Protein AF-A0A8X6H299-F1 (afdb_monomer_lite)

Secondary structure (DSSP, 8-state):
--SSSS-GGGG----------SSS----HHHHHHHHHHHHHHHHHS-PPPPPPP--SSTTPPPTT---HHHHHHHHHHHHHHHHHHHHHHHHHHHTT---EE--GGGSPP--TT-SSPPP-GGGSEEPPHHHHHHHHHHHHHHHHHHTT-HHHHHHHHHHHHHHHTT--S-SS----HHHHHHHHHHHHHHTT-----S---HHHHHHHHHHTTSTTHHHHHHHHHHH--S-HHHHHHHHHHHHHT-TT-HHHHHHHHHHHHHHHHHHT----S-HHHHHHHTHHHHHHHHHHHHHHHHHH--HHHHHHHHHHHHHHHHH-HHHHHHHHHTHHHHTTTS-HHHHHHHHHS-TTS-------S--GGGSHHHHHHHHHHHHHH---HHHHHHHHHHHHHH--SS-GGGG-GGG---HHHHHHHHTS-TTS-HHHHHHHHHHHHHHHHTT-GGG--

Sequence (454 aa):
RSYRETDPRYQLQTLFSDIDQNGSISLRSKDWDGQWLLRAVIEGSFPVKSQKGLNVQLPGQVDPSIISPSVIEMIMRKLCDESEKSTAVLEAFLESNKVVRMPLLNCFGSLTSDCQNPVNKWEEGLILQNDDVTCQISYDLGRFYFFQEKYENASKHFIKASEIYSKLKDPVLCQLDATKLKGFYDACAHILGYQTSDSTTPLKETLQTSVKEGHNKTIEILKCDNLKMELPIALRDGVELNILREHEGKTDLLLYVIFSNAIRRTLSGEVIISNWNSFLKIHEEKSSLILCELLKDVIPNATPQMKRYLKNFARTLCLTSIPAKQLMKKYEKYLGMLFTNEDLEILFAYGPTAKRETFKFDKSFTDDINVQITAFERRLLTCTEAVNTKHLVNQLRAKFNHLHLWTLNKKWETPVAVNIFLKNVPPNVDQEMIHILLAKAAELRAIKCFLLLS

Organism: Trichonephila clavata (NCBI:txid2740835)

Structure (mmCIF, N/CA/C/O backbone):
data_AF-A0A8X6H299-F1
#
_entry.id   AF-A0A8X6H299-F1
#
loop_
_atom_site.group_PDB
_atom_site.id
_atom_site.type_symbol
_atom_site.label_atom_id
_atom_site.label_alt_id
_atom_site.label_comp_id
_atom_site.label_asym_id
_atom_site.label_entity_id
_atom_site.label_seq_id
_atom_site.pdbx_PDB_ins_code
_atom_site.Cartn_x
_atom_site.Cartn_y
_atom_site.Cartn_z
_atom_site.occupancy
_atom_site.B_iso_or_equiv
_atom_site.auth_seq_id
_atom_site.auth_comp_id
_atom_site.auth_asym_id
_atom_site.auth_atom_id
_atom_site.pdbx_PDB_model_num
ATOM 1 N N . ARG A 1 1 ? 27.296 -16.855 -8.188 1.00 29.09 1 ARG A N 1
ATOM 2 C CA . ARG A 1 1 ? 28.433 -16.767 -9.135 1.00 29.09 1 ARG A CA 1
ATOM 3 C C . ARG A 1 1 ? 28.341 -17.788 -10.279 1.00 29.09 1 ARG A C 1
ATOM 5 O O . ARG A 1 1 ? 28.883 -17.474 -11.313 1.00 29.09 1 ARG A O 1
ATOM 12 N N . SER A 1 2 ? 27.584 -18.894 -10.196 1.00 21.12 2 SER A N 1
ATOM 13 C CA . SER A 1 2 ? 27.523 -19.911 -11.275 1.00 21.12 2 SER A CA 1
ATOM 14 C C . SER A 1 2 ? 26.253 -19.913 -12.156 1.00 21.12 2 SER A C 1
ATOM 16 O O . SER A 1 2 ? 25.897 -20.950 -12.695 1.00 21.12 2 SER A O 1
ATOM 18 N N . TYR A 1 3 ? 25.534 -18.792 -12.285 1.00 22.61 3 TYR A N 1
ATOM 19 C CA . TYR A 1 3 ? 24.332 -18.697 -13.148 1.00 22.61 3 TYR A CA 1
ATOM 20 C C . TYR A 1 3 ? 24.315 -17.445 -14.046 1.00 22.61 3 TYR A C 1
ATOM 22 O O . TYR A 1 3 ? 23.304 -17.140 -14.665 1.00 22.61 3 TYR A O 1
ATOM 30 N N . ARG A 1 4 ? 25.425 -16.693 -14.103 1.00 28.44 4 ARG A N 1
ATOM 31 C CA . ARG A 1 4 ? 25.572 -15.491 -14.950 1.00 28.44 4 ARG A CA 1
ATOM 32 C C . ARG A 1 4 ? 26.623 -15.639 -16.057 1.00 28.44 4 ARG A C 1
ATOM 34 O O . ARG A 1 4 ? 26.790 -14.717 -16.838 1.00 28.44 4 ARG A O 1
ATOM 41 N N . GLU A 1 5 ? 27.312 -16.777 -16.129 1.00 24.92 5 GLU A N 1
ATOM 42 C CA . GLU A 1 5 ? 28.401 -17.026 -17.092 1.00 24.92 5 GLU A CA 1
ATOM 43 C C . GLU A 1 5 ? 27.935 -17.739 -18.374 1.00 24.92 5 GLU A C 1
ATOM 45 O O . GLU A 1 5 ? 28.745 -18.008 -19.251 1.00 24.92 5 GLU A O 1
ATOM 50 N N . THR A 1 6 ? 26.637 -18.025 -18.516 1.00 25.19 6 THR A N 1
ATOM 51 C CA . THR A 1 6 ? 26.078 -18.740 -19.677 1.00 25.19 6 THR A CA 1
ATOM 52 C C . THR A 1 6 ? 25.314 -17.855 -20.663 1.00 25.19 6 THR A C 1
ATOM 54 O O . THR A 1 6 ? 24.788 -18.385 -21.636 1.00 25.19 6 THR A O 1
ATOM 57 N N . ASP A 1 7 ? 25.251 -16.531 -20.459 1.00 28.81 7 ASP A N 1
ATOM 58 C CA . ASP A 1 7 ? 24.696 -15.617 -21.470 1.00 28.81 7 ASP A CA 1
ATOM 59 C C . ASP A 1 7 ? 25.835 -15.082 -22.364 1.00 28.81 7 ASP A C 1
ATOM 61 O O . ASP A 1 7 ? 26.632 -14.255 -21.903 1.00 28.81 7 ASP A O 1
ATOM 65 N N . PRO A 1 8 ? 25.938 -15.522 -23.636 1.00 28.48 8 PRO A N 1
ATOM 66 C CA . PRO A 1 8 ? 27.005 -15.105 -24.549 1.00 28.48 8 PRO A CA 1
ATOM 67 C C . PRO A 1 8 ? 27.011 -13.595 -24.848 1.00 28.48 8 PRO A C 1
ATOM 69 O O . PRO A 1 8 ? 27.980 -13.081 -25.401 1.00 28.48 8 PRO A O 1
ATOM 72 N N . ARG A 1 9 ? 25.978 -12.846 -24.437 1.00 37.78 9 ARG A N 1
ATOM 73 C CA . ARG A 1 9 ? 25.895 -11.388 -24.615 1.00 37.78 9 ARG A CA 1
ATOM 74 C C . ARG A 1 9 ? 26.766 -10.591 -23.643 1.00 37.78 9 ARG A C 1
ATOM 76 O O . ARG A 1 9 ? 27.078 -9.439 -23.930 1.00 37.78 9 ARG A O 1
ATOM 83 N N . TYR A 1 10 ? 27.220 -11.187 -22.537 1.00 33.09 10 TYR A N 1
ATOM 84 C CA . TYR A 1 10 ? 28.109 -10.501 -21.586 1.00 33.09 10 TYR A CA 1
ATOM 85 C C . TYR A 1 10 ? 29.566 -10.378 -22.063 1.00 33.09 10 TYR A C 1
ATOM 87 O O . TYR A 1 10 ? 30.341 -9.652 -21.446 1.00 33.09 10 TYR A O 1
ATOM 95 N N . GLN A 1 11 ? 29.944 -11.040 -23.162 1.00 26.95 11 GLN A N 1
ATOM 96 C CA . GLN A 1 11 ? 31.293 -10.951 -23.738 1.00 26.95 11 GLN A CA 1
ATOM 97 C C . GLN A 1 11 ? 31.415 -9.954 -24.904 1.00 26.95 11 GLN A C 1
ATOM 99 O O . GLN A 1 11 ? 32.517 -9.716 -25.382 1.00 26.95 11 GLN A O 1
ATOM 104 N N . LEU A 1 12 ? 30.322 -9.318 -25.338 1.00 31.61 12 LEU A N 1
ATOM 105 C CA . LEU A 1 12 ? 30.297 -8.446 -26.525 1.00 31.61 12 LEU A CA 1
ATOM 106 C C . LEU A 1 12 ? 30.402 -6.946 -26.204 1.00 31.61 12 LEU A C 1
ATOM 108 O O . LEU A 1 12 ? 29.859 -6.116 -26.925 1.00 31.61 12 LEU A O 1
ATOM 112 N N . GLN A 1 13 ? 31.095 -6.576 -25.124 1.00 29.25 13 GLN A N 1
ATOM 113 C CA . GLN A 1 13 ? 31.177 -5.181 -24.671 1.00 29.25 13 GLN A CA 1
ATOM 114 C C . GLN A 1 13 ? 32.578 -4.569 -24.770 1.00 29.25 13 GLN A C 1
ATOM 116 O O . GLN A 1 13 ? 32.989 -3.776 -23.927 1.00 29.25 13 GLN A O 1
ATOM 121 N N . THR A 1 14 ? 33.340 -4.933 -25.798 1.00 28.11 14 THR A N 1
ATOM 122 C CA . THR A 1 14 ? 34.585 -4.237 -26.150 1.00 28.11 14 THR A CA 1
ATOM 123 C C . THR A 1 14 ? 34.922 -4.502 -27.611 1.00 28.11 14 THR A C 1
ATOM 125 O O . THR A 1 14 ? 35.264 -5.628 -27.940 1.00 28.11 14 THR A O 1
ATOM 128 N N . LEU A 1 15 ? 34.808 -3.480 -28.471 1.00 23.83 15 LEU A N 1
ATOM 129 C CA . LEU A 1 15 ? 35.695 -3.196 -29.615 1.00 23.83 15 LEU A CA 1
ATOM 130 C C . LEU A 1 15 ? 35.159 -1.980 -30.393 1.00 23.83 15 LEU A C 1
ATOM 132 O O . LEU A 1 15 ? 34.046 -1.995 -30.914 1.00 23.83 15 LEU A O 1
ATOM 136 N N . PHE A 1 16 ? 35.961 -0.914 -30.441 1.00 25.59 16 PHE A N 1
ATOM 137 C CA . PHE A 1 16 ? 35.708 0.287 -31.237 1.00 25.59 16 PHE A CA 1
ATOM 138 C C . PHE A 1 16 ? 36.454 0.229 -32.577 1.00 25.59 16 PHE A C 1
ATOM 140 O O . PHE A 1 16 ? 37.545 -0.325 -32.653 1.00 25.59 16 PHE A O 1
ATOM 147 N N . SER A 1 17 ? 35.839 0.908 -33.557 1.00 26.50 17 SER A N 1
ATOM 148 C CA . SER A 1 17 ? 36.334 1.381 -34.862 1.00 26.50 17 SER A CA 1
ATOM 149 C C . SER A 1 17 ? 36.787 0.345 -35.895 1.00 26.50 17 SER A C 1
ATOM 151 O O . SER A 1 17 ? 37.876 -0.190 -35.776 1.00 26.50 17 SER A O 1
ATOM 153 N N . ASP A 1 18 ? 35.994 0.188 -36.966 1.00 24.91 18 ASP A N 1
ATOM 154 C CA . ASP A 1 18 ? 36.472 0.384 -38.346 1.00 24.91 18 ASP A CA 1
ATOM 155 C C . ASP A 1 18 ? 35.312 0.574 -39.349 1.00 24.91 18 ASP A C 1
ATOM 157 O O . ASP A 1 18 ? 34.173 0.155 -39.124 1.00 24.91 18 ASP A O 1
ATOM 161 N N . ILE A 1 19 ? 35.583 1.320 -40.427 1.00 29.02 19 ILE A N 1
ATOM 162 C CA . ILE A 1 19 ? 34.630 1.734 -41.470 1.00 29.02 19 ILE A CA 1
ATOM 163 C C . ILE A 1 19 ? 34.835 0.851 -42.703 1.00 29.02 19 ILE A C 1
ATOM 165 O O . ILE A 1 19 ? 35.917 0.883 -43.274 1.00 29.02 19 ILE A O 1
ATOM 169 N N . ASP A 1 20 ? 33.785 0.179 -43.184 1.00 30.53 20 ASP A N 1
ATOM 170 C CA . ASP A 1 20 ? 33.791 -0.451 -44.515 1.00 30.53 20 ASP A CA 1
ATOM 171 C C . ASP A 1 20 ? 32.769 0.188 -45.482 1.00 30.53 20 ASP A C 1
ATOM 173 O O . ASP A 1 20 ? 31.701 0.646 -45.057 1.00 30.53 20 ASP A O 1
ATOM 177 N N . GLN A 1 21 ? 33.141 0.267 -46.766 1.00 30.33 21 GLN A N 1
ATOM 178 C CA . GLN A 1 21 ? 32.586 1.129 -47.827 1.00 30.33 21 GLN A CA 1
ATOM 179 C C . GLN A 1 21 ? 31.496 0.478 -48.708 1.00 30.33 21 GLN A C 1
ATOM 181 O O . GLN A 1 21 ? 30.991 1.122 -49.624 1.00 30.33 21 GLN A O 1
ATOM 186 N N . ASN A 1 22 ? 31.068 -0.759 -48.440 1.00 28.42 22 ASN A N 1
ATOM 187 C CA . ASN A 1 22 ? 30.370 -1.574 -49.450 1.00 28.42 22 ASN A CA 1
ATOM 188 C C . ASN A 1 22 ? 28.856 -1.788 -49.270 1.00 28.42 22 ASN A C 1
ATOM 190 O O . ASN A 1 22 ? 28.346 -2.847 -49.619 1.00 28.42 22 ASN A O 1
ATOM 194 N N . GLY A 1 23 ? 28.099 -0.801 -48.779 1.00 32.06 23 GLY A N 1
ATOM 195 C CA . GLY A 1 23 ? 26.628 -0.759 -48.943 1.00 32.06 23 GLY A CA 1
ATOM 196 C C . GLY A 1 23 ? 25.793 -1.867 -48.266 1.00 32.06 23 GLY A C 1
ATOM 197 O O . GLY A 1 23 ? 24.574 -1.744 -48.190 1.00 32.06 23 GLY A O 1
ATOM 198 N N . SER A 1 24 ? 26.413 -2.906 -47.709 1.00 28.17 24 SER A N 1
ATOM 199 C CA . SER A 1 24 ? 25.828 -3.881 -46.793 1.00 28.17 24 SER A CA 1
ATOM 200 C C . SER A 1 24 ? 26.182 -3.481 -45.364 1.00 28.17 24 SER A C 1
ATOM 202 O O . SER A 1 24 ? 27.358 -3.452 -44.998 1.00 28.17 24 SER A O 1
ATOM 204 N N . ILE A 1 25 ? 25.182 -3.155 -44.541 1.00 34.59 25 ILE A N 1
ATOM 205 C CA . ILE A 1 25 ? 25.408 -2.823 -43.130 1.00 34.59 25 ILE A CA 1
ATOM 206 C C . ILE A 1 25 ? 25.674 -4.133 -42.386 1.00 34.59 25 ILE A C 1
ATOM 208 O O . ILE A 1 25 ? 24.765 -4.794 -41.893 1.00 34.59 25 ILE A O 1
ATOM 212 N N . SER A 1 26 ? 26.949 -4.519 -42.331 1.00 34.00 26 SER A N 1
ATOM 213 C CA . SER A 1 26 ? 27.441 -5.286 -41.193 1.00 34.00 26 SER A CA 1
ATOM 214 C C . SER A 1 26 ? 27.181 -4.438 -39.949 1.00 34.00 26 SER A C 1
ATOM 216 O O . SER A 1 26 ? 27.529 -3.255 -39.927 1.00 34.00 26 SER A O 1
ATOM 218 N N . LEU A 1 27 ? 26.487 -5.023 -38.976 1.00 41.97 27 LEU A N 1
ATOM 219 C CA . LEU A 1 27 ? 26.172 -4.466 -37.662 1.00 41.97 27 LEU A CA 1
ATOM 220 C C . LEU A 1 27 ? 27.305 -3.596 -37.113 1.00 41.97 27 LEU A C 1
ATOM 222 O O . LEU A 1 27 ? 28.281 -4.095 -36.552 1.00 41.97 27 LEU A O 1
ATOM 226 N N . ARG A 1 28 ? 27.178 -2.279 -37.243 1.00 40.94 28 ARG A N 1
ATOM 227 C CA . ARG A 1 28 ? 28.071 -1.372 -36.527 1.00 40.94 28 ARG A CA 1
ATOM 228 C C . ARG A 1 28 ? 27.540 -1.217 -35.107 1.00 40.94 28 ARG A C 1
ATOM 230 O O . ARG A 1 28 ? 26.330 -1.147 -34.911 1.00 40.94 28 ARG A O 1
ATOM 237 N N . SER A 1 29 ? 28.452 -1.132 -34.137 1.00 45.12 29 SER A N 1
ATOM 238 C CA . SER A 1 29 ? 28.159 -1.054 -32.695 1.00 45.12 29 SER A CA 1
ATOM 239 C C . SER A 1 29 ? 27.052 -0.049 -32.334 1.00 45.12 29 SER A C 1
ATOM 241 O O . SER A 1 29 ? 26.250 -0.310 -31.447 1.00 45.12 29 SER A O 1
ATOM 243 N N . LYS A 1 30 ? 26.951 1.058 -33.083 1.00 42.84 30 LYS A N 1
ATOM 244 C CA . LYS A 1 30 ? 26.125 2.232 -32.765 1.00 42.84 30 LYS A CA 1
ATOM 245 C C . LYS A 1 30 ? 24.632 1.958 -32.552 1.00 42.84 30 LYS A C 1
ATOM 247 O O . LYS A 1 30 ? 24.031 2.604 -31.699 1.00 42.84 30 LYS A O 1
ATOM 252 N N . ASP A 1 31 ? 24.033 1.028 -33.295 1.00 45.94 31 ASP A N 1
ATOM 253 C CA . ASP A 1 31 ? 22.581 0.792 -33.216 1.00 45.94 31 ASP A CA 1
ATOM 254 C C . ASP A 1 31 ? 22.211 -0.016 -31.953 1.00 45.94 31 ASP A C 1
ATOM 256 O O . ASP A 1 31 ? 21.199 0.244 -31.302 1.00 45.94 31 ASP A O 1
ATOM 260 N N . TRP A 1 32 ? 23.083 -0.941 -31.537 1.00 58.03 32 TRP A N 1
ATOM 261 C CA . TRP A 1 32 ? 22.949 -1.695 -30.284 1.00 58.03 32 TRP A CA 1
ATOM 262 C C . TRP A 1 32 ? 23.384 -0.890 -29.063 1.00 58.03 32 TRP A C 1
ATOM 264 O O . TRP A 1 32 ? 22.763 -1.004 -28.001 1.00 58.03 32 TRP A O 1
ATOM 274 N N . ASP A 1 33 ? 24.402 -0.041 -29.235 1.00 63.56 33 ASP A N 1
ATOM 275 C CA . ASP A 1 33 ? 24.839 0.928 -28.232 1.00 63.56 33 ASP A CA 1
ATOM 276 C C . ASP A 1 33 ? 23.652 1.799 -27.798 1.00 63.56 33 ASP A C 1
ATOM 278 O O . ASP A 1 33 ? 23.456 2.012 -26.603 1.00 63.56 33 ASP A O 1
ATOM 282 N N . GLY A 1 34 ? 22.796 2.209 -28.744 1.00 71.50 34 GLY A N 1
ATOM 283 C CA . GLY A 1 34 ? 21.587 2.982 -28.463 1.00 71.50 34 GLY A CA 1
ATOM 284 C C . GLY A 1 34 ? 20.585 2.243 -27.571 1.00 71.50 34 GLY A C 1
ATOM 285 O O . GLY A 1 34 ? 20.152 2.780 -26.553 1.00 71.50 34 GLY A O 1
ATOM 286 N N . GLN A 1 35 ? 20.246 0.991 -27.891 1.00 81.56 35 GLN A N 1
ATOM 287 C CA . GLN A 1 35 ? 19.287 0.217 -27.092 1.00 81.56 35 GLN A CA 1
ATOM 288 C C . GLN A 1 35 ? 19.810 -0.081 -25.680 1.00 81.56 35 GLN A C 1
ATOM 290 O O . GLN A 1 35 ? 19.070 0.046 -24.698 1.00 81.56 35 GLN A O 1
ATOM 295 N N . TRP A 1 36 ? 21.087 -0.455 -25.561 1.00 85.44 36 TRP A N 1
ATOM 296 C CA . TRP A 1 36 ? 21.727 -0.647 -24.262 1.00 85.44 36 TRP A CA 1
ATOM 297 C C . TRP A 1 36 ? 21.748 0.653 -23.457 1.00 85.44 36 TRP A C 1
ATOM 299 O O . TRP A 1 36 ? 21.420 0.633 -22.272 1.00 85.44 36 TRP A O 1
ATOM 309 N N . LEU A 1 37 ? 22.066 1.778 -24.100 1.00 88.56 37 LEU A N 1
ATOM 310 C CA . LEU A 1 37 ? 22.131 3.085 -23.459 1.00 88.56 37 LEU A CA 1
ATOM 311 C C . LEU A 1 37 ? 20.773 3.502 -22.895 1.00 88.56 37 LEU A C 1
ATOM 313 O O . LEU A 1 37 ? 20.705 3.873 -21.724 1.00 88.56 37 LEU A O 1
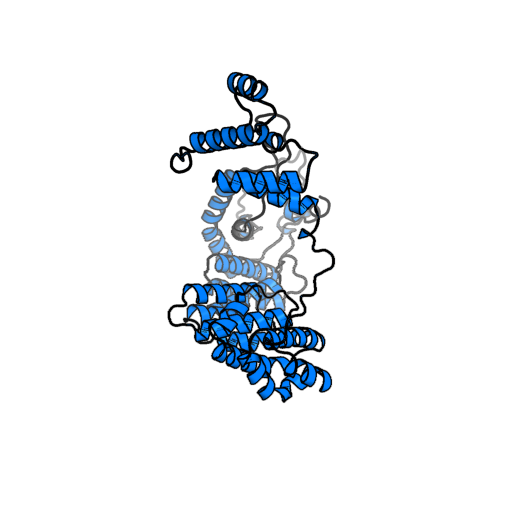ATOM 317 N N . LEU A 1 38 ? 19.684 3.383 -23.667 1.00 90.00 38 LEU A N 1
ATOM 318 C CA . LEU A 1 38 ? 18.341 3.717 -23.172 1.00 90.00 38 LEU A CA 1
ATOM 319 C C . LEU A 1 38 ? 17.965 2.859 -21.957 1.00 90.00 38 LEU A C 1
ATOM 321 O O . LEU A 1 38 ? 17.478 3.379 -20.952 1.00 90.00 38 LEU A O 1
ATOM 325 N N . ARG A 1 39 ? 18.245 1.549 -22.007 1.00 89.50 39 ARG A N 1
ATOM 326 C CA . ARG A 1 39 ? 18.025 0.658 -20.858 1.00 89.50 39 ARG A CA 1
ATOM 327 C C . ARG A 1 39 ? 18.890 1.058 -19.665 1.00 89.50 39 ARG A C 1
ATOM 329 O O . ARG A 1 39 ? 18.378 1.095 -18.554 1.00 89.50 39 ARG A O 1
ATOM 336 N N . ALA A 1 40 ? 20.164 1.380 -19.872 1.00 87.44 40 ALA A N 1
ATOM 337 C CA . ALA A 1 40 ? 21.078 1.779 -18.805 1.00 87.44 40 ALA A CA 1
ATOM 338 C C . ALA A 1 40 ? 20.623 3.071 -18.108 1.00 87.44 40 ALA A C 1
ATOM 340 O O . ALA A 1 40 ? 20.673 3.138 -16.882 1.00 87.44 40 ALA A O 1
ATOM 341 N N . VAL A 1 41 ? 20.115 4.054 -18.861 1.00 87.81 41 VAL A N 1
ATOM 342 C CA . VAL A 1 41 ? 19.540 5.291 -18.303 1.00 87.81 41 VAL A CA 1
ATOM 343 C C . VAL A 1 41 ? 18.338 4.983 -17.407 1.00 87.81 41 VAL A C 1
ATOM 345 O O . VAL A 1 41 ? 18.286 5.453 -16.270 1.00 87.81 41 VAL A O 1
ATOM 348 N N . ILE A 1 42 ? 17.399 4.158 -17.882 1.00 89.06 42 ILE A N 1
ATOM 349 C CA . ILE A 1 42 ? 16.199 3.793 -17.114 1.00 89.06 42 ILE A CA 1
ATOM 350 C C . ILE A 1 42 ? 16.586 2.983 -15.874 1.00 89.06 42 ILE A C 1
ATOM 352 O O . ILE A 1 42 ? 16.229 3.349 -14.758 1.00 89.06 42 ILE A O 1
ATOM 356 N N . GLU A 1 43 ? 17.332 1.892 -16.047 1.00 87.81 43 GLU A N 1
ATOM 357 C CA . GLU A 1 43 ? 17.667 0.979 -14.950 1.00 87.81 43 GLU A CA 1
ATOM 358 C C . GLU A 1 43 ? 18.578 1.642 -13.906 1.00 87.81 43 GLU A C 1
ATOM 360 O O . GLU A 1 43 ? 18.435 1.394 -12.709 1.00 87.81 43 GLU A O 1
ATOM 365 N N . GLY A 1 44 ? 19.479 2.530 -14.337 1.00 83.00 44 GLY A N 1
ATOM 366 C CA . GLY A 1 44 ? 20.362 3.287 -13.451 1.00 83.00 44 GLY A CA 1
ATOM 367 C C . GLY A 1 44 ? 19.666 4.404 -12.666 1.00 83.00 44 GLY A C 1
ATOM 368 O O . GLY A 1 44 ? 20.249 4.922 -11.716 1.00 83.00 44 GLY A O 1
ATOM 369 N N . SER A 1 45 ? 18.429 4.765 -13.022 1.00 83.38 45 SER A N 1
ATOM 370 C CA . SER A 1 45 ? 17.627 5.743 -12.274 1.00 83.38 45 SER A CA 1
ATOM 371 C C . SER A 1 45 ? 16.942 5.149 -11.037 1.00 83.38 45 SER A C 1
ATOM 373 O O . SER A 1 45 ? 16.549 5.885 -10.128 1.00 83.38 45 SER A O 1
ATOM 375 N N . PHE A 1 46 ? 16.801 3.819 -10.967 1.00 81.56 46 PHE A N 1
ATOM 376 C CA . PHE A 1 46 ? 16.164 3.176 -9.826 1.00 81.56 46 PHE A CA 1
ATOM 377 C C . PHE A 1 46 ? 17.097 3.164 -8.607 1.00 81.56 46 PHE A C 1
ATOM 379 O O . PHE A 1 46 ? 18.282 2.842 -8.729 1.00 81.56 46 PHE A O 1
ATOM 386 N N . PRO A 1 47 ? 16.584 3.445 -7.396 1.00 74.69 47 PRO A N 1
ATOM 387 C CA . PRO A 1 47 ? 17.386 3.385 -6.183 1.00 74.69 47 PRO A CA 1
ATOM 388 C C . PRO A 1 47 ? 17.743 1.927 -5.861 1.00 74.69 47 PRO A C 1
ATOM 390 O O . PRO A 1 47 ? 16.971 1.195 -5.239 1.00 74.69 47 PRO A O 1
ATOM 393 N N . VAL A 1 48 ? 18.934 1.493 -6.273 1.00 72.00 48 VAL A N 1
ATOM 394 C CA . VAL A 1 48 ? 19.471 0.173 -5.927 1.00 72.00 48 VAL A CA 1
ATOM 395 C C . VAL A 1 48 ? 20.279 0.279 -4.640 1.00 72.00 48 VAL A C 1
ATOM 397 O O . VAL A 1 48 ? 21.158 1.127 -4.490 1.00 72.00 48 VAL A O 1
ATOM 400 N N . LYS A 1 49 ? 19.995 -0.613 -3.686 1.00 69.81 49 LYS A N 1
ATOM 401 C CA . LYS A 1 49 ? 20.755 -0.697 -2.437 1.00 69.81 49 LYS A CA 1
ATOM 402 C C . LYS A 1 49 ? 22.216 -1.029 -2.749 1.00 69.81 49 LYS A C 1
ATOM 404 O O . LYS A 1 49 ? 22.503 -2.096 -3.288 1.00 69.81 49 LYS A O 1
ATOM 409 N N . SER A 1 50 ? 23.128 -0.135 -2.377 1.00 66.06 50 SER A N 1
ATOM 410 C CA . SER A 1 50 ? 24.565 -0.320 -2.584 1.00 66.06 50 SER A CA 1
ATOM 411 C C . SER A 1 50 ? 25.050 -1.597 -1.891 1.00 66.06 50 SER A C 1
ATOM 413 O O . SER A 1 50 ? 24.650 -1.890 -0.756 1.00 66.06 50 SER A O 1
ATOM 415 N N . GLN A 1 51 ? 25.920 -2.363 -2.556 1.00 66.50 51 GLN A N 1
ATOM 416 C CA . GLN A 1 51 ? 26.601 -3.477 -1.900 1.00 66.50 51 GLN A CA 1
ATOM 417 C C . GLN A 1 51 ? 27.456 -2.927 -0.755 1.00 66.50 51 GLN A C 1
ATOM 419 O O . GLN A 1 51 ? 28.185 -1.950 -0.920 1.00 66.50 51 GLN A O 1
ATOM 424 N N . LYS A 1 52 ? 27.339 -3.535 0.430 1.00 63.28 52 LYS A N 1
ATOM 425 C CA . LYS A 1 52 ? 28.229 -3.209 1.545 1.00 63.28 52 LYS A CA 1
ATOM 426 C C . LYS A 1 52 ? 29.623 -3.712 1.182 1.00 63.28 52 LYS A C 1
ATOM 428 O O . LYS A 1 52 ? 29.772 -4.895 0.889 1.00 63.28 52 LYS A O 1
ATOM 433 N N . GLY A 1 53 ? 30.595 -2.807 1.191 1.00 64.12 53 GLY A N 1
ATOM 434 C CA . GLY A 1 53 ? 31.996 -3.129 0.955 1.00 64.12 53 GLY A CA 1
ATOM 435 C C . GLY A 1 53 ? 32.544 -4.180 1.912 1.00 64.12 53 GLY A C 1
ATOM 436 O O . GLY A 1 53 ? 32.036 -4.332 3.027 1.00 64.12 53 GLY A O 1
ATOM 437 N N . LEU A 1 54 ? 33.598 -4.881 1.494 1.00 65.88 54 LEU A N 1
ATOM 438 C CA . LEU A 1 54 ? 34.388 -5.686 2.418 1.00 65.88 54 LEU A CA 1
ATOM 439 C C . LEU A 1 54 ? 35.115 -4.761 3.405 1.00 65.88 54 LEU A C 1
ATOM 441 O O . LEU A 1 54 ? 35.579 -3.682 3.039 1.00 65.88 54 LEU A O 1
ATOM 445 N N . ASN A 1 55 ? 35.229 -5.186 4.665 1.00 61.75 55 ASN A N 1
ATOM 446 C CA . ASN A 1 55 ? 36.077 -4.491 5.633 1.00 61.75 55 ASN A CA 1
ATOM 447 C C . ASN A 1 55 ? 37.540 -4.673 5.214 1.00 61.75 55 ASN A C 1
ATOM 449 O O . ASN A 1 55 ? 38.129 -5.731 5.444 1.00 61.75 55 ASN A O 1
ATOM 453 N N . VAL A 1 56 ? 38.118 -3.648 4.594 1.00 69.12 56 VAL A N 1
ATOM 454 C CA . VAL A 1 56 ? 39.544 -3.629 4.267 1.00 69.12 56 VAL A CA 1
ATOM 455 C C . VAL A 1 56 ? 40.324 -3.318 5.547 1.00 69.12 56 VAL A C 1
ATOM 457 O O . VAL A 1 56 ? 40.024 -2.355 6.247 1.00 69.12 56 VAL A O 1
ATOM 460 N N . GLN A 1 57 ? 41.293 -4.172 5.894 1.00 63.75 57 GLN A N 1
ATOM 461 C CA . GLN A 1 57 ? 42.010 -4.122 7.179 1.00 63.75 57 GLN A CA 1
ATOM 462 C C . GLN A 1 57 ? 43.039 -2.982 7.273 1.00 63.75 57 GLN A C 1
ATOM 464 O O . GLN A 1 57 ? 43.490 -2.652 8.368 1.00 63.75 57 GLN A O 1
ATOM 469 N N . LEU A 1 58 ? 43.420 -2.383 6.141 1.00 70.00 58 LEU A N 1
ATOM 470 C CA . LEU A 1 58 ? 44.454 -1.354 6.065 1.00 70.00 58 LEU A CA 1
ATOM 471 C C . LEU A 1 58 ? 43.835 0.045 5.894 1.00 70.00 58 LEU A C 1
ATOM 473 O O . LEU A 1 58 ? 43.067 0.257 4.951 1.00 70.00 58 LEU A O 1
ATOM 477 N N . PRO A 1 59 ? 44.184 1.020 6.758 1.00 61.03 59 PRO A N 1
ATOM 478 C CA . PRO A 1 59 ? 43.741 2.402 6.609 1.00 61.03 59 PRO A CA 1
ATOM 479 C C . PRO A 1 59 ? 44.150 2.976 5.245 1.00 61.03 59 PRO A C 1
ATOM 481 O O . PRO A 1 59 ? 45.317 2.919 4.867 1.00 61.03 59 PRO A O 1
ATOM 484 N N . GLY A 1 60 ? 43.189 3.548 4.515 1.00 68.00 60 GLY A N 1
ATOM 485 C CA . GLY A 1 60 ? 43.422 4.209 3.224 1.00 68.00 60 GLY A CA 1
ATOM 486 C C . GLY A 1 60 ? 43.225 3.333 1.982 1.00 68.00 60 GLY A C 1
ATOM 487 O O . GLY A 1 60 ? 43.208 3.872 0.878 1.00 68.00 60 GLY A O 1
ATOM 488 N N . GLN A 1 61 ? 43.012 2.020 2.125 1.00 66.00 61 GLN A N 1
ATOM 489 C CA . GLN A 1 61 ? 42.597 1.178 1.002 1.00 66.00 61 GLN A CA 1
ATOM 490 C C . GLN A 1 61 ? 41.070 1.118 0.902 1.00 66.00 61 GLN A C 1
ATOM 492 O O . GLN A 1 61 ? 40.386 0.674 1.823 1.00 66.00 61 GLN A O 1
ATOM 497 N N . VAL A 1 62 ? 40.538 1.553 -0.240 1.00 64.69 62 VAL A N 1
ATOM 498 C CA . VAL A 1 62 ? 39.162 1.259 -0.654 1.00 64.69 62 VAL A CA 1
ATOM 499 C C . VAL A 1 62 ? 39.144 -0.069 -1.400 1.00 64.69 62 VAL A C 1
ATOM 501 O O . VAL A 1 62 ? 40.065 -0.379 -2.154 1.00 64.69 62 VAL A O 1
ATOM 504 N N . ASP A 1 63 ? 38.107 -0.867 -1.171 1.00 67.81 63 ASP A N 1
ATOM 505 C CA . ASP A 1 63 ? 37.886 -2.108 -1.909 1.00 67.81 63 ASP A CA 1
ATOM 506 C C . ASP A 1 63 ? 37.766 -1.783 -3.416 1.00 67.81 63 ASP A C 1
ATOM 508 O O . ASP A 1 63 ? 36.871 -1.021 -3.793 1.00 67.81 63 ASP A O 1
ATOM 512 N N . PRO A 1 64 ? 38.639 -2.327 -4.287 1.00 66.19 64 PRO A N 1
ATOM 513 C CA . PRO A 1 64 ? 38.638 -2.022 -5.719 1.00 66.19 64 PRO A CA 1
ATOM 514 C C . PRO A 1 64 ? 37.373 -2.509 -6.442 1.00 66.19 64 PRO A C 1
ATOM 516 O O . PRO A 1 64 ? 37.140 -2.122 -7.584 1.00 66.19 64 PRO A O 1
ATOM 519 N N . SER A 1 65 ? 36.546 -3.341 -5.799 1.00 69.50 65 SER A N 1
ATOM 520 C CA . SER A 1 65 ? 35.231 -3.734 -6.316 1.00 69.50 65 SER A CA 1
ATOM 521 C C . SER A 1 65 ? 34.124 -2.708 -6.031 1.00 69.50 65 SER A C 1
ATOM 523 O O . SER A 1 65 ? 33.030 -2.818 -6.588 1.00 69.50 65 SER A O 1
ATOM 525 N N . ILE A 1 66 ? 34.397 -1.687 -5.207 1.00 69.75 66 ILE A N 1
ATOM 526 C CA . ILE A 1 66 ? 33.464 -0.597 -4.914 1.00 69.75 66 ILE A CA 1
ATOM 527 C C . ILE A 1 66 ? 33.733 0.566 -5.863 1.00 69.75 66 ILE A C 1
ATOM 529 O O . ILE A 1 66 ? 34.731 1.278 -5.757 1.00 69.75 66 ILE A O 1
ATOM 533 N N . ILE A 1 67 ? 32.785 0.804 -6.762 1.00 70.44 67 ILE A N 1
ATOM 534 C CA . ILE A 1 67 ? 32.768 2.000 -7.604 1.00 70.44 67 ILE A CA 1
ATOM 535 C C . ILE A 1 67 ? 32.231 3.165 -6.766 1.00 70.44 67 ILE A C 1
ATOM 537 O O . ILE A 1 67 ? 31.197 3.031 -6.104 1.00 70.44 67 ILE A O 1
ATOM 541 N N . SER A 1 68 ? 32.919 4.311 -6.777 1.00 75.50 68 SER A N 1
ATOM 542 C CA . SER A 1 68 ? 32.454 5.474 -6.018 1.00 75.50 68 SER A CA 1
ATOM 543 C C . SER A 1 68 ? 31.113 5.990 -6.572 1.00 75.50 68 SER A C 1
ATOM 545 O O . SER A 1 68 ? 30.906 5.992 -7.791 1.00 75.50 68 SER A O 1
ATOM 547 N N . PRO A 1 69 ? 30.218 6.512 -5.712 1.00 80.06 69 PRO A N 1
ATOM 548 C CA . PRO A 1 69 ? 28.971 7.127 -6.166 1.00 80.06 69 PRO A CA 1
ATOM 549 C C . PRO A 1 69 ? 29.189 8.260 -7.179 1.00 80.06 69 PRO A C 1
ATOM 551 O O . PRO A 1 69 ? 28.411 8.397 -8.117 1.00 80.06 69 PRO A O 1
ATOM 554 N N . SER A 1 70 ? 30.281 9.022 -7.046 1.00 81.38 70 SER A N 1
ATOM 555 C CA . SER A 1 70 ? 30.626 10.108 -7.973 1.00 81.38 70 SER A CA 1
ATOM 556 C C . SER A 1 70 ? 30.969 9.620 -9.384 1.00 81.38 70 SER A C 1
ATOM 558 O O . SER A 1 70 ? 30.629 10.285 -10.361 1.00 81.38 70 SER A O 1
ATOM 560 N N . VAL A 1 71 ? 31.610 8.453 -9.518 1.00 82.06 71 VAL A N 1
ATOM 561 C CA . VAL A 1 71 ? 31.889 7.844 -10.828 1.00 82.06 71 VAL A CA 1
ATOM 562 C C . VAL A 1 71 ? 30.595 7.345 -11.466 1.00 82.06 71 VAL A C 1
ATOM 564 O O . VAL A 1 71 ? 30.383 7.577 -12.654 1.00 82.06 71 VAL A O 1
ATOM 567 N N . ILE A 1 72 ? 29.709 6.722 -10.681 1.00 81.25 72 ILE A N 1
ATOM 568 C CA . ILE A 1 72 ? 28.390 6.278 -11.159 1.00 81.25 72 ILE A CA 1
ATOM 569 C C . ILE A 1 72 ? 27.577 7.479 -11.652 1.00 81.25 72 ILE A C 1
ATOM 571 O O . ILE A 1 72 ? 27.049 7.440 -12.759 1.00 81.25 72 ILE A O 1
ATOM 575 N N . GLU A 1 73 ? 27.536 8.572 -10.888 1.00 83.88 73 GLU A N 1
ATOM 576 C CA . GLU A 1 73 ? 26.822 9.791 -11.276 1.00 83.88 73 GLU A CA 1
ATOM 577 C C . GLU A 1 73 ? 27.382 10.405 -12.571 1.00 83.88 73 GLU A C 1
ATOM 579 O O . GLU A 1 73 ? 26.621 10.794 -13.457 1.00 83.88 73 GLU A O 1
ATOM 584 N N . MET A 1 74 ? 28.711 10.443 -12.724 1.00 85.50 74 MET A N 1
ATOM 585 C CA . MET A 1 74 ? 29.356 10.921 -13.950 1.00 85.50 74 MET A CA 1
ATOM 586 C C . MET A 1 74 ? 29.000 10.053 -15.166 1.00 85.50 74 MET A C 1
ATOM 588 O O . MET A 1 74 ? 28.734 10.593 -16.240 1.00 85.50 74 MET A O 1
ATOM 592 N N . ILE A 1 75 ? 29.007 8.723 -15.015 1.00 84.06 75 ILE A N 1
ATOM 593 C CA . ILE A 1 75 ? 28.619 7.791 -16.084 1.00 84.06 75 ILE A CA 1
ATOM 594 C C . ILE A 1 75 ? 27.155 8.020 -16.460 1.00 84.06 75 ILE A C 1
ATOM 596 O O . ILE A 1 75 ? 26.861 8.217 -17.635 1.00 84.06 75 ILE A O 1
ATOM 600 N N . MET A 1 76 ? 26.256 8.067 -15.474 1.00 85.31 76 MET A N 1
ATOM 601 C CA . MET A 1 76 ? 24.828 8.283 -15.713 1.00 85.31 76 MET A CA 1
ATOM 602 C C . MET A 1 76 ? 24.563 9.607 -16.425 1.00 85.31 76 MET A C 1
ATOM 604 O O . MET A 1 76 ? 23.780 9.635 -17.368 1.00 85.31 76 MET A O 1
ATOM 608 N N . ARG A 1 77 ? 25.264 10.684 -16.049 1.00 86.19 77 ARG A N 1
ATOM 609 C CA . ARG A 1 77 ? 25.153 11.981 -16.727 1.00 86.19 77 ARG A CA 1
ATOM 610 C C . ARG A 1 77 ? 25.513 11.881 -18.210 1.00 86.19 77 ARG A C 1
ATOM 612 O O . ARG A 1 77 ? 24.720 12.283 -19.049 1.00 86.19 77 ARG A O 1
ATOM 619 N N . LYS A 1 78 ? 26.650 11.253 -18.533 1.00 87.19 78 LYS A N 1
ATOM 620 C CA . LYS A 1 78 ? 27.069 11.038 -19.929 1.00 87.19 78 LYS A CA 1
ATOM 621 C C . LYS A 1 78 ? 26.080 10.180 -20.720 1.00 87.19 78 LYS A C 1
ATOM 623 O O . LYS A 1 78 ? 25.846 10.451 -21.891 1.00 87.19 78 LYS A O 1
ATOM 628 N N . LEU A 1 79 ? 25.512 9.145 -20.099 1.00 85.81 79 LEU A N 1
ATOM 629 C CA . LEU A 1 79 ? 24.498 8.308 -20.746 1.00 85.81 79 LEU A CA 1
ATOM 630 C C . LEU A 1 79 ? 23.217 9.105 -21.025 1.00 85.81 79 LEU A C 1
ATOM 632 O O . LEU A 1 79 ? 22.654 8.982 -22.107 1.00 85.81 79 LEU A O 1
ATOM 636 N N . CYS A 1 80 ? 22.785 9.959 -20.093 1.00 87.06 80 CYS A N 1
ATOM 637 C CA . CYS A 1 80 ? 21.655 10.858 -20.316 1.00 87.06 80 CYS A CA 1
ATOM 638 C C . CYS A 1 80 ? 21.920 11.835 -21.473 1.00 87.06 80 CYS A C 1
ATOM 640 O O . CYS A 1 80 ? 21.054 11.978 -22.335 1.00 87.06 80 CYS A O 1
ATOM 642 N N . ASP A 1 81 ? 23.111 12.438 -21.542 1.00 87.19 81 ASP A N 1
ATOM 643 C CA . ASP A 1 81 ? 23.486 13.395 -22.598 1.00 87.19 81 ASP A CA 1
ATOM 644 C C . ASP A 1 81 ? 23.432 12.774 -24.012 1.00 87.19 81 ASP A C 1
ATOM 646 O O . ASP A 1 81 ? 23.107 13.443 -24.992 1.00 87.19 81 ASP A O 1
ATOM 650 N N . GLU A 1 82 ? 23.712 11.473 -24.133 1.00 87.75 82 GLU A N 1
ATOM 651 C CA . GLU A 1 82 ? 23.700 10.740 -25.409 1.00 87.75 82 GLU A CA 1
ATOM 652 C C . GLU A 1 82 ? 22.352 10.049 -25.714 1.00 87.75 82 GLU A C 1
ATOM 654 O O . GLU A 1 82 ? 22.164 9.462 -26.788 1.00 87.75 82 GLU A O 1
ATOM 659 N N . SER A 1 83 ? 21.385 10.127 -24.796 1.00 88.00 83 SER A N 1
ATOM 660 C CA . SER A 1 83 ? 20.112 9.404 -24.905 1.00 88.00 83 SER A CA 1
ATOM 661 C C . SER A 1 83 ? 19.194 9.935 -26.008 1.00 88.00 83 SER A C 1
ATOM 663 O O . SER A 1 83 ? 18.559 9.143 -26.705 1.00 88.00 83 SER A O 1
ATOM 665 N N . GLU A 1 84 ? 19.180 11.247 -26.253 1.00 88.75 84 GLU A N 1
ATOM 666 C CA . GLU A 1 84 ? 18.386 11.848 -27.334 1.00 88.75 84 GLU A CA 1
ATOM 667 C C . GLU A 1 84 ? 18.896 11.426 -28.714 1.00 88.75 84 GLU A C 1
ATOM 669 O O . GLU A 1 84 ? 18.115 11.017 -29.574 1.00 88.75 84 GLU A O 1
ATOM 674 N N . LYS A 1 85 ? 20.220 11.440 -28.909 1.00 88.19 85 LYS A N 1
ATOM 675 C CA . LYS A 1 85 ? 20.847 10.970 -30.153 1.00 88.19 85 LYS A CA 1
ATOM 676 C C . LYS A 1 85 ? 20.564 9.488 -30.381 1.00 88.19 85 LYS A C 1
ATOM 678 O O . LYS A 1 85 ? 20.212 9.098 -31.489 1.00 88.19 85 LYS A O 1
ATOM 683 N N . SER A 1 86 ? 20.685 8.677 -29.329 1.00 88.06 86 SER A N 1
ATOM 684 C CA . SER A 1 86 ? 20.398 7.239 -29.382 1.00 88.06 86 SER A CA 1
ATOM 685 C C . SER A 1 86 ? 18.941 6.963 -29.748 1.00 88.06 86 SER A C 1
ATOM 687 O O . SER A 1 86 ? 18.662 6.095 -30.569 1.00 88.06 86 SER A O 1
ATOM 689 N N . THR A 1 87 ? 18.018 7.746 -29.189 1.00 91.31 87 THR A N 1
ATOM 690 C CA . THR A 1 87 ? 16.588 7.679 -29.508 1.00 91.31 87 THR A CA 1
ATOM 691 C C . THR A 1 87 ? 16.347 7.963 -30.991 1.00 91.31 87 THR A C 1
ATOM 693 O O . THR A 1 87 ? 15.751 7.135 -31.673 1.00 91.31 87 THR A O 1
ATOM 696 N N . ALA A 1 88 ? 16.900 9.061 -31.518 1.00 89.88 88 ALA A N 1
ATOM 697 C CA . ALA A 1 88 ? 16.745 9.434 -32.926 1.00 89.88 88 ALA A CA 1
ATOM 698 C C . ALA A 1 88 ? 17.328 8.385 -33.894 1.00 89.88 88 ALA A C 1
ATOM 700 O O . ALA A 1 88 ? 16.739 8.102 -34.936 1.00 89.88 88 ALA A O 1
ATOM 701 N N . VAL A 1 89 ? 18.473 7.780 -33.551 1.00 88.75 89 VAL A N 1
ATOM 702 C CA . VAL A 1 89 ? 19.075 6.693 -34.342 1.00 88.75 89 VAL A CA 1
ATOM 703 C C . VAL A 1 89 ? 18.160 5.470 -34.377 1.00 88.75 89 VAL A C 1
ATOM 705 O O . VAL A 1 89 ? 17.942 4.906 -35.448 1.00 88.75 89 VAL A O 1
ATOM 708 N N . LEU A 1 90 ? 17.597 5.077 -33.232 1.00 90.50 90 LEU A N 1
ATOM 709 C CA . LEU A 1 90 ? 16.696 3.929 -33.139 1.00 90.50 90 LEU A CA 1
ATOM 710 C C . LEU A 1 90 ? 15.362 4.169 -33.863 1.00 90.50 90 LEU A C 1
ATOM 712 O O . LEU A 1 90 ? 14.860 3.259 -34.519 1.00 90.50 90 LEU A O 1
ATOM 716 N N . GLU A 1 91 ? 14.807 5.380 -33.799 1.00 92.19 91 GLU A N 1
ATOM 717 C CA . GLU A 1 91 ? 13.613 5.753 -34.570 1.00 92.19 91 GLU A CA 1
ATOM 718 C C . GLU A 1 91 ? 13.876 5.681 -36.079 1.00 92.19 91 GLU A C 1
ATOM 720 O O . GLU A 1 91 ? 13.161 4.981 -36.796 1.00 92.19 91 GLU A O 1
ATOM 725 N N . ALA A 1 92 ? 14.960 6.303 -36.555 1.00 89.50 92 ALA A N 1
ATOM 726 C CA . ALA A 1 92 ? 15.351 6.238 -37.963 1.00 89.50 92 ALA A CA 1
ATOM 727 C C . ALA A 1 92 ? 15.652 4.796 -38.414 1.00 89.50 92 ALA A C 1
ATOM 729 O O . ALA A 1 92 ? 15.377 4.410 -39.554 1.00 89.50 92 ALA A O 1
ATOM 730 N N . PHE A 1 93 ? 16.202 3.970 -37.520 1.00 88.00 93 PHE A N 1
ATOM 731 C CA . PHE A 1 93 ? 16.426 2.556 -37.784 1.00 88.00 93 PHE A CA 1
ATOM 732 C C . PHE A 1 93 ? 15.102 1.818 -38.035 1.00 88.00 93 PHE A C 1
ATOM 734 O O . PHE A 1 93 ? 14.998 1.104 -39.037 1.00 88.00 93 PHE A O 1
ATOM 741 N N . LEU A 1 94 ? 14.081 2.038 -37.195 1.00 89.62 94 LEU A N 1
ATOM 742 C CA . LEU A 1 94 ? 12.753 1.429 -37.349 1.00 89.62 94 LEU A CA 1
ATOM 743 C C . LEU A 1 94 ? 12.065 1.788 -38.676 1.00 89.62 94 LEU A C 1
ATOM 745 O O . LEU A 1 94 ? 11.233 1.016 -39.150 1.00 89.62 94 LEU A O 1
ATOM 749 N N . GLU A 1 95 ? 12.396 2.931 -39.274 1.00 87.69 95 GLU A N 1
ATOM 750 C CA . GLU A 1 95 ? 11.870 3.363 -40.577 1.00 87.69 95 GLU A CA 1
ATOM 751 C C . GLU A 1 95 ? 12.642 2.765 -41.763 1.00 87.69 95 GLU A C 1
ATOM 753 O O . GLU A 1 95 ? 12.121 2.650 -42.871 1.00 87.69 95 GLU A O 1
ATOM 758 N N . SER A 1 96 ? 13.892 2.358 -41.542 1.00 82.50 96 SER A N 1
ATOM 759 C CA . SER A 1 96 ? 14.823 2.006 -42.617 1.00 82.50 96 SER A CA 1
ATOM 760 C C . SER A 1 96 ? 14.665 0.592 -43.190 1.00 82.50 96 SER A C 1
ATOM 762 O O . SER A 1 96 ? 15.282 0.291 -44.212 1.00 82.50 96 SER A O 1
ATOM 764 N N . ASN A 1 97 ? 13.876 -0.283 -42.550 1.00 78.00 97 ASN A N 1
ATOM 765 C CA . ASN A 1 97 ? 13.649 -1.685 -42.950 1.00 78.00 97 ASN A CA 1
ATOM 766 C C . ASN A 1 97 ? 14.931 -2.482 -43.277 1.00 78.00 97 ASN A C 1
ATOM 768 O O . ASN A 1 97 ? 14.933 -3.408 -44.092 1.00 78.00 97 ASN A O 1
ATOM 772 N N . LYS A 1 98 ? 16.046 -2.120 -42.637 1.00 81.50 98 LYS A N 1
ATOM 773 C CA . LYS A 1 98 ? 17.349 -2.744 -42.867 1.00 81.50 98 LYS A CA 1
ATOM 774 C C . LYS A 1 98 ? 17.372 -4.173 -42.336 1.00 81.50 98 LYS A C 1
ATOM 776 O O . LYS A 1 98 ? 16.862 -4.464 -41.257 1.00 81.50 98 LYS A O 1
ATOM 781 N N . VAL A 1 99 ? 18.036 -5.055 -43.081 1.00 82.06 99 VAL A N 1
ATOM 782 C CA . VAL A 1 99 ? 18.319 -6.418 -42.621 1.00 82.06 99 VAL A CA 1
ATOM 783 C C . VAL A 1 99 ? 19.363 -6.358 -41.514 1.00 82.06 99 VAL A C 1
ATOM 785 O O . VAL A 1 99 ? 20.441 -5.794 -41.698 1.00 82.06 99 VAL A O 1
ATOM 788 N N . VAL A 1 100 ? 19.043 -6.973 -40.381 1.00 84.44 100 VAL A N 1
ATOM 789 C CA . VAL A 1 100 ? 19.917 -7.040 -39.210 1.00 84.44 100 VAL A CA 1
ATOM 790 C C . VAL A 1 100 ? 20.504 -8.432 -39.123 1.00 84.44 100 VAL A C 1
ATOM 792 O O . VAL A 1 100 ? 19.789 -9.430 -39.206 1.00 84.44 100 VAL A O 1
ATOM 795 N N . ARG A 1 101 ? 21.820 -8.503 -38.957 1.00 84.50 101 ARG A N 1
ATOM 796 C CA . ARG A 1 101 ? 22.504 -9.750 -38.608 1.00 84.50 101 ARG A CA 1
ATOM 797 C C . ARG A 1 101 ? 22.749 -9.771 -37.103 1.00 84.50 101 ARG A C 1
ATOM 799 O O . ARG A 1 101 ? 22.535 -8.771 -36.445 1.00 84.50 101 ARG A O 1
ATOM 806 N N . MET A 1 102 ? 23.185 -10.873 -36.527 1.00 83.56 102 MET A N 1
ATOM 807 C CA . MET A 1 102 ? 23.694 -10.955 -35.161 1.00 83.56 102 MET A CA 1
ATOM 808 C C . MET A 1 102 ? 25.015 -11.714 -35.244 1.00 83.56 102 MET A C 1
ATOM 810 O O . MET A 1 102 ? 25.010 -12.827 -35.785 1.00 83.56 102 MET A O 1
ATOM 814 N N . PRO A 1 103 ? 26.147 -11.153 -34.777 1.00 84.62 103 PRO A N 1
ATOM 815 C CA . PRO A 1 103 ? 27.412 -11.863 -34.848 1.00 84.62 103 PRO A CA 1
ATOM 816 C C . PRO A 1 103 ? 27.342 -13.091 -33.949 1.00 84.62 103 PRO A C 1
ATOM 818 O O . PRO A 1 103 ? 26.904 -13.015 -32.800 1.00 84.62 103 PRO A O 1
ATOM 821 N N . LEU A 1 104 ? 27.785 -14.218 -34.482 1.00 84.12 104 LEU A N 1
ATOM 822 C CA . LEU A 1 104 ? 27.994 -15.453 -33.741 1.00 84.12 104 LEU A CA 1
ATOM 823 C C . LEU A 1 104 ? 29.496 -15.654 -33.518 1.00 84.12 104 LEU A C 1
ATOM 825 O O . LEU A 1 104 ? 30.318 -14.953 -34.104 1.00 84.12 104 LEU A O 1
ATOM 829 N N . LEU A 1 105 ? 29.875 -16.619 -32.678 1.00 84.12 105 LEU A N 1
ATOM 830 C CA . LEU A 1 105 ? 31.285 -16.843 -32.331 1.00 84.12 105 LEU A CA 1
ATOM 831 C C . LEU A 1 105 ? 32.169 -17.101 -33.567 1.00 84.12 105 LEU A C 1
ATOM 833 O O . LEU A 1 105 ? 33.297 -16.631 -33.623 1.00 84.12 105 LEU A O 1
ATOM 837 N N . ASN A 1 106 ? 31.639 -17.787 -34.582 1.00 84.50 106 ASN A N 1
ATOM 838 C CA . ASN A 1 106 ? 32.328 -18.062 -35.847 1.00 84.50 106 ASN A CA 1
ATOM 839 C C . ASN A 1 106 ? 32.522 -16.825 -36.744 1.00 84.50 106 ASN A C 1
ATOM 841 O O . ASN A 1 106 ? 33.311 -16.886 -37.681 1.00 84.50 106 ASN A O 1
ATOM 845 N N . CYS A 1 107 ? 31.835 -15.710 -36.466 1.00 84.50 107 CYS A N 1
ATOM 846 C CA . CYS A 1 107 ? 32.053 -14.449 -37.179 1.00 84.50 107 CYS A CA 1
ATOM 847 C C . CYS A 1 107 ? 33.388 -13.798 -36.801 1.00 84.50 107 CYS A C 1
ATOM 849 O O . CYS A 1 107 ? 33.887 -12.960 -37.548 1.00 84.50 107 CYS A O 1
ATOM 851 N N . PHE A 1 108 ? 33.956 -14.146 -35.646 1.00 85.06 108 PHE A N 1
ATOM 852 C CA . PHE A 1 108 ? 35.187 -13.541 -35.158 1.00 85.06 108 PHE A CA 1
ATOM 853 C C . PHE A 1 108 ? 36.397 -14.352 -35.615 1.00 85.06 108 PHE A C 1
ATOM 855 O O . PHE A 1 108 ? 36.458 -15.569 -35.425 1.00 85.06 108 PHE A O 1
ATOM 862 N N . GLY A 1 109 ? 37.372 -13.675 -36.222 1.00 79.94 109 GLY A N 1
ATOM 863 C CA . GLY A 1 109 ? 38.636 -14.308 -36.584 1.00 79.94 109 GLY A CA 1
ATOM 864 C C . GLY A 1 109 ? 39.422 -14.734 -35.338 1.00 79.94 109 GLY A C 1
ATOM 865 O O . GLY A 1 109 ? 39.318 -14.120 -34.276 1.00 79.94 109 GLY A O 1
ATOM 866 N N . SER A 1 110 ? 40.220 -15.799 -35.454 1.00 78.12 110 SER A N 1
ATOM 867 C CA . SER A 1 110 ? 41.009 -16.301 -34.325 1.00 78.12 110 SER A CA 1
ATOM 868 C C . SER A 1 110 ? 42.091 -15.295 -33.932 1.00 78.12 110 SER A C 1
ATOM 870 O O . SER A 1 110 ? 42.963 -14.969 -34.734 1.00 78.12 110 SER A O 1
ATOM 872 N N . LEU A 1 111 ? 42.069 -14.856 -32.674 1.00 73.88 111 LEU A N 1
ATOM 873 C CA . LEU A 1 111 ? 43.126 -14.045 -32.075 1.00 73.88 111 LEU A CA 1
ATOM 874 C C . LEU A 1 111 ? 44.311 -14.955 -31.723 1.00 73.88 111 LEU A C 1
ATOM 876 O O . LEU A 1 111 ? 44.342 -15.561 -30.652 1.00 73.88 111 LEU A O 1
ATOM 880 N N . THR A 1 112 ? 45.265 -15.101 -32.640 1.00 75.62 112 THR A N 1
ATOM 881 C CA . THR A 1 112 ? 46.530 -15.812 -32.395 1.00 75.62 112 THR A CA 1
ATOM 882 C C . THR A 1 112 ? 47.687 -14.821 -32.287 1.00 75.62 112 THR A C 1
ATOM 884 O O . THR A 1 112 ? 47.608 -13.710 -32.809 1.00 75.62 112 THR A O 1
ATOM 887 N N . SER A 1 113 ? 48.784 -15.218 -31.628 1.00 74.88 113 SER A N 1
ATOM 888 C CA . SER A 1 113 ? 50.006 -14.397 -31.511 1.00 74.88 113 SER A CA 1
ATOM 889 C C . SER A 1 113 ? 50.543 -13.917 -32.861 1.00 74.88 113 SER A C 1
ATOM 891 O O . SER A 1 113 ? 51.176 -12.867 -32.939 1.00 74.88 113 SER A O 1
ATOM 893 N N . ASP A 1 114 ? 50.252 -14.679 -33.914 1.00 72.31 114 ASP A N 1
ATOM 894 C CA . ASP A 1 114 ? 50.798 -14.498 -35.254 1.00 72.31 114 ASP A CA 1
ATOM 895 C C . ASP A 1 114 ? 49.834 -13.724 -36.174 1.00 72.31 114 ASP A C 1
ATOM 897 O O . ASP A 1 114 ? 50.165 -13.438 -37.324 1.00 72.31 114 ASP A O 1
ATOM 901 N N . CYS A 1 115 ? 48.639 -13.364 -35.686 1.00 64.19 115 CYS A N 1
ATOM 902 C CA . CYS A 1 115 ? 47.621 -12.644 -36.447 1.00 64.19 115 CYS A CA 1
ATOM 903 C C . CYS A 1 115 ? 47.174 -11.385 -35.691 1.00 64.19 115 CYS A C 1
ATOM 905 O O . CYS A 1 115 ? 46.218 -11.401 -34.919 1.00 64.19 115 CYS A O 1
ATOM 907 N N . GLN A 1 116 ? 47.881 -10.274 -35.924 1.00 66.81 116 GLN A N 1
ATOM 908 C CA . GLN A 1 116 ? 47.594 -8.988 -35.270 1.00 66.81 116 GLN A CA 1
ATOM 909 C C . GLN A 1 116 ? 46.245 -8.383 -35.689 1.00 66.81 116 GLN A C 1
ATOM 911 O O . GLN A 1 116 ? 45.644 -7.662 -34.900 1.00 66.81 116 GLN A O 1
ATOM 916 N N . ASN A 1 117 ? 45.757 -8.709 -36.893 1.00 74.44 117 ASN A N 1
ATOM 917 C CA . ASN A 1 117 ? 44.499 -8.202 -37.446 1.00 74.44 117 ASN A CA 1
ATOM 918 C C . ASN A 1 117 ? 43.624 -9.372 -37.932 1.00 74.44 117 ASN A C 1
ATOM 920 O O . ASN A 1 117 ? 43.672 -9.717 -39.117 1.00 74.44 117 ASN A O 1
ATOM 924 N N . PRO A 1 118 ? 42.851 -10.020 -37.044 1.00 76.56 118 PRO A N 1
ATOM 925 C CA . PRO A 1 118 ? 41.941 -11.088 -37.442 1.00 76.56 118 PRO A CA 1
ATOM 926 C C . PRO A 1 118 ? 40.861 -10.556 -38.394 1.00 76.56 118 PRO A C 1
ATOM 928 O O . PRO A 1 118 ? 40.207 -9.549 -38.120 1.00 76.56 118 PRO A O 1
ATOM 931 N N . VAL A 1 119 ? 40.650 -11.252 -39.513 1.00 81.44 119 VAL A N 1
ATOM 932 C CA . VAL A 1 119 ? 39.570 -10.932 -40.457 1.00 81.44 119 VAL A CA 1
ATOM 933 C C . VAL A 1 119 ? 38.261 -11.504 -39.919 1.00 81.44 119 VAL A C 1
ATOM 935 O O . VAL A 1 119 ? 38.128 -12.718 -39.759 1.00 81.44 119 VAL A O 1
ATOM 938 N N . ASN A 1 120 ? 37.301 -10.624 -39.641 1.00 84.06 120 ASN A N 1
ATOM 939 C CA . ASN A 1 120 ? 35.971 -11.002 -39.171 1.00 84.06 120 ASN A CA 1
ATOM 940 C C . ASN A 1 120 ? 35.037 -11.283 -40.354 1.00 84.06 120 ASN A C 1
ATOM 942 O O . ASN A 1 120 ? 35.023 -10.540 -41.334 1.00 84.06 120 ASN A O 1
ATOM 946 N N . LYS A 1 121 ? 34.233 -12.336 -40.229 1.00 85.44 121 LYS A N 1
ATOM 947 C CA . LYS A 1 121 ? 33.294 -12.832 -41.238 1.00 85.44 121 LYS A CA 1
ATOM 948 C C . LYS A 1 121 ? 31.859 -12.482 -40.871 1.00 85.44 121 LYS A C 1
ATOM 950 O O . LYS A 1 121 ? 31.067 -13.322 -40.440 1.00 85.44 121 LYS A O 1
ATOM 955 N N . TRP A 1 122 ? 31.523 -11.205 -40.973 1.00 82.56 122 TRP A N 1
ATOM 956 C CA . TRP A 1 122 ? 30.219 -10.687 -40.550 1.00 82.56 122 TRP A CA 1
ATOM 957 C C . TRP A 1 122 ? 29.040 -11.259 -41.350 1.00 82.56 122 TRP A C 1
ATOM 959 O O . TRP A 1 122 ? 27.909 -11.321 -40.862 1.00 82.56 122 TRP A O 1
ATOM 969 N N . GLU A 1 123 ? 29.301 -11.698 -42.576 1.00 84.56 123 GLU A N 1
ATOM 970 C CA . GLU A 1 123 ? 28.363 -12.380 -43.459 1.00 84.56 123 GLU A CA 1
ATOM 971 C C . GLU A 1 123 ? 27.916 -13.752 -42.938 1.00 84.56 123 GLU A C 1
ATOM 973 O O . GLU A 1 123 ? 26.836 -14.212 -43.313 1.00 84.56 123 GLU A O 1
ATOM 978 N N . GLU A 1 124 ? 28.689 -14.376 -42.042 1.00 85.31 124 GLU A N 1
ATOM 979 C CA . GLU A 1 124 ? 28.319 -15.628 -41.369 1.00 85.31 124 GLU A CA 1
ATOM 980 C C . GLU A 1 124 ? 27.383 -15.399 -40.162 1.00 85.31 124 GLU A C 1
ATOM 982 O O . GLU A 1 124 ? 26.953 -16.355 -39.515 1.00 85.31 124 GLU A O 1
ATOM 987 N N . GLY A 1 125 ? 27.043 -14.141 -39.853 1.00 85.25 125 GLY A N 1
ATOM 988 C CA . GLY A 1 125 ? 26.142 -13.790 -38.757 1.00 85.25 125 GLY A CA 1
ATOM 989 C C . GLY A 1 125 ? 24.694 -14.211 -39.009 1.00 85.25 125 GLY A C 1
ATOM 990 O O . GLY A 1 125 ? 24.204 -14.176 -40.144 1.00 85.25 125 GLY A O 1
ATOM 991 N N . LEU A 1 126 ? 23.986 -14.547 -37.927 1.00 86.06 126 LEU A N 1
ATOM 992 C CA . LEU A 1 126 ? 22.580 -14.948 -37.961 1.00 86.06 126 LEU A CA 1
ATOM 993 C C . LEU A 1 126 ? 21.706 -13.781 -38.423 1.00 86.06 126 LEU A C 1
ATOM 995 O O . LEU A 1 126 ? 21.704 -12.734 -37.790 1.00 86.06 126 LEU A O 1
ATOM 999 N N . ILE A 1 127 ? 20.930 -13.951 -39.490 1.00 88.94 127 ILE A N 1
ATOM 1000 C CA . ILE A 1 127 ? 19.956 -12.935 -39.907 1.00 88.94 127 ILE A CA 1
ATOM 1001 C C . ILE A 1 127 ? 18.772 -12.961 -38.936 1.00 88.94 127 ILE A C 1
ATOM 1003 O O . ILE A 1 127 ? 18.129 -13.997 -38.769 1.00 88.94 127 ILE A O 1
ATOM 1007 N N . LEU A 1 128 ? 18.490 -11.825 -38.301 1.00 87.00 128 LEU A N 1
ATOM 1008 C CA . LEU A 1 128 ? 17.360 -11.672 -37.391 1.00 87.00 128 LEU A CA 1
ATOM 1009 C C . LEU A 1 128 ? 16.077 -11.371 -38.167 1.00 87.00 128 LEU A C 1
ATOM 1011 O O . LEU A 1 128 ? 16.092 -10.687 -39.194 1.00 87.00 128 LEU A O 1
ATOM 1015 N N . GLN A 1 129 ? 14.951 -11.852 -37.644 1.00 90.19 129 GLN A N 1
ATOM 1016 C CA . GLN A 1 129 ? 13.638 -11.487 -38.167 1.00 90.19 129 GLN A CA 1
ATOM 1017 C C . GLN A 1 129 ? 13.386 -9.998 -37.912 1.00 90.19 129 GLN A C 1
ATOM 1019 O O . GLN A 1 129 ? 13.622 -9.505 -36.809 1.00 90.19 129 GLN A O 1
ATOM 1024 N N . ASN A 1 130 ? 12.889 -9.273 -38.916 1.00 89.50 130 ASN A N 1
ATOM 1025 C CA . ASN A 1 130 ? 12.641 -7.833 -38.784 1.00 89.50 130 ASN A CA 1
ATOM 1026 C C . ASN A 1 130 ? 11.628 -7.549 -37.658 1.00 89.50 130 ASN A C 1
ATOM 1028 O O . ASN A 1 130 ? 11.862 -6.674 -36.828 1.00 89.50 130 ASN A O 1
ATOM 1032 N N . ASP A 1 131 ? 10.577 -8.362 -37.550 1.00 92.69 131 ASP A N 1
ATOM 1033 C CA . ASP A 1 131 ? 9.591 -8.263 -36.470 1.00 92.69 131 ASP A CA 1
ATOM 1034 C C . ASP A 1 131 ? 10.224 -8.447 -35.079 1.00 92.69 131 ASP A C 1
ATOM 1036 O O . ASP A 1 131 ? 9.863 -7.738 -34.142 1.00 92.69 131 ASP A O 1
ATOM 1040 N N . ASP A 1 132 ? 11.206 -9.344 -34.940 1.00 89.44 132 ASP A N 1
ATOM 1041 C CA . ASP A 1 132 ? 11.904 -9.621 -33.674 1.00 89.44 132 ASP A CA 1
ATOM 1042 C C . ASP A 1 132 ? 12.694 -8.381 -33.207 1.00 89.44 132 ASP A C 1
ATOM 1044 O O . ASP A 1 132 ? 12.579 -7.923 -32.065 1.00 89.44 132 ASP A O 1
ATOM 1048 N N . VAL A 1 133 ? 13.409 -7.749 -34.143 1.00 90.19 133 VAL A N 1
ATOM 1049 C CA . VAL A 1 133 ? 14.141 -6.491 -33.925 1.00 90.19 133 VAL A CA 1
ATOM 1050 C C . VAL A 1 133 ? 13.195 -5.327 -33.650 1.00 90.19 133 VAL A C 1
ATOM 1052 O O . VAL A 1 133 ? 13.349 -4.614 -32.655 1.00 90.19 133 VAL A O 1
ATOM 1055 N N . THR A 1 134 ? 12.195 -5.142 -34.507 1.00 92.44 134 THR A N 1
ATOM 1056 C CA . THR A 1 134 ? 11.247 -4.031 -34.429 1.00 92.44 134 THR A CA 1
ATOM 1057 C C . THR A 1 134 ? 10.449 -4.076 -33.134 1.00 92.44 134 THR A C 1
ATOM 1059 O O . THR A 1 134 ? 10.242 -3.032 -32.510 1.00 92.44 134 THR A O 1
ATOM 1062 N N . CYS A 1 135 ? 10.034 -5.266 -32.694 1.00 94.62 135 CYS A N 1
ATOM 1063 C CA . CYS A 1 135 ? 9.329 -5.452 -31.432 1.00 94.62 135 CYS A CA 1
ATOM 1064 C C . CYS A 1 135 ? 10.199 -5.025 -30.245 1.00 94.62 135 CYS A C 1
ATOM 1066 O O . CYS A 1 135 ? 9.763 -4.226 -29.414 1.00 94.62 135 CYS A O 1
ATOM 1068 N N . GLN A 1 136 ? 11.455 -5.482 -30.198 1.00 93.00 136 GLN A N 1
ATOM 1069 C CA . GLN A 1 136 ? 12.364 -5.170 -29.100 1.00 93.00 136 GLN A CA 1
ATOM 1070 C C . GLN A 1 136 ? 12.743 -3.681 -29.049 1.00 93.00 136 GLN A C 1
ATOM 1072 O O . GLN A 1 136 ? 12.694 -3.077 -27.977 1.00 93.00 136 GLN A O 1
ATOM 1077 N N . ILE A 1 137 ? 13.075 -3.066 -30.190 1.00 93.50 137 ILE A N 1
ATOM 1078 C CA . ILE A 1 137 ? 13.397 -1.630 -30.253 1.00 93.50 137 ILE A CA 1
ATOM 1079 C C . ILE A 1 137 ? 12.171 -0.787 -29.895 1.00 93.50 137 ILE A C 1
ATOM 1081 O O . ILE A 1 137 ? 12.289 0.143 -29.100 1.00 93.50 137 ILE A O 1
ATOM 1085 N N . SER A 1 138 ? 10.986 -1.133 -30.412 1.00 95.62 138 SER A N 1
ATOM 1086 C CA . SER A 1 138 ? 9.749 -0.423 -30.061 1.00 95.62 138 SER A CA 1
ATOM 1087 C C . SER A 1 138 ? 9.462 -0.529 -28.565 1.00 95.62 138 SER A C 1
ATOM 1089 O O . SER A 1 138 ? 9.136 0.471 -27.939 1.00 95.62 138 SER A O 1
ATOM 1091 N N . TYR A 1 139 ? 9.649 -1.698 -27.950 1.00 96.00 139 TYR A N 1
ATOM 1092 C CA . TYR A 1 139 ? 9.466 -1.841 -26.507 1.00 96.00 139 TYR A CA 1
ATOM 1093 C C . TYR A 1 139 ? 10.427 -0.953 -25.700 1.00 96.00 139 TYR A C 1
ATOM 1095 O O . TYR A 1 139 ? 9.991 -0.266 -24.777 1.00 96.00 139 TYR A O 1
ATOM 1103 N N . ASP A 1 140 ? 11.714 -0.914 -26.055 1.00 94.38 140 ASP A N 1
ATOM 1104 C CA . ASP A 1 140 ? 12.705 -0.103 -25.335 1.00 94.38 140 ASP A CA 1
ATOM 1105 C C . ASP A 1 140 ? 12.503 1.405 -25.530 1.00 94.38 140 ASP A C 1
ATOM 1107 O O . ASP A 1 140 ? 12.573 2.153 -24.554 1.00 94.38 140 ASP A O 1
ATOM 1111 N N . LEU A 1 141 ? 12.180 1.848 -26.752 1.00 95.94 141 LEU A N 1
ATOM 1112 C CA . LEU A 1 141 ? 11.789 3.235 -27.027 1.00 95.94 141 LEU A CA 1
ATOM 1113 C C . LEU A 1 141 ? 10.536 3.618 -26.237 1.00 95.94 141 LEU A C 1
ATOM 1115 O O . LEU A 1 141 ? 10.508 4.668 -25.600 1.00 95.94 141 LEU A O 1
ATOM 1119 N N . GLY A 1 142 ? 9.528 2.741 -26.206 1.00 96.62 142 GLY A N 1
ATOM 1120 C CA . GLY A 1 142 ? 8.319 2.942 -25.412 1.00 96.62 142 GLY A CA 1
ATOM 1121 C C . GLY A 1 142 ? 8.636 3.143 -23.932 1.00 96.62 142 GLY A C 1
ATOM 1122 O O . GLY A 1 142 ? 8.192 4.121 -23.329 1.00 96.62 142 GLY A O 1
ATOM 1123 N N . ARG A 1 143 ? 9.470 2.269 -23.350 1.00 95.56 143 ARG A N 1
ATOM 1124 C CA . ARG A 1 143 ? 9.921 2.389 -21.952 1.00 95.56 143 ARG A CA 1
ATOM 1125 C C . ARG A 1 143 ? 10.662 3.695 -21.696 1.00 95.56 143 ARG A C 1
ATOM 1127 O O . ARG A 1 143 ? 10.450 4.313 -20.656 1.00 95.56 143 ARG A O 1
ATOM 1134 N N . PHE A 1 144 ? 11.518 4.110 -22.623 1.00 95.44 144 PHE A N 1
ATOM 1135 C CA . PHE A 1 144 ? 12.289 5.338 -22.491 1.00 95.44 144 PHE A CA 1
ATOM 1136 C C . PHE A 1 144 ? 11.413 6.590 -22.578 1.00 95.44 144 PHE A C 1
ATOM 1138 O O . PHE A 1 144 ? 11.506 7.461 -21.718 1.00 95.44 144 PHE A O 1
ATOM 1145 N N . TYR A 1 145 ? 10.494 6.659 -23.543 1.00 97.38 145 TYR A N 1
ATOM 1146 C CA . TYR A 1 145 ? 9.531 7.757 -23.612 1.00 97.38 145 TYR A CA 1
ATOM 1147 C C . TYR A 1 145 ? 8.609 7.800 -22.399 1.00 97.38 145 TYR A C 1
ATOM 1149 O O . TYR A 1 145 ? 8.319 8.885 -21.906 1.00 97.38 145 TYR A O 1
ATOM 1157 N N . PHE A 1 146 ? 8.191 6.641 -21.883 1.00 96.38 146 PHE A N 1
ATOM 1158 C CA . PHE A 1 146 ? 7.409 6.568 -20.652 1.00 96.38 146 PHE A CA 1
ATOM 1159 C C . PHE A 1 146 ? 8.200 7.119 -19.461 1.00 96.38 146 PHE A C 1
ATOM 1161 O O . PHE A 1 146 ? 7.668 7.896 -18.676 1.00 96.38 146 PHE A O 1
ATOM 1168 N N . PHE A 1 147 ? 9.485 6.764 -19.356 1.00 94.38 147 PHE A N 1
ATOM 1169 C CA . PHE A 1 147 ? 10.398 7.295 -18.343 1.00 94.38 147 PHE A CA 1
ATOM 1170 C C . PHE A 1 147 ? 10.594 8.816 -18.456 1.00 94.38 147 PHE A C 1
ATOM 1172 O O . PHE A 1 147 ? 10.694 9.492 -17.439 1.00 94.38 147 PHE A O 1
ATOM 1179 N N . GLN A 1 148 ? 10.590 9.366 -19.674 1.00 93.56 148 GLN A N 1
ATOM 1180 C CA . GLN A 1 148 ? 10.607 10.813 -19.923 1.00 93.56 148 GLN A CA 1
ATOM 1181 C C . GLN A 1 148 ? 9.227 11.489 -19.803 1.00 93.56 148 GLN A C 1
ATOM 1183 O O . GLN A 1 148 ? 9.096 12.652 -20.178 1.00 93.56 148 GLN A O 1
ATOM 1188 N N . GLU A 1 149 ? 8.191 10.771 -19.358 1.00 94.88 149 GLU A N 1
ATOM 1189 C CA . GLU A 1 149 ? 6.804 11.256 -19.270 1.00 94.88 149 GLU A CA 1
ATOM 1190 C C . GLU A 1 149 ? 6.199 11.706 -20.622 1.00 94.88 149 GLU A C 1
ATOM 1192 O O . GLU A 1 149 ? 5.179 12.391 -20.686 1.00 94.88 149 GLU A O 1
ATOM 1197 N N . LYS A 1 150 ? 6.785 11.273 -21.746 1.00 95.69 150 LYS A N 1
ATOM 1198 C CA . LYS A 1 150 ? 6.292 11.508 -23.113 1.00 95.69 150 LYS A CA 1
ATOM 1199 C C . LYS A 1 150 ? 5.281 10.422 -23.499 1.00 95.69 150 LYS A C 1
ATOM 1201 O O . LYS A 1 150 ? 5.524 9.608 -24.394 1.00 95.69 150 LYS A O 1
ATOM 1206 N N . TYR A 1 151 ? 4.147 10.390 -22.797 1.00 95.50 151 TYR A N 1
ATOM 1207 C CA . TYR A 1 151 ? 3.186 9.277 -22.839 1.00 95.50 151 TYR A CA 1
ATOM 1208 C C . TYR A 1 151 ? 2.582 9.001 -24.222 1.00 95.50 151 TYR A C 1
ATOM 1210 O O . TYR A 1 151 ? 2.316 7.843 -24.536 1.00 95.50 151 TYR A O 1
ATOM 1218 N N . GLU A 1 152 ? 2.405 10.020 -25.068 1.00 94.44 152 GLU A N 1
ATOM 1219 C CA . GLU A 1 152 ? 1.907 9.845 -26.442 1.00 94.44 152 GLU A CA 1
ATOM 1220 C C . GLU A 1 152 ? 2.873 9.031 -27.311 1.00 94.44 152 GLU A C 1
ATOM 1222 O O . GLU A 1 152 ? 2.464 8.090 -27.992 1.00 94.44 152 GLU A O 1
ATOM 1227 N N . ASN A 1 153 ? 4.168 9.356 -27.267 1.00 95.81 153 ASN A N 1
ATOM 1228 C CA . ASN A 1 153 ? 5.189 8.614 -28.007 1.00 95.81 153 ASN A CA 1
ATOM 1229 C C . ASN A 1 153 ? 5.368 7.215 -27.419 1.00 95.81 153 ASN A C 1
ATOM 1231 O O . ASN A 1 153 ? 5.426 6.234 -28.160 1.00 95.81 153 ASN A O 1
ATOM 1235 N N . ALA A 1 154 ? 5.367 7.112 -26.087 1.00 97.31 154 ALA A N 1
ATOM 1236 C CA . ALA A 1 154 ? 5.427 5.832 -25.396 1.00 97.31 154 ALA A CA 1
ATOM 1237 C C . ALA A 1 154 ? 4.289 4.896 -25.835 1.00 97.31 154 ALA A C 1
ATOM 1239 O O . ALA A 1 154 ? 4.537 3.751 -26.210 1.00 97.31 154 ALA A O 1
ATOM 1240 N N . SER A 1 155 ? 3.056 5.412 -25.871 1.00 95.62 155 SER A N 1
ATOM 1241 C CA . SER A 1 155 ? 1.862 4.678 -26.295 1.00 95.62 155 SER A CA 1
ATOM 1242 C C . SER A 1 155 ? 2.002 4.101 -27.707 1.00 95.62 155 SER A C 1
ATOM 1244 O O . SER A 1 155 ? 1.824 2.895 -27.889 1.00 95.62 155 SER A O 1
ATOM 1246 N N . LYS A 1 156 ? 2.406 4.922 -28.690 1.00 95.94 156 LYS A N 1
ATOM 1247 C CA . LYS A 1 156 ? 2.619 4.480 -30.084 1.00 95.94 156 LYS A CA 1
ATOM 1248 C C . LYS A 1 156 ? 3.569 3.285 -30.156 1.00 95.94 156 LYS A C 1
ATOM 1250 O O . LYS A 1 156 ? 3.303 2.304 -30.852 1.00 95.94 156 LYS A O 1
ATOM 1255 N N . HIS A 1 157 ? 4.663 3.351 -29.405 1.00 97.06 157 HIS A N 1
ATOM 1256 C CA . HIS A 1 157 ? 5.665 2.297 -29.362 1.00 97.06 157 HIS A CA 1
ATOM 1257 C C . HIS A 1 157 ? 5.186 1.032 -28.637 1.00 97.06 157 HIS A C 1
ATOM 1259 O O . HIS A 1 157 ? 5.451 -0.070 -29.120 1.00 97.06 157 HIS A O 1
ATOM 1265 N N . PHE A 1 158 ? 4.445 1.154 -27.531 1.00 96.94 158 PHE A N 1
ATOM 1266 C CA . PHE A 1 158 ? 3.869 -0.005 -26.839 1.00 96.94 158 PHE A CA 1
ATOM 1267 C C . PHE A 1 158 ? 2.787 -0.707 -27.663 1.00 96.94 158 PHE A C 1
ATOM 1269 O O . PHE A 1 158 ? 2.758 -1.936 -27.680 1.00 96.94 158 PHE A O 1
ATOM 1276 N N . ILE A 1 159 ? 1.949 0.043 -28.388 1.00 93.81 159 ILE A N 1
ATOM 1277 C CA . ILE A 1 159 ? 0.974 -0.516 -29.339 1.00 93.81 159 ILE A CA 1
ATOM 1278 C C . ILE A 1 159 ? 1.705 -1.330 -30.405 1.00 93.81 159 ILE A C 1
ATOM 1280 O O . ILE A 1 159 ? 1.446 -2.524 -30.549 1.00 93.81 159 ILE A O 1
ATOM 1284 N N . LYS A 1 160 ? 2.690 -0.717 -31.076 1.00 95.25 160 LYS A N 1
ATOM 1285 C CA . LYS A 1 160 ? 3.493 -1.381 -32.111 1.00 95.25 160 LYS A CA 1
ATOM 1286 C C . LYS A 1 160 ? 4.182 -2.642 -31.579 1.00 95.25 160 LYS A C 1
ATOM 1288 O O . LYS A 1 160 ? 4.140 -3.687 -32.222 1.00 95.25 160 LYS A O 1
ATOM 1293 N N . ALA A 1 161 ? 4.785 -2.572 -30.391 1.00 95.88 161 ALA A N 1
ATOM 1294 C CA . ALA A 1 161 ? 5.418 -3.727 -29.760 1.00 95.88 161 ALA A CA 1
ATOM 1295 C C . ALA A 1 161 ? 4.405 -4.846 -29.463 1.00 95.88 161 ALA A C 1
ATOM 1297 O O . ALA A 1 161 ? 4.686 -6.001 -29.769 1.00 95.88 161 ALA A O 1
ATOM 1298 N N . SER A 1 162 ? 3.228 -4.514 -28.924 1.00 94.38 162 SER A N 1
ATOM 1299 C CA . SER A 1 162 ? 2.159 -5.468 -28.590 1.00 94.38 162 SER A CA 1
ATOM 1300 C C . SER A 1 162 ? 1.604 -6.187 -29.824 1.00 94.38 162 SER A C 1
ATOM 1302 O O . SER A 1 162 ? 1.492 -7.416 -29.842 1.00 94.38 162 SER A O 1
ATOM 1304 N N . GLU A 1 163 ? 1.329 -5.436 -30.894 1.00 94.06 163 GLU A N 1
ATOM 1305 C CA . GLU A 1 163 ? 0.822 -5.980 -32.157 1.00 94.06 163 GLU A CA 1
ATOM 1306 C C . GLU A 1 163 ? 1.788 -6.990 -32.779 1.00 94.06 163 GLU A C 1
ATOM 1308 O O . GLU A 1 163 ? 1.359 -8.052 -33.241 1.00 94.06 163 GLU A O 1
ATOM 1313 N N . ILE A 1 164 ? 3.086 -6.679 -32.769 1.00 94.50 164 ILE A N 1
ATOM 1314 C CA . ILE A 1 164 ? 4.126 -7.555 -33.316 1.00 94.50 164 ILE A CA 1
ATOM 1315 C C . ILE A 1 164 ? 4.354 -8.755 -32.392 1.00 94.50 164 ILE A C 1
ATOM 1317 O O . ILE A 1 164 ? 4.401 -9.890 -32.862 1.00 94.50 164 ILE A O 1
ATOM 1321 N N . TYR A 1 165 ? 4.418 -8.532 -31.076 1.00 93.75 165 TYR A N 1
ATOM 1322 C CA . TYR A 1 165 ? 4.686 -9.586 -30.095 1.00 93.75 165 TYR A CA 1
ATOM 1323 C C . TYR A 1 165 ? 3.665 -10.723 -30.156 1.00 93.75 165 TYR A C 1
ATOM 1325 O O . TYR A 1 165 ? 4.042 -11.888 -30.086 1.00 93.75 165 TYR A O 1
ATOM 1333 N N . SER A 1 166 ? 2.385 -10.405 -30.379 1.00 89.50 166 SER A N 1
ATOM 1334 C CA . SER A 1 166 ? 1.322 -11.413 -30.524 1.00 89.50 166 SER A CA 1
ATOM 1335 C C . SER A 1 166 ? 1.518 -12.381 -31.704 1.00 89.50 166 SER A C 1
ATOM 1337 O O . SER A 1 166 ? 0.918 -13.456 -31.728 1.00 89.50 166 SER A O 1
ATOM 1339 N N . LYS A 1 167 ? 2.351 -12.003 -32.683 1.00 91.81 167 LYS A N 1
ATOM 1340 C CA . LYS A 1 167 ? 2.604 -12.746 -33.926 1.00 91.81 167 LYS A CA 1
ATOM 1341 C C . LYS A 1 167 ? 3.991 -13.393 -33.959 1.00 91.81 167 LYS A C 1
ATOM 1343 O O . LYS A 1 167 ? 4.227 -14.247 -34.816 1.00 91.81 167 LYS A O 1
ATOM 1348 N N . LEU A 1 168 ? 4.893 -13.004 -33.054 1.00 90.81 168 LEU A N 1
ATOM 1349 C CA . LEU A 1 168 ? 6.253 -13.530 -32.996 1.00 90.81 168 LEU A CA 1
ATOM 1350 C C . LEU A 1 168 ? 6.257 -15.005 -32.589 1.00 90.81 168 LEU A C 1
ATOM 1352 O O . LEU A 1 168 ? 5.610 -15.411 -31.625 1.00 90.81 168 LEU A O 1
ATOM 1356 N N . LYS A 1 169 ? 7.029 -15.805 -33.326 1.00 86.00 169 LYS A N 1
ATOM 1357 C CA . LYS A 1 169 ? 7.304 -17.211 -33.018 1.00 86.00 169 LYS A CA 1
ATOM 1358 C C . LYS A 1 169 ? 8.799 -17.361 -32.792 1.00 86.00 169 LYS A C 1
ATOM 1360 O O . LYS A 1 169 ? 9.571 -16.929 -33.642 1.00 86.00 169 LYS A O 1
ATOM 1365 N N . ASP A 1 170 ? 9.167 -17.945 -31.656 1.00 84.31 170 ASP A N 1
ATOM 1366 C CA . ASP A 1 170 ? 10.551 -18.248 -31.275 1.00 84.31 170 ASP A CA 1
ATOM 1367 C C . ASP A 1 170 ? 11.526 -17.059 -31.453 1.00 84.31 170 ASP A C 1
ATOM 1369 O O . ASP A 1 170 ? 12.496 -17.162 -32.209 1.00 84.31 170 ASP A O 1
ATOM 1373 N N . PRO A 1 171 ? 11.276 -15.905 -30.793 1.00 87.25 171 PRO A N 1
ATOM 1374 C CA . PRO A 1 171 ? 12.149 -14.741 -30.910 1.00 87.25 171 PRO A CA 1
ATOM 1375 C C . PRO A 1 171 ? 13.554 -15.060 -30.387 1.00 87.25 171 PRO A C 1
ATOM 1377 O O . PRO A 1 171 ? 13.724 -15.612 -29.298 1.00 87.25 171 PRO A O 1
ATOM 1380 N N . VAL A 1 172 ? 14.571 -14.683 -31.160 1.00 85.38 172 VAL A N 1
ATOM 1381 C CA . VAL A 1 172 ? 15.982 -14.848 -30.782 1.00 85.38 172 VAL A CA 1
ATOM 1382 C C . VAL A 1 172 ? 16.443 -13.638 -29.977 1.00 85.38 172 VAL A C 1
ATOM 1384 O O . VAL A 1 172 ? 17.229 -13.761 -29.036 1.00 85.38 172 VAL A O 1
ATOM 1387 N N . LEU A 1 173 ? 15.936 -12.463 -30.342 1.00 84.31 173 LEU A N 1
ATOM 1388 C CA . LEU A 1 173 ? 16.344 -11.196 -29.772 1.00 84.31 173 LEU A CA 1
ATOM 1389 C C . LEU A 1 173 ? 15.341 -10.638 -28.762 1.00 84.31 173 LEU A C 1
ATOM 1391 O O . LEU A 1 173 ? 15.748 -10.158 -27.700 1.00 84.31 173 LEU A O 1
ATOM 1395 N N . CYS A 1 174 ? 14.058 -10.618 -29.115 1.00 88.00 174 CYS A N 1
ATOM 1396 C CA . CYS A 1 174 ? 13.016 -9.990 -28.327 1.00 88.00 174 CYS A CA 1
ATOM 1397 C C . CYS A 1 174 ? 12.836 -10.745 -27.011 1.00 88.00 174 CYS A C 1
ATOM 1399 O O . CYS A 1 174 ? 12.408 -11.896 -26.965 1.00 88.00 174 CYS A O 1
ATOM 1401 N N . GLN A 1 175 ? 13.167 -10.064 -25.920 1.00 84.50 175 GLN A N 1
ATOM 1402 C CA . GLN A 1 175 ? 13.063 -10.541 -24.545 1.00 84.50 175 GLN A CA 1
ATOM 1403 C C . GLN A 1 175 ? 12.195 -9.584 -23.729 1.00 84.50 175 GLN A C 1
ATOM 1405 O O . GLN A 1 175 ? 12.516 -9.235 -22.590 1.00 84.50 175 GLN A O 1
ATOM 1410 N N . LEU A 1 176 ? 11.102 -9.111 -24.332 1.00 87.94 176 LEU A N 1
ATOM 1411 C CA . LEU A 1 176 ? 10.148 -8.276 -23.620 1.00 87.94 176 LEU A CA 1
ATOM 1412 C C . LEU A 1 176 ? 9.365 -9.090 -22.589 1.00 87.94 176 LEU A C 1
ATOM 1414 O O . LEU A 1 176 ? 9.095 -10.279 -22.754 1.00 87.94 176 LEU A O 1
ATOM 1418 N N . ASP A 1 177 ? 8.985 -8.411 -21.514 1.00 88.88 177 ASP A N 1
ATOM 1419 C CA . ASP A 1 177 ? 8.122 -8.956 -20.475 1.00 88.88 177 ASP A CA 1
ATOM 1420 C C . ASP A 1 177 ? 6.680 -8.560 -20.801 1.00 88.88 177 ASP A C 1
ATOM 1422 O O . ASP A 1 177 ? 6.306 -7.390 -20.680 1.00 88.88 177 ASP A O 1
ATOM 1426 N N . ALA A 1 178 ? 5.872 -9.535 -21.220 1.00 89.31 178 ALA A N 1
ATOM 1427 C CA . ALA A 1 178 ? 4.490 -9.313 -21.640 1.00 89.31 178 ALA A CA 1
ATOM 1428 C C . ALA A 1 178 ? 3.629 -8.673 -20.537 1.00 89.31 178 ALA A C 1
ATOM 1430 O O . ALA A 1 178 ? 2.744 -7.865 -20.827 1.00 89.31 178 ALA A O 1
ATOM 1431 N N . THR A 1 179 ? 3.904 -8.987 -19.266 1.00 90.88 179 THR A N 1
ATOM 1432 C CA . THR A 1 179 ? 3.159 -8.411 -18.139 1.00 90.88 179 THR A CA 1
ATOM 1433 C C . THR A 1 179 ? 3.508 -6.940 -17.935 1.00 90.88 179 THR A C 1
ATOM 1435 O O . THR A 1 179 ? 2.610 -6.119 -17.739 1.00 90.88 179 THR A O 1
ATOM 1438 N N . LYS A 1 180 ? 4.791 -6.578 -18.068 1.00 92.75 180 LYS A N 1
ATOM 1439 C CA . LYS A 1 180 ? 5.232 -5.176 -18.021 1.00 92.75 180 LYS A CA 1
ATOM 1440 C C . LYS A 1 180 ? 4.732 -4.383 -19.220 1.00 92.75 180 LYS A C 1
ATOM 1442 O O . LYS A 1 180 ? 4.249 -3.273 -19.027 1.00 92.75 180 LYS A O 1
ATOM 1447 N N . LEU A 1 181 ? 4.801 -4.945 -20.429 1.00 93.50 181 LEU A N 1
ATOM 1448 C CA . LEU A 1 181 ? 4.267 -4.310 -21.636 1.00 93.50 181 LEU A CA 1
ATOM 1449 C C . LEU A 1 181 ? 2.781 -3.978 -21.474 1.00 93.50 181 LEU A C 1
ATOM 1451 O O . LEU A 1 181 ? 2.383 -2.845 -21.738 1.00 93.50 181 LEU A O 1
ATOM 1455 N N . LYS A 1 182 ? 1.982 -4.929 -20.974 1.00 90.06 182 LYS A N 1
ATOM 1456 C CA . LYS A 1 182 ? 0.567 -4.688 -20.678 1.00 90.06 182 LYS A CA 1
ATOM 1457 C C . LYS A 1 182 ? 0.387 -3.561 -19.658 1.00 90.06 182 LYS A C 1
ATOM 1459 O O . LYS A 1 182 ? -0.398 -2.653 -19.897 1.00 90.06 182 LYS A O 1
ATOM 1464 N N . GLY A 1 183 ? 1.145 -3.578 -18.560 1.00 91.12 183 GLY A N 1
ATOM 1465 C CA . GLY A 1 183 ? 1.076 -2.527 -17.541 1.00 91.12 183 GLY A CA 1
ATOM 1466 C C . GLY A 1 183 ? 1.403 -1.131 -18.085 1.00 91.12 183 GLY A C 1
ATOM 1467 O O . GLY A 1 183 ? 0.710 -0.171 -17.760 1.00 91.12 183 GLY A O 1
ATOM 1468 N N . PHE A 1 184 ? 2.416 -1.016 -18.947 1.00 94.19 184 PHE A N 1
ATOM 1469 C CA . PHE A 1 184 ? 2.743 0.242 -19.618 1.00 94.19 184 PHE A CA 1
ATOM 1470 C C . PHE A 1 184 ? 1.644 0.696 -20.584 1.00 94.19 184 PHE A C 1
ATOM 1472 O O . PHE A 1 184 ? 1.280 1.871 -20.581 1.00 94.19 184 PHE A O 1
ATOM 1479 N N . TYR A 1 185 ? 1.098 -0.225 -21.381 1.00 89.00 185 TYR A N 1
ATOM 1480 C CA . TYR A 1 185 ? -0.013 0.060 -22.285 1.00 89.00 185 TYR A CA 1
ATOM 1481 C C . TYR A 1 185 ? -1.247 0.565 -21.526 1.00 89.00 185 TYR A C 1
ATOM 1483 O O . TYR A 1 185 ? -1.786 1.613 -21.877 1.00 89.00 185 TYR A O 1
ATOM 1491 N N . ASP A 1 186 ? -1.648 -0.131 -20.457 1.00 86.19 186 ASP A N 1
ATOM 1492 C CA . ASP A 1 186 ? -2.797 0.239 -19.625 1.00 86.19 186 ASP A CA 1
ATOM 1493 C C . ASP A 1 186 ? -2.578 1.610 -18.965 1.00 86.19 186 ASP A C 1
ATOM 1495 O O . ASP A 1 186 ? -3.480 2.449 -18.963 1.00 86.19 186 ASP A O 1
ATOM 1499 N N . ALA A 1 187 ? -1.363 1.881 -18.472 1.00 89.62 187 ALA A N 1
ATOM 1500 C CA . ALA A 1 187 ? -1.005 3.180 -17.910 1.00 89.62 187 ALA A CA 1
ATOM 1501 C C . ALA A 1 187 ? -1.095 4.305 -18.954 1.00 89.62 187 ALA A C 1
ATOM 1503 O O . ALA A 1 187 ? -1.693 5.344 -18.683 1.00 89.62 187 ALA A O 1
ATOM 1504 N N . CYS A 1 188 ? -0.553 4.099 -20.158 1.00 89.94 188 CYS A N 1
ATOM 1505 C CA . CYS A 1 188 ? -0.669 5.053 -21.261 1.00 89.94 188 CYS A CA 1
ATOM 1506 C C . CYS A 1 188 ? -2.129 5.285 -21.673 1.00 89.94 188 CYS A C 1
ATOM 1508 O O . CYS A 1 188 ? -2.533 6.433 -21.834 1.00 89.94 188 CYS A O 1
ATOM 1510 N N . ALA A 1 189 ? -2.925 4.220 -21.810 1.00 83.44 189 ALA A N 1
ATOM 1511 C CA . ALA A 1 189 ? -4.337 4.307 -22.180 1.00 83.44 189 ALA A CA 1
ATOM 1512 C C . ALA A 1 189 ? -5.159 5.089 -21.154 1.00 83.44 189 ALA A C 1
ATOM 1514 O O . ALA A 1 189 ? -6.025 5.881 -21.530 1.00 83.44 189 ALA A O 1
ATOM 1515 N N . HIS A 1 190 ? -4.851 4.896 -19.872 1.00 82.69 190 HIS A N 1
ATOM 1516 C CA . HIS A 1 190 ? -5.459 5.641 -18.784 1.00 82.69 190 HIS A CA 1
ATOM 1517 C C . HIS A 1 190 ? -5.055 7.124 -18.804 1.00 82.69 190 HIS A C 1
ATOM 1519 O O . HIS A 1 190 ? -5.917 7.998 -18.787 1.00 82.69 190 HIS A O 1
ATOM 1525 N N . ILE A 1 191 ? -3.752 7.421 -18.895 1.00 84.25 191 ILE A N 1
ATOM 1526 C CA . ILE A 1 191 ? -3.226 8.800 -18.907 1.00 84.25 191 ILE A CA 1
ATOM 1527 C C . ILE A 1 191 ? -3.760 9.599 -20.104 1.00 84.25 191 ILE A C 1
ATOM 1529 O O . ILE A 1 191 ? -4.074 10.778 -19.967 1.00 84.25 191 ILE A O 1
ATOM 1533 N N . LEU A 1 192 ? -3.866 8.962 -21.271 1.00 85.75 192 LEU A N 1
ATOM 1534 C CA . LEU A 1 192 ? -4.285 9.595 -22.524 1.00 85.75 192 LEU A CA 1
ATOM 1535 C C . LEU A 1 192 ? -5.801 9.515 -22.771 1.00 85.75 192 LEU A C 1
ATOM 1537 O O . LEU A 1 192 ? -6.287 10.041 -23.769 1.00 85.75 192 LEU A O 1
ATOM 1541 N N . GLY A 1 193 ? -6.556 8.866 -21.880 1.00 74.44 193 GLY A N 1
ATOM 1542 C CA . GLY A 1 193 ? -8.019 8.897 -21.880 1.00 74.44 193 GLY A CA 1
ATOM 1543 C C . GLY A 1 193 ? -8.712 8.121 -23.006 1.00 74.44 193 GLY A C 1
ATOM 1544 O O . GLY A 1 193 ? -9.886 8.375 -23.262 1.00 74.44 193 GLY A O 1
ATOM 1545 N N . TYR A 1 194 ? -8.036 7.180 -23.674 1.00 74.94 194 TYR A N 1
ATOM 1546 C CA . TYR A 1 194 ? -8.656 6.321 -24.701 1.00 74.94 194 TYR A CA 1
ATOM 1547 C C . TYR A 1 194 ? -8.979 4.905 -24.205 1.00 74.94 194 TYR A C 1
ATOM 1549 O O . TYR A 1 194 ? -9.374 4.043 -24.992 1.00 74.94 194 TYR A O 1
ATOM 1557 N N . GLN A 1 195 ? -8.831 4.640 -22.906 1.00 63.59 195 GLN A N 1
ATOM 1558 C CA . GLN A 1 195 ? -9.301 3.393 -22.316 1.00 63.59 195 GLN A CA 1
ATOM 1559 C C . GLN A 1 195 ? -10.833 3.331 -22.446 1.00 63.59 195 GLN A C 1
ATOM 1561 O O . GLN A 1 195 ? -11.553 4.121 -21.834 1.00 63.59 195 GLN A O 1
ATOM 1566 N N . THR A 1 196 ? -11.343 2.413 -23.273 1.00 45.50 196 THR A N 1
ATOM 1567 C CA . THR A 1 196 ? -12.778 2.119 -23.331 1.00 45.50 196 THR A CA 1
ATOM 1568 C C . THR A 1 196 ? -13.196 1.644 -21.951 1.00 45.50 196 THR A C 1
ATOM 1570 O O . THR A 1 196 ? -12.640 0.677 -21.430 1.00 45.50 196 THR A O 1
ATOM 1573 N N . SER A 1 197 ? -14.115 2.377 -21.335 1.00 44.25 197 SER A N 1
ATOM 1574 C CA . SER A 1 197 ? -14.571 2.177 -19.968 1.00 44.25 197 SER A CA 1
ATOM 1575 C C . SER A 1 197 ? -15.313 0.851 -19.819 1.00 44.25 197 SER A C 1
ATOM 1577 O O . SER A 1 197 ? -16.538 0.838 -19.774 1.00 44.25 197 SER A O 1
ATOM 1579 N N . ASP A 1 198 ? -14.579 -0.249 -19.706 1.00 41.12 198 ASP A N 1
ATOM 1580 C CA . ASP A 1 198 ? -15.121 -1.527 -19.273 1.00 41.12 198 ASP A CA 1
ATOM 1581 C C . ASP A 1 198 ? -14.549 -1.924 -17.907 1.00 41.12 198 ASP A C 1
ATOM 1583 O O . ASP A 1 198 ? -13.415 -2.368 -17.751 1.00 41.12 198 ASP A O 1
ATOM 1587 N N . SER A 1 199 ? -15.439 -1.803 -16.918 1.00 45.72 199 SER A N 1
ATOM 1588 C CA . SER A 1 199 ? -15.449 -2.427 -15.591 1.00 45.72 199 SER A CA 1
ATOM 1589 C C . SER A 1 199 ? -14.375 -2.016 -14.566 1.00 45.72 199 SER A C 1
ATOM 1591 O O . SER A 1 199 ? -13.216 -2.409 -14.606 1.00 45.72 199 SER A O 1
ATOM 1593 N N . THR A 1 200 ? -14.860 -1.323 -13.526 1.00 52.34 200 THR A N 1
ATOM 1594 C CA . THR A 1 200 ? -14.234 -1.106 -12.206 1.00 52.34 200 THR A CA 1
ATOM 1595 C C . THR A 1 200 ? -12.927 -0.315 -12.184 1.00 52.34 200 THR A C 1
ATOM 1597 O O . THR A 1 200 ? -11.856 -0.880 -11.989 1.00 52.34 200 THR A O 1
ATOM 1600 N N . THR A 1 201 ? -13.020 1.020 -12.222 1.00 60.25 201 THR A N 1
ATOM 1601 C CA . THR A 1 201 ? -11.968 1.866 -11.635 1.00 60.25 201 THR A CA 1
ATOM 1602 C C . THR A 1 201 ? -11.695 1.362 -10.208 1.00 60.25 201 THR A C 1
ATOM 1604 O O . THR A 1 201 ? -12.644 1.296 -9.413 1.00 60.25 201 THR A O 1
ATOM 1607 N N . PRO A 1 202 ? -10.460 0.955 -9.865 1.00 78.12 202 PRO A N 1
ATOM 1608 C CA . PRO A 1 202 ? -10.150 0.415 -8.543 1.00 78.12 202 PRO A CA 1
ATOM 1609 C C . PRO A 1 202 ? -10.553 1.402 -7.440 1.00 78.12 202 PRO A C 1
ATOM 1611 O O . PRO A 1 202 ? -10.324 2.609 -7.589 1.00 78.12 202 PRO A O 1
ATOM 1614 N N . LEU A 1 203 ? -11.096 0.937 -6.301 1.00 85.19 203 LEU A N 1
ATOM 1615 C CA . LEU A 1 203 ? -11.527 1.852 -5.231 1.00 85.19 203 LEU A CA 1
ATOM 1616 C C . LEU A 1 203 ? -10.374 2.744 -4.768 1.00 85.19 203 LEU A C 1
ATOM 1618 O O . LEU A 1 203 ? -10.597 3.889 -4.385 1.00 85.19 203 LEU A O 1
ATOM 1622 N N . LYS A 1 204 ? -9.134 2.249 -4.854 1.00 86.25 204 LYS A N 1
ATOM 1623 C CA . LYS A 1 204 ? -7.922 3.010 -4.533 1.00 86.25 204 LYS A CA 1
ATOM 1624 C C . LYS A 1 204 ? -7.840 4.318 -5.317 1.00 86.25 204 LYS A C 1
ATOM 1626 O O . LYS A 1 204 ? -7.575 5.361 -4.728 1.00 86.25 204 LYS A O 1
ATOM 1631 N N . GLU A 1 205 ? -8.061 4.256 -6.622 1.00 83.81 205 GLU A N 1
ATOM 1632 C CA . GLU A 1 205 ? -7.979 5.416 -7.501 1.00 83.81 205 GLU A CA 1
ATOM 1633 C C . GLU A 1 205 ? -9.153 6.363 -7.265 1.00 83.81 205 GLU A C 1
ATOM 1635 O O . GLU A 1 205 ? -8.948 7.554 -7.040 1.00 83.81 205 GLU A O 1
ATOM 1640 N N . THR A 1 206 ? -10.374 5.827 -7.177 1.00 87.25 206 THR A N 1
ATOM 1641 C CA . THR A 1 206 ? -11.555 6.650 -6.864 1.00 87.25 206 THR A CA 1
ATOM 1642 C C . THR A 1 206 ? -11.424 7.368 -5.518 1.00 87.25 206 THR A C 1
ATOM 1644 O O . THR A 1 206 ? -11.830 8.524 -5.394 1.00 87.25 206 THR A O 1
ATOM 1647 N N . LEU A 1 207 ? -10.804 6.728 -4.518 1.00 90.75 207 LEU A N 1
ATOM 1648 C CA . LEU A 1 207 ? -10.534 7.336 -3.219 1.00 90.75 207 LEU A CA 1
ATOM 1649 C C . LEU A 1 207 ? -9.500 8.451 -3.337 1.00 90.75 207 LEU A C 1
ATOM 1651 O O . LEU A 1 207 ? -9.707 9.526 -2.785 1.00 90.75 207 LEU A O 1
ATOM 1655 N N . GLN A 1 208 ? -8.407 8.224 -4.067 1.00 88.56 208 GLN A N 1
ATOM 1656 C CA . GLN A 1 208 ? -7.378 9.241 -4.286 1.00 88.56 208 GLN A CA 1
ATOM 1657 C C . GLN A 1 208 ? -7.936 10.468 -5.013 1.00 88.56 208 GLN A C 1
ATOM 1659 O O . GLN A 1 208 ? -7.660 11.593 -4.596 1.00 88.56 208 GLN A O 1
ATOM 1664 N N . THR A 1 209 ? -8.760 10.267 -6.041 1.00 87.56 209 THR A N 1
ATOM 1665 C CA . THR A 1 209 ? -9.467 11.353 -6.731 1.00 87.56 209 THR A CA 1
ATOM 1666 C C . THR A 1 209 ? -10.429 12.063 -5.785 1.00 87.56 209 THR A C 1
ATOM 1668 O O . THR A 1 209 ? -10.356 13.281 -5.652 1.00 87.56 209 THR A O 1
ATOM 1671 N N . SER A 1 210 ? -11.241 11.321 -5.021 1.00 90.81 210 SER A N 1
ATOM 1672 C CA . SER A 1 210 ? -12.148 11.932 -4.045 1.00 90.81 210 SER A CA 1
ATOM 1673 C C . SER A 1 210 ? -11.407 12.762 -3.000 1.00 90.81 210 SER A C 1
ATOM 1675 O O . SER A 1 210 ? -11.942 13.786 -2.595 1.00 90.81 210 SER A O 1
ATOM 1677 N N . VAL A 1 211 ? -10.227 12.340 -2.537 1.00 89.69 211 VAL A N 1
ATOM 1678 C CA . VAL A 1 211 ? -9.417 13.109 -1.578 1.00 89.69 211 VAL A CA 1
ATOM 1679 C C . VAL A 1 211 ? -8.941 14.419 -2.209 1.00 89.69 211 VAL A C 1
ATOM 1681 O O . VAL A 1 211 ? -9.066 15.465 -1.580 1.00 89.69 211 VAL A O 1
ATOM 1684 N N . LYS A 1 212 ? -8.465 14.390 -3.462 1.00 87.19 212 LYS A N 1
ATOM 1685 C CA . LYS A 1 212 ? -8.057 15.601 -4.200 1.00 87.19 212 LYS A CA 1
ATOM 1686 C C . LYS A 1 212 ? -9.221 16.571 -4.425 1.00 87.19 212 LYS A C 1
ATOM 1688 O O . LYS A 1 212 ? -9.025 17.778 -4.378 1.00 87.19 212 LYS A O 1
ATOM 1693 N N . GLU A 1 213 ? -10.425 16.046 -4.631 1.00 88.06 213 GLU A N 1
ATOM 1694 C CA . GLU A 1 213 ? -11.651 16.819 -4.866 1.00 88.06 213 GLU A CA 1
ATOM 1695 C C . GLU A 1 213 ? -12.366 17.265 -3.574 1.00 88.06 213 GLU A C 1
ATOM 1697 O O . GLU A 1 213 ? -13.524 17.677 -3.617 1.00 88.06 213 GLU A O 1
ATOM 1702 N N . GLY A 1 214 ? -11.716 17.181 -2.408 1.00 85.38 214 GLY A N 1
ATOM 1703 C CA . GLY A 1 214 ? -12.289 17.673 -1.150 1.00 85.38 214 GLY A CA 1
ATOM 1704 C C . GLY A 1 214 ? -13.208 16.685 -0.423 1.00 85.38 214 GLY A C 1
ATOM 1705 O O . GLY A 1 214 ? -14.040 17.093 0.380 1.00 85.38 214 GLY A O 1
ATOM 1706 N N . HIS A 1 215 ? -13.019 15.384 -0.647 1.00 90.31 215 HIS A N 1
ATOM 1707 C CA . HIS A 1 215 ? -13.673 14.257 0.035 1.00 90.31 215 HIS A CA 1
ATOM 1708 C C . HIS A 1 215 ? -15.134 13.953 -0.343 1.00 90.31 215 HIS A C 1
ATOM 1710 O O . HIS A 1 215 ? -15.782 13.153 0.335 1.00 90.31 215 HIS A O 1
ATOM 1716 N N . ASN A 1 216 ? -15.631 14.480 -1.465 1.00 85.62 216 ASN A N 1
ATOM 1717 C CA . ASN A 1 216 ? -17.045 14.387 -1.869 1.00 85.62 216 ASN A CA 1
ATOM 1718 C C . ASN A 1 216 ? -17.640 12.963 -1.894 1.00 85.62 216 ASN A C 1
ATOM 1720 O O . ASN A 1 216 ? -18.804 12.788 -1.555 1.00 85.62 216 ASN A O 1
ATOM 1724 N N . LYS A 1 217 ? -16.857 11.939 -2.263 1.00 92.06 217 LYS A N 1
ATOM 1725 C CA . LYS A 1 217 ? -17.308 10.534 -2.370 1.00 92.06 217 LYS A CA 1
ATOM 1726 C C . LYS A 1 217 ? -16.659 9.608 -1.344 1.00 92.06 217 LYS A C 1
ATOM 1728 O O . LYS A 1 217 ? -16.823 8.391 -1.399 1.00 92.06 217 LYS A O 1
ATOM 1733 N N . THR A 1 218 ? -15.901 10.160 -0.394 1.00 94.56 218 THR A N 1
ATOM 1734 C CA . THR A 1 218 ? -15.066 9.359 0.514 1.00 94.56 218 THR A CA 1
ATOM 1735 C C . THR A 1 218 ? -15.910 8.384 1.342 1.00 94.56 218 THR A C 1
ATOM 1737 O O . THR A 1 218 ? -15.550 7.218 1.461 1.00 94.56 218 THR A O 1
ATOM 1740 N N . ILE A 1 219 ? -17.067 8.813 1.857 1.00 95.25 219 ILE A N 1
ATOM 1741 C CA . ILE A 1 219 ? -17.949 7.962 2.677 1.00 95.25 219 ILE A CA 1
ATOM 1742 C C . ILE A 1 219 ? -18.470 6.759 1.875 1.00 95.25 219 ILE A C 1
ATOM 1744 O O . ILE A 1 219 ? -18.416 5.625 2.350 1.00 95.25 219 ILE A O 1
ATOM 1748 N N . GLU A 1 220 ? -18.946 6.995 0.653 1.00 95.06 220 GLU A N 1
ATOM 1749 C CA . GLU A 1 220 ? -19.501 5.962 -0.233 1.00 95.06 220 GLU A CA 1
ATOM 1750 C C . GLU A 1 220 ? -18.440 4.928 -0.615 1.00 95.06 220 GLU A C 1
ATOM 1752 O O . GLU A 1 220 ? -18.682 3.720 -0.555 1.00 95.06 220 GLU A O 1
ATOM 1757 N N . ILE A 1 221 ? -17.232 5.400 -0.929 1.00 95.00 221 ILE A N 1
ATOM 1758 C CA . ILE A 1 221 ? -16.090 4.550 -1.265 1.00 95.00 221 ILE A CA 1
ATOM 1759 C C . ILE A 1 221 ? -15.699 3.671 -0.073 1.00 95.00 221 ILE A C 1
ATOM 1761 O O . ILE A 1 221 ? -15.517 2.464 -0.231 1.00 95.00 221 ILE A O 1
ATOM 1765 N N . LEU A 1 222 ? -15.621 4.239 1.135 1.00 96.25 222 LEU A N 1
ATOM 1766 C CA . LEU A 1 222 ? -15.260 3.485 2.338 1.00 96.25 222 LEU A CA 1
ATOM 1767 C C . LEU A 1 222 ? -16.336 2.471 2.748 1.00 96.25 222 LEU A C 1
ATOM 1769 O O . LEU A 1 222 ? -15.983 1.386 3.215 1.00 96.25 222 LEU A O 1
ATOM 1773 N N . LYS A 1 223 ? -17.622 2.788 2.543 1.00 95.44 223 LYS A N 1
ATOM 1774 C CA . LYS A 1 223 ? -18.734 1.838 2.703 1.00 95.44 223 LYS A CA 1
ATOM 1775 C C . LYS A 1 223 ? -18.620 0.670 1.730 1.00 95.44 223 LYS A C 1
ATOM 1777 O O . LYS A 1 223 ? -18.711 -0.478 2.153 1.00 95.44 223 LYS A O 1
ATOM 1782 N N . CYS A 1 224 ? -18.378 0.963 0.453 1.00 94.38 224 CYS A N 1
ATOM 1783 C CA . CYS A 1 224 ? -18.164 -0.050 -0.579 1.00 94.38 224 CYS A CA 1
ATOM 1784 C C . CYS A 1 224 ? -16.969 -0.951 -0.228 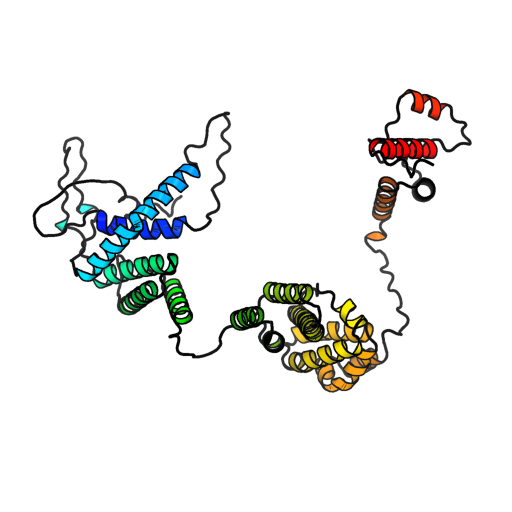1.00 94.38 224 CYS A C 1
ATOM 1786 O O . CYS A 1 224 ? -17.061 -2.177 -0.296 1.00 94.38 224 CYS A O 1
ATOM 1788 N N . ASP A 1 225 ? -15.873 -0.360 0.249 1.00 95.25 225 ASP A N 1
ATOM 1789 C CA . ASP A 1 225 ? -14.692 -1.109 0.670 1.00 95.25 225 ASP A CA 1
ATOM 1790 C C . ASP A 1 225 ? -14.914 -1.961 1.930 1.00 95.25 225 ASP A C 1
ATOM 1792 O O . ASP A 1 225 ? -14.316 -3.021 2.046 1.00 95.25 225 ASP A O 1
ATOM 1796 N N . ASN A 1 226 ? -15.797 -1.589 2.861 1.00 96.00 226 ASN A N 1
ATOM 1797 C CA . ASN A 1 226 ? -16.124 -2.486 3.981 1.00 96.00 226 ASN A CA 1
ATOM 1798 C C . ASN A 1 226 ? -16.765 -3.806 3.509 1.00 96.00 226 ASN A C 1
ATOM 1800 O O . ASN A 1 226 ? -16.751 -4.785 4.252 1.00 96.00 226 ASN A O 1
ATOM 1804 N N . LEU A 1 227 ? -17.332 -3.829 2.298 1.00 94.25 227 LEU A N 1
ATOM 1805 C CA . LEU A 1 227 ? -17.880 -5.030 1.670 1.00 94.25 227 LEU A CA 1
ATOM 1806 C C . LEU A 1 227 ? -16.832 -5.739 0.800 1.00 94.25 227 LEU A C 1
ATOM 1808 O O . LEU A 1 227 ? -16.709 -6.958 0.870 1.00 94.25 227 LEU A O 1
ATOM 1812 N N . LYS A 1 228 ? -16.070 -4.986 -0.007 1.00 92.00 228 LYS A N 1
ATOM 1813 C CA . LYS A 1 228 ? -15.088 -5.544 -0.960 1.00 92.00 228 LYS A CA 1
ATOM 1814 C C . LYS A 1 228 ? -13.731 -5.888 -0.348 1.00 92.00 228 LYS A C 1
ATOM 1816 O O . LYS A 1 228 ? -13.057 -6.793 -0.826 1.00 92.00 228 LYS A O 1
ATOM 1821 N N . MET A 1 229 ? -13.346 -5.185 0.712 1.00 91.25 229 MET A N 1
ATOM 1822 C CA . MET A 1 229 ? -12.104 -5.361 1.463 1.00 91.25 229 MET A CA 1
ATOM 1823 C C . MET A 1 229 ? -10.825 -5.198 0.614 1.00 91.25 229 MET A C 1
ATOM 1825 O O . MET A 1 229 ? -9.810 -5.822 0.919 1.00 91.25 229 MET A O 1
ATOM 1829 N N . GLU A 1 230 ? -10.838 -4.343 -0.412 1.00 90.00 230 GLU A N 1
ATOM 1830 C CA . GLU A 1 230 ? -9.751 -4.198 -1.399 1.00 90.00 230 GLU A CA 1
ATOM 1831 C C . GLU A 1 230 ? -8.750 -3.076 -1.077 1.00 90.00 230 GLU A C 1
ATOM 1833 O O . GLU A 1 230 ? -7.596 -3.124 -1.509 1.00 90.00 230 GLU A O 1
ATOM 1838 N N . LEU A 1 231 ? -9.156 -2.062 -0.307 1.00 90.94 231 LEU A N 1
ATOM 1839 C CA . LEU A 1 231 ? -8.283 -0.947 0.036 1.00 90.94 231 LEU A CA 1
ATOM 1840 C C . LEU A 1 231 ? -7.249 -1.352 1.099 1.00 90.94 231 LEU A C 1
ATOM 1842 O O . LEU A 1 231 ? -7.608 -1.933 2.131 1.00 90.94 231 LEU A O 1
ATOM 1846 N N . PRO A 1 232 ? -5.972 -0.960 0.927 1.00 90.00 232 PRO A N 1
ATOM 1847 C CA . PRO A 1 232 ? -4.974 -1.076 1.982 1.00 90.00 232 PRO A CA 1
ATOM 1848 C C . PRO A 1 232 ? -5.357 -0.247 3.213 1.00 90.00 232 PRO A C 1
ATOM 1850 O O . PRO A 1 232 ? -5.689 0.934 3.096 1.00 90.00 232 PRO A O 1
ATOM 1853 N N . ILE A 1 233 ? -5.221 -0.826 4.408 1.00 89.88 233 ILE A N 1
ATOM 1854 C CA . ILE A 1 233 ? -5.540 -0.143 5.676 1.00 89.88 233 ILE A CA 1
ATOM 1855 C C . ILE A 1 233 ? -4.705 1.131 5.850 1.00 89.88 233 ILE A C 1
ATOM 1857 O O . ILE A 1 233 ? -5.251 2.164 6.219 1.00 89.88 233 ILE A O 1
ATOM 1861 N N . ALA A 1 234 ? -3.426 1.109 5.460 1.00 88.44 234 ALA A N 1
ATOM 1862 C CA . ALA A 1 234 ? -2.555 2.286 5.514 1.00 88.44 234 ALA A CA 1
ATOM 1863 C C . ALA A 1 234 ? -3.083 3.478 4.690 1.00 88.44 234 ALA A C 1
ATOM 1865 O O . ALA A 1 234 ? -2.907 4.630 5.082 1.00 88.44 234 ALA A O 1
ATOM 1866 N N . LEU A 1 235 ? -3.757 3.222 3.561 1.00 91.12 235 LEU A N 1
ATOM 1867 C CA . LEU A 1 235 ? -4.377 4.284 2.765 1.00 91.12 235 LEU A CA 1
ATOM 1868 C C . LEU A 1 235 ? -5.577 4.889 3.502 1.00 91.12 235 LEU A C 1
ATOM 1870 O O . LEU A 1 235 ? -5.748 6.106 3.510 1.00 91.12 235 LEU A O 1
ATOM 1874 N N . ARG A 1 236 ? -6.385 4.043 4.147 1.00 93.56 236 ARG A N 1
ATOM 1875 C CA . ARG A 1 236 ? -7.535 4.474 4.951 1.00 93.56 236 ARG A CA 1
ATOM 1876 C C . ARG A 1 236 ? -7.106 5.272 6.183 1.00 93.56 236 ARG A C 1
ATOM 1878 O O . ARG A 1 236 ? -7.732 6.286 6.483 1.00 93.56 236 ARG A O 1
ATOM 1885 N N . ASP A 1 237 ? -6.019 4.862 6.835 1.00 90.94 237 ASP A N 1
ATOM 1886 C CA . ASP A 1 237 ? -5.399 5.606 7.937 1.00 90.94 237 ASP A CA 1
ATOM 1887 C C . ASP A 1 237 ? -4.905 6.983 7.458 1.00 90.94 237 ASP A C 1
ATOM 1889 O O . ASP A 1 237 ? -5.121 7.994 8.121 1.00 90.94 237 ASP A O 1
ATOM 1893 N N . GLY A 1 238 ? -4.288 7.048 6.270 1.00 90.88 238 GLY A N 1
ATOM 1894 C CA . GLY A 1 238 ? -3.860 8.309 5.658 1.00 90.88 238 GLY A CA 1
ATOM 1895 C C . GLY A 1 238 ? -5.020 9.276 5.397 1.00 90.88 238 GLY A C 1
ATOM 1896 O O . GLY A 1 238 ? -4.894 10.470 5.666 1.00 90.88 238 GLY A O 1
ATOM 1897 N N . VAL A 1 239 ? -6.164 8.764 4.932 1.00 92.75 239 VAL A N 1
ATOM 1898 C CA . VAL A 1 239 ? -7.387 9.559 4.716 1.00 92.75 239 VAL A CA 1
ATOM 1899 C C . VAL A 1 239 ? -7.957 10.072 6.040 1.00 92.75 239 VAL A C 1
ATOM 1901 O O . VAL A 1 239 ? -8.286 11.252 6.138 1.00 92.75 239 VAL A O 1
ATOM 1904 N N . GLU A 1 240 ? -8.031 9.219 7.066 1.00 92.25 240 GLU A N 1
ATOM 1905 C CA . GLU A 1 240 ? -8.471 9.609 8.414 1.00 92.25 240 GLU A CA 1
ATOM 1906 C C . GLU A 1 240 ? -7.591 10.722 8.989 1.00 92.25 240 GLU A C 1
ATOM 1908 O O . GLU A 1 240 ? -8.105 11.741 9.448 1.00 92.25 240 GLU A O 1
ATOM 1913 N N . LEU A 1 241 ? -6.265 10.570 8.899 1.00 90.56 241 LEU A N 1
ATOM 1914 C CA . LEU A 1 241 ? -5.310 11.580 9.355 1.00 90.56 241 LEU A CA 1
ATOM 1915 C C . LEU A 1 241 ? -5.434 12.896 8.582 1.00 90.56 241 LEU A C 1
ATOM 1917 O O . LEU A 1 241 ? -5.277 13.956 9.188 1.00 90.56 241 LEU A O 1
ATOM 1921 N N . ASN A 1 242 ? -5.711 12.846 7.275 1.00 90.06 242 ASN A N 1
ATOM 1922 C CA . ASN A 1 242 ? -5.901 14.058 6.482 1.00 90.06 242 ASN A CA 1
ATOM 1923 C C . ASN A 1 242 ? -7.138 14.837 6.948 1.00 90.06 242 ASN A C 1
ATOM 1925 O O . ASN A 1 242 ? -7.051 16.018 7.272 1.00 90.06 242 ASN A O 1
ATOM 1929 N N . ILE A 1 243 ? -8.272 14.147 7.089 1.00 91.00 243 ILE A N 1
ATOM 1930 C CA . ILE A 1 243 ? -9.531 14.762 7.531 1.00 91.00 243 ILE A CA 1
ATOM 1931 C C . ILE A 1 243 ? -9.414 15.284 8.965 1.00 91.00 243 ILE A C 1
ATOM 1933 O O . ILE A 1 243 ? -9.944 16.348 9.270 1.00 91.00 243 ILE A O 1
ATOM 1937 N N . LEU A 1 244 ? -8.695 14.576 9.844 1.00 87.56 244 LEU A N 1
ATOM 1938 C CA . LEU A 1 244 ? -8.472 15.014 11.222 1.00 87.56 244 LEU A CA 1
ATOM 1939 C C . LEU A 1 244 ? -7.689 16.337 11.293 1.00 87.56 244 LEU A C 1
ATOM 1941 O O . LEU A 1 244 ? -7.956 17.152 12.173 1.00 87.56 244 LEU A O 1
ATOM 1945 N N . ARG A 1 245 ? -6.745 16.567 10.370 1.00 85.81 245 ARG A N 1
ATOM 1946 C CA . ARG A 1 245 ? -5.993 17.832 10.271 1.00 85.81 245 ARG A CA 1
ATOM 1947 C C . ARG A 1 245 ? -6.850 18.978 9.738 1.00 85.81 245 ARG A C 1
ATOM 1949 O O . ARG A 1 245 ? -6.666 20.112 10.159 1.00 85.81 245 ARG A O 1
ATOM 1956 N N . GLU A 1 246 ? -7.792 18.677 8.851 1.00 81.06 246 GLU A N 1
ATOM 1957 C CA . GLU A 1 246 ? -8.699 19.644 8.217 1.00 81.06 246 GLU A CA 1
ATOM 1958 C C . GLU A 1 246 ? -10.076 19.734 8.908 1.00 81.06 246 GLU A C 1
ATOM 1960 O O . GLU A 1 246 ? -11.058 20.153 8.297 1.00 81.06 246 GLU A O 1
ATOM 1965 N N . HIS A 1 247 ? -10.191 19.278 10.159 1.00 68.62 247 HIS A N 1
ATOM 1966 C CA . HIS A 1 247 ? -11.477 18.921 10.766 1.00 68.62 247 HIS A CA 1
ATOM 1967 C C . HIS A 1 247 ? -12.427 20.099 11.066 1.00 68.62 247 HIS A C 1
ATOM 1969 O O . HIS A 1 247 ? -13.599 19.861 11.370 1.00 68.62 247 HIS A O 1
ATOM 1975 N N . GLU A 1 248 ? -11.987 21.359 10.987 1.00 72.75 248 GLU A N 1
ATOM 1976 C CA . GLU A 1 248 ? -12.871 22.507 11.232 1.00 72.75 248 GLU A CA 1
ATOM 1977 C C . GLU A 1 248 ? -14.096 22.470 10.296 1.00 72.75 248 GLU A C 1
ATOM 1979 O O . GLU A 1 248 ? -13.995 22.616 9.081 1.00 72.75 248 GLU A O 1
ATOM 1984 N N . GLY A 1 249 ? -15.276 22.205 10.873 1.00 69.31 249 GLY A N 1
ATOM 1985 C CA . GLY A 1 249 ? -16.547 22.092 10.148 1.00 69.31 249 GLY A CA 1
ATOM 1986 C C . GLY A 1 249 ? -16.837 20.740 9.473 1.00 69.31 249 GLY A C 1
ATOM 1987 O O . GLY A 1 249 ? -17.909 20.592 8.892 1.00 69.31 249 GLY A O 1
ATOM 1988 N N . LYS A 1 250 ? -15.953 19.732 9.565 1.00 83.19 250 LYS A N 1
ATOM 1989 C CA . LYS A 1 250 ? -16.090 18.421 8.880 1.00 83.19 250 LYS A CA 1
ATOM 1990 C C . LYS A 1 250 ? -16.385 17.241 9.825 1.00 83.19 250 LYS A C 1
ATOM 1992 O O . LYS A 1 250 ? -15.981 16.107 9.556 1.00 83.19 250 LYS A O 1
ATOM 1997 N N . THR A 1 251 ? -17.096 17.474 10.930 1.00 88.38 251 THR A N 1
ATOM 1998 C CA . THR A 1 251 ? -17.342 16.448 11.967 1.00 88.38 251 THR A CA 1
ATOM 1999 C C . THR A 1 251 ? -18.046 15.203 11.449 1.00 88.38 251 THR A C 1
ATOM 2001 O O . THR A 1 251 ? -17.660 14.092 11.796 1.00 88.38 251 THR A O 1
ATOM 2004 N N . ASP A 1 252 ? -19.021 15.357 10.563 1.00 90.94 252 ASP A N 1
ATOM 2005 C CA . ASP A 1 252 ? -19.804 14.232 10.047 1.00 90.94 252 ASP A CA 1
ATOM 2006 C C . ASP A 1 252 ? -18.933 13.300 9.219 1.00 90.94 252 ASP A C 1
ATOM 2008 O O . ASP A 1 252 ? -18.893 12.094 9.462 1.00 90.94 252 ASP A O 1
ATOM 2012 N N . LEU A 1 253 ? -18.173 13.889 8.295 1.00 93.12 253 LEU A N 1
ATOM 2013 C CA . LEU A 1 253 ? -17.205 13.178 7.478 1.00 93.12 253 LEU A CA 1
ATOM 2014 C C . LEU A 1 253 ? -16.192 12.441 8.363 1.00 93.12 253 LEU A C 1
ATOM 2016 O O . LEU A 1 253 ? -15.968 11.249 8.155 1.00 93.12 253 LEU A O 1
ATOM 2020 N N . LEU A 1 254 ? -15.628 13.108 9.376 1.00 92.94 254 LEU A N 1
ATOM 2021 C CA . LEU A 1 254 ? -14.660 12.477 10.274 1.00 92.94 254 LEU A CA 1
ATOM 2022 C C . LEU A 1 254 ? -15.263 11.283 11.024 1.00 92.94 254 LEU A C 1
ATOM 2024 O O . LEU A 1 254 ? -14.643 10.221 11.057 1.00 92.94 254 LEU A O 1
ATOM 2028 N N . LEU A 1 255 ? -16.466 11.421 11.591 1.00 93.88 255 LEU A N 1
ATOM 2029 C CA . LEU A 1 255 ? -17.129 10.322 12.299 1.00 93.88 255 LEU A CA 1
ATOM 2030 C C . LEU A 1 255 ? -17.362 9.124 11.369 1.00 93.88 255 LEU A C 1
ATOM 2032 O O . LEU A 1 255 ? -17.057 7.992 11.747 1.00 93.88 255 LEU A O 1
ATOM 2036 N N . TYR A 1 256 ? -17.827 9.357 10.138 1.00 95.19 256 TYR A N 1
ATOM 2037 C CA . TYR A 1 256 ? -17.986 8.290 9.147 1.00 95.19 256 TYR A CA 1
ATOM 2038 C C . TYR A 1 256 ? -16.671 7.579 8.835 1.00 95.19 256 TYR A C 1
ATOM 2040 O O . TYR A 1 256 ? -16.641 6.347 8.801 1.00 95.19 256 TYR A O 1
ATOM 2048 N N . VAL A 1 257 ? -15.582 8.325 8.632 1.00 95.00 257 VAL A N 1
ATOM 2049 C CA . VAL A 1 257 ? -14.274 7.730 8.333 1.00 95.00 257 VAL A CA 1
ATOM 2050 C C . VAL A 1 257 ? -13.754 6.916 9.518 1.00 95.00 257 VAL A C 1
ATOM 2052 O O . VAL A 1 257 ? -13.405 5.751 9.329 1.00 95.00 257 VAL A O 1
ATOM 2055 N N . ILE A 1 258 ? -13.785 7.468 10.736 1.00 94.19 258 ILE A N 1
ATOM 2056 C CA . ILE A 1 258 ? -13.320 6.784 11.955 1.00 94.19 258 ILE A CA 1
ATOM 2057 C C . ILE A 1 258 ? -14.091 5.480 12.176 1.00 94.19 258 ILE A C 1
ATOM 2059 O O . ILE A 1 258 ? -13.489 4.418 12.352 1.00 94.19 258 ILE A O 1
ATOM 2063 N N . PHE A 1 259 ? -15.426 5.523 12.151 1.00 95.56 259 PHE A N 1
ATOM 2064 C CA . PHE A 1 259 ? -16.225 4.325 12.413 1.00 95.56 259 PHE A CA 1
ATOM 2065 C C . PHE A 1 259 ? -16.153 3.318 11.269 1.00 95.56 259 PHE A C 1
ATOM 2067 O O . PHE A 1 259 ? -16.110 2.113 11.524 1.00 95.56 259 PHE A O 1
ATOM 2074 N N . SER A 1 260 ? -16.047 3.776 10.020 1.00 96.31 260 SER A N 1
ATOM 2075 C CA . SER A 1 260 ? -15.805 2.872 8.901 1.00 96.31 260 SER A CA 1
ATOM 2076 C C . SER A 1 260 ? -14.443 2.185 9.012 1.00 96.31 260 SER A C 1
ATOM 2078 O O . SER A 1 260 ? -14.357 0.994 8.730 1.00 96.31 260 SER A O 1
ATOM 2080 N N . ASN A 1 261 ? -13.392 2.886 9.442 1.00 95.62 261 ASN A N 1
ATOM 2081 C CA . ASN A 1 261 ? -12.066 2.301 9.651 1.00 95.62 261 ASN A CA 1
ATOM 2082 C C . ASN A 1 261 ? -12.053 1.321 10.833 1.00 95.62 261 ASN A C 1
ATOM 2084 O O . ASN A 1 261 ? -11.461 0.244 10.732 1.00 95.62 261 ASN A O 1
ATOM 2088 N N . ALA A 1 262 ? -12.768 1.633 11.917 1.00 95.38 262 ALA A N 1
ATOM 2089 C CA . ALA A 1 262 ? -12.953 0.722 13.045 1.00 95.38 262 ALA A CA 1
ATOM 2090 C C . ALA A 1 262 ? -13.655 -0.584 12.625 1.00 95.38 262 ALA A C 1
ATOM 2092 O O . ALA A 1 262 ? -13.200 -1.677 12.979 1.00 95.38 262 ALA A O 1
ATOM 2093 N N . ILE A 1 263 ? -14.714 -0.491 11.812 1.00 95.88 263 ILE A N 1
ATOM 2094 C CA . ILE A 1 263 ? -15.405 -1.661 11.251 1.00 95.88 263 ILE A CA 1
ATOM 2095 C C . ILE A 1 263 ? -14.474 -2.434 10.310 1.00 95.88 263 ILE A C 1
ATOM 2097 O O . ILE A 1 263 ? -14.331 -3.646 10.459 1.00 95.88 263 ILE A O 1
ATOM 2101 N N . ARG A 1 264 ? -13.774 -1.750 9.398 1.00 96.06 264 ARG A N 1
ATOM 2102 C CA . ARG A 1 264 ? -12.838 -2.371 8.449 1.00 96.06 264 ARG A CA 1
ATOM 2103 C C . ARG A 1 264 ? -11.733 -3.172 9.145 1.00 96.06 264 ARG A C 1
ATOM 2105 O O . ARG A 1 264 ? -11.418 -4.273 8.694 1.00 96.06 264 ARG A O 1
ATOM 2112 N N . ARG A 1 265 ? -11.168 -2.648 10.241 1.00 95.19 265 ARG A N 1
ATOM 2113 C CA . ARG A 1 265 ? -10.168 -3.343 11.076 1.00 95.19 265 ARG A CA 1
ATOM 2114 C C . ARG A 1 265 ? -10.776 -4.523 11.830 1.00 95.19 265 ARG A C 1
ATOM 2116 O O . ARG A 1 265 ? -10.186 -5.599 11.844 1.00 95.19 265 ARG A O 1
ATOM 2123 N N . THR A 1 266 ? -11.985 -4.356 12.369 1.00 95.19 266 THR A N 1
ATOM 2124 C CA . THR A 1 266 ? -12.734 -5.446 13.017 1.00 95.19 266 THR A CA 1
ATOM 2125 C C . THR A 1 266 ? -12.954 -6.615 12.057 1.00 95.19 266 THR A C 1
ATOM 2127 O O . THR A 1 266 ? -12.722 -7.762 12.425 1.00 95.19 266 THR A O 1
ATOM 2130 N N . LEU A 1 267 ? -13.354 -6.339 10.812 1.00 95.62 267 LEU A N 1
ATOM 2131 C CA . LEU A 1 267 ? -13.553 -7.363 9.782 1.00 95.62 267 LEU A CA 1
ATOM 2132 C C . LEU A 1 267 ? -12.259 -8.114 9.437 1.00 95.62 267 LEU A C 1
ATOM 2134 O O . LEU A 1 267 ? -12.310 -9.320 9.206 1.00 95.62 267 LEU A O 1
ATOM 2138 N N . SER A 1 268 ? -11.110 -7.429 9.450 1.00 92.69 268 SER A N 1
ATOM 2139 C CA . SER A 1 268 ? -9.786 -8.051 9.289 1.00 92.69 268 SER A CA 1
ATOM 2140 C C . SER A 1 268 ? -9.298 -8.818 10.527 1.00 92.69 268 SER A C 1
ATOM 2142 O O . SER A 1 268 ? -8.282 -9.501 10.443 1.00 92.69 268 SER A O 1
ATOM 2144 N N . GLY A 1 269 ? -9.965 -8.700 11.680 1.00 90.50 269 GLY A N 1
ATOM 2145 C CA . GLY A 1 269 ? -9.452 -9.220 12.952 1.00 90.50 269 GLY A CA 1
ATOM 2146 C C . GLY A 1 269 ? -8.251 -8.436 13.500 1.00 90.50 269 GLY A C 1
ATOM 2147 O O . GLY A 1 269 ? -7.490 -8.966 14.306 1.00 90.50 269 GLY A O 1
ATOM 2148 N N . GLU A 1 270 ? -8.065 -7.188 13.065 1.00 89.25 270 GLU A N 1
ATOM 2149 C CA . GLU A 1 270 ? -6.979 -6.315 13.510 1.00 89.25 270 GLU A CA 1
ATOM 2150 C C . GLU A 1 270 ? -7.355 -5.483 14.738 1.00 89.25 270 GLU A C 1
ATOM 2152 O O . GLU A 1 270 ? -8.524 -5.211 15.021 1.00 89.25 270 GLU A O 1
ATOM 2157 N N . VAL A 1 271 ? -6.330 -5.009 15.450 1.00 84.94 271 VAL A N 1
ATOM 2158 C CA . VAL A 1 271 ? -6.506 -4.056 16.548 1.00 84.94 271 VAL A CA 1
ATOM 2159 C C . VAL A 1 271 ? -6.987 -2.713 15.992 1.00 84.94 271 VAL A C 1
ATOM 2161 O O . VAL A 1 271 ? -6.428 -2.171 15.033 1.00 84.94 271 VAL A O 1
ATOM 2164 N N . ILE A 1 272 ? -8.018 -2.152 16.625 1.00 86.44 272 ILE A N 1
ATOM 2165 C CA . ILE A 1 272 ? -8.543 -0.827 16.292 1.00 86.44 272 ILE A CA 1
ATOM 2166 C C . ILE A 1 272 ? -7.672 0.232 16.976 1.00 86.44 272 ILE A C 1
ATOM 2168 O O . ILE A 1 272 ? -7.739 0.394 18.192 1.00 86.44 272 ILE A O 1
ATOM 2172 N N . ILE A 1 273 ? -6.852 0.935 16.192 1.00 76.94 273 ILE A N 1
ATOM 2173 C CA . ILE A 1 273 ? -5.888 1.932 16.694 1.00 76.94 273 ILE A CA 1
ATOM 2174 C C . ILE A 1 273 ? -6.523 3.331 16.817 1.00 76.94 273 ILE A C 1
ATOM 2176 O O . ILE A 1 273 ? -6.119 4.121 17.665 1.00 76.94 273 ILE A O 1
ATOM 2180 N N . SER A 1 274 ? -7.536 3.639 16.001 1.00 74.88 274 SER A N 1
ATOM 2181 C CA . SER A 1 274 ? -8.229 4.937 15.985 1.00 74.88 274 SER A CA 1
ATOM 2182 C C . SER A 1 274 ? -8.870 5.279 17.339 1.00 74.88 274 SER A C 1
ATOM 2184 O O . SER A 1 274 ? -9.399 4.393 18.014 1.00 74.88 274 SER A O 1
ATOM 2186 N N . ASN A 1 275 ? -8.964 6.568 17.688 1.00 80.31 275 ASN A N 1
ATOM 2187 C CA . ASN A 1 275 ? -9.594 7.071 18.926 1.00 80.31 275 ASN A CA 1
ATOM 2188 C C . ASN A 1 275 ? -11.139 6.983 18.936 1.00 80.31 275 ASN A C 1
ATOM 2190 O O . ASN A 1 275 ? -11.815 7.794 19.573 1.00 80.31 275 ASN A O 1
ATOM 2194 N N . TRP A 1 276 ? -11.719 5.996 18.250 1.00 86.81 276 TRP A N 1
ATOM 2195 C CA . TRP A 1 276 ? -13.162 5.842 18.042 1.00 86.81 276 TRP A CA 1
ATOM 2196 C C . TRP A 1 276 ? -13.964 5.858 19.350 1.00 86.81 276 TRP A C 1
ATOM 2198 O O . TRP A 1 276 ? -15.052 6.419 19.389 1.00 86.81 276 TRP A O 1
ATOM 2208 N N . ASN A 1 277 ? -13.413 5.311 20.439 1.00 84.56 277 ASN A N 1
ATOM 2209 C CA . ASN A 1 277 ? -14.044 5.324 21.761 1.00 84.56 277 ASN A CA 1
ATOM 2210 C C . ASN A 1 277 ? -14.234 6.741 22.315 1.00 84.56 277 ASN A C 1
ATOM 2212 O O . ASN A 1 277 ? -15.244 7.022 22.957 1.00 84.56 277 ASN A O 1
ATOM 2216 N N . SER A 1 278 ? -13.268 7.632 22.092 1.00 86.81 278 SER A N 1
ATOM 2217 C CA . SER A 1 278 ? -13.360 9.027 22.527 1.00 86.81 278 SER A CA 1
ATOM 2218 C C . SER A 1 278 ? -14.409 9.770 21.706 1.00 86.81 278 SER A C 1
ATOM 2220 O O . SER A 1 278 ? -15.273 10.426 22.279 1.00 86.81 278 SER A O 1
ATOM 2222 N N . PHE A 1 279 ? -14.400 9.598 20.381 1.00 88.25 279 PHE A N 1
ATOM 2223 C CA . PHE A 1 279 ? -15.398 10.206 19.494 1.00 88.25 279 PHE A CA 1
ATOM 2224 C C . PHE A 1 279 ? -16.810 9.676 19.745 1.00 88.25 279 PHE A C 1
ATOM 2226 O O . PHE A 1 279 ? -17.754 10.463 19.758 1.00 88.25 279 PHE A O 1
ATOM 2233 N N . LEU A 1 280 ? -16.948 8.379 20.039 1.00 87.94 280 LEU A N 1
ATOM 2234 C CA . LEU A 1 280 ? -18.217 7.790 20.451 1.00 87.94 280 LEU A CA 1
ATOM 2235 C C . LEU A 1 280 ? -18.748 8.465 21.717 1.00 87.94 280 LEU A C 1
ATOM 2237 O O . LEU A 1 280 ? -19.928 8.750 21.764 1.00 87.94 280 LEU A O 1
ATOM 2241 N N . LYS A 1 281 ? -17.910 8.769 22.715 1.00 86.62 281 LYS A N 1
ATOM 2242 C CA . LYS A 1 281 ? -18.350 9.458 23.944 1.00 86.62 281 LYS A CA 1
ATOM 2243 C C . LYS A 1 281 ? -18.662 10.941 23.743 1.00 86.62 281 LYS A C 1
ATOM 2245 O O . LYS A 1 281 ? -19.534 11.476 24.412 1.00 86.62 281 LYS A O 1
ATOM 2250 N N . ILE A 1 282 ? -17.936 11.622 22.859 1.00 88.31 282 ILE A N 1
ATOM 2251 C CA . ILE A 1 282 ? -18.155 13.053 22.594 1.00 88.31 282 ILE A CA 1
ATOM 2252 C C . ILE A 1 282 ? -19.430 13.254 21.762 1.00 88.31 282 ILE A C 1
ATOM 2254 O O . ILE A 1 282 ? -20.200 14.176 22.016 1.00 88.31 282 ILE A O 1
ATOM 2258 N N . HIS A 1 283 ? -19.674 12.375 20.789 1.00 89.06 283 HIS A N 1
ATOM 2259 C CA . HIS A 1 283 ? -20.790 12.468 19.850 1.00 89.06 283 HIS A CA 1
ATOM 2260 C C . HIS A 1 283 ? -21.720 11.251 19.963 1.00 89.06 283 HIS A C 1
ATOM 2262 O O . HIS A 1 283 ? -22.026 10.634 18.944 1.00 89.06 283 HIS A O 1
ATOM 2268 N N . GLU A 1 284 ? -22.144 10.874 21.176 1.00 86.12 284 GLU A N 1
ATOM 2269 C CA . GLU A 1 284 ? -22.817 9.587 21.452 1.00 86.12 284 GLU A CA 1
ATOM 2270 C C . GLU A 1 284 ? -23.982 9.262 20.522 1.00 86.12 284 GLU A C 1
ATOM 2272 O O . GLU A 1 284 ? -23.974 8.204 19.891 1.00 86.12 284 GLU A O 1
ATOM 2277 N N . GLU A 1 285 ? -24.965 10.150 20.398 1.00 88.00 285 GLU A N 1
ATOM 2278 C CA . GLU A 1 285 ? -26.155 9.888 19.584 1.00 88.00 285 GLU A CA 1
ATOM 2279 C C . GLU A 1 285 ? -25.803 9.758 18.095 1.00 88.00 285 GLU A C 1
ATOM 2281 O O . GLU A 1 285 ? -26.113 8.751 17.455 1.00 88.00 285 GLU A O 1
ATOM 2286 N N . LYS A 1 286 ? -25.066 10.736 17.557 1.00 90.94 286 LYS A N 1
ATOM 2287 C CA . LYS A 1 286 ? -24.684 10.784 16.140 1.00 90.94 286 LYS A CA 1
ATOM 2288 C C . LYS A 1 286 ? -23.773 9.625 15.737 1.00 90.94 286 LYS A C 1
ATOM 2290 O O . LYS A 1 286 ? -24.000 8.980 14.717 1.00 90.94 286 LYS A O 1
ATOM 2295 N N . SER A 1 287 ? -22.776 9.327 16.564 1.00 92.06 287 SER A N 1
ATOM 2296 C CA . SER A 1 287 ? -21.861 8.198 16.377 1.00 92.06 287 SER A CA 1
ATOM 2297 C C . SER A 1 287 ? -22.604 6.870 16.372 1.00 92.06 287 SER A C 1
ATOM 2299 O O . SER A 1 287 ? -22.329 6.003 15.547 1.00 92.06 287 SER A O 1
ATOM 2301 N N . SER A 1 288 ? -23.576 6.718 17.272 1.00 90.31 288 SER A N 1
ATOM 2302 C CA . SER A 1 288 ? -24.377 5.501 17.372 1.00 90.31 288 SER A CA 1
ATOM 2303 C C . SER A 1 288 ? -25.267 5.294 16.146 1.00 90.31 288 SER A C 1
ATOM 2305 O O . SER A 1 288 ? -25.396 4.161 15.683 1.00 90.31 288 SER A O 1
ATOM 2307 N N . LEU A 1 289 ? -25.841 6.367 15.586 1.00 91.62 289 LEU A N 1
ATOM 2308 C CA . LEU A 1 289 ? -26.602 6.310 14.332 1.00 91.62 289 LEU A CA 1
ATOM 2309 C C . LEU A 1 289 ? -25.720 5.855 13.163 1.00 91.62 289 LEU A C 1
ATOM 2311 O O . LEU A 1 289 ? -26.066 4.885 12.490 1.00 91.62 289 LEU A O 1
ATOM 2315 N N . ILE A 1 290 ? -24.556 6.490 12.988 1.00 93.81 290 ILE A N 1
ATOM 2316 C CA . ILE A 1 290 ? -23.585 6.150 11.935 1.00 93.81 290 ILE A CA 1
ATOM 2317 C C . ILE A 1 290 ? -23.123 4.693 12.064 1.00 93.81 290 ILE A C 1
ATOM 2319 O O . ILE A 1 290 ? -23.092 3.956 11.081 1.00 93.81 290 ILE A O 1
ATOM 2323 N N . LEU A 1 291 ? -22.788 4.247 13.277 1.00 92.31 291 LEU A N 1
ATOM 2324 C CA . LEU A 1 291 ? -22.371 2.866 13.528 1.00 92.31 291 LEU A CA 1
ATOM 2325 C C . LEU A 1 291 ? -23.460 1.859 13.157 1.00 92.31 291 LEU A C 1
ATOM 2327 O O . LEU A 1 291 ? -23.162 0.866 12.496 1.00 92.31 291 LEU A O 1
ATOM 2331 N N . CYS A 1 292 ? -24.712 2.105 13.552 1.00 90.19 292 CYS A N 1
ATOM 2332 C CA . CYS A 1 292 ? -25.819 1.215 13.208 1.00 90.19 292 CYS A CA 1
ATOM 2333 C C . CYS A 1 292 ? -26.049 1.159 11.694 1.00 90.19 292 CYS A C 1
ATOM 2335 O O . CYS A 1 292 ? -26.270 0.079 11.148 1.00 90.19 292 CYS A O 1
ATOM 2337 N N . GLU A 1 293 ? -25.961 2.304 11.017 1.00 92.25 293 GLU A N 1
ATOM 2338 C CA . GLU A 1 293 ? -26.072 2.394 9.563 1.00 92.25 293 GLU A CA 1
ATOM 2339 C C . GLU A 1 293 ? -24.978 1.584 8.857 1.00 92.25 293 GLU A C 1
ATOM 2341 O O . GLU A 1 293 ? -25.282 0.767 7.994 1.00 92.25 293 GLU A O 1
ATOM 2346 N N . LEU A 1 294 ? -23.714 1.740 9.258 1.00 94.50 294 LEU A N 1
ATOM 2347 C CA . LEU A 1 294 ? -22.601 0.991 8.668 1.00 94.50 294 LEU A CA 1
ATOM 2348 C C . LEU A 1 294 ? -22.700 -0.518 8.953 1.00 94.50 294 LEU A C 1
ATOM 2350 O O . LEU A 1 294 ? -22.441 -1.342 8.075 1.00 94.50 294 LEU A O 1
ATOM 2354 N N . LEU A 1 295 ? -23.078 -0.900 10.176 1.00 93.81 295 LEU A N 1
ATOM 2355 C CA . LEU A 1 295 ? -23.199 -2.305 10.574 1.00 93.81 295 LEU A CA 1
ATOM 2356 C C . LEU A 1 295 ? -24.358 -3.018 9.870 1.00 93.81 295 LEU A C 1
ATOM 2358 O O . LEU A 1 295 ? -24.236 -4.206 9.566 1.00 93.81 295 LEU A O 1
ATOM 2362 N N . LYS A 1 296 ? -25.454 -2.305 9.586 1.00 92.75 296 LYS A N 1
ATOM 2363 C CA . LYS A 1 296 ? -26.614 -2.824 8.848 1.00 92.75 296 LYS A CA 1
ATOM 2364 C C . LYS A 1 296 ? -26.212 -3.435 7.503 1.00 92.75 296 LYS A C 1
ATOM 2366 O O . LYS A 1 296 ? -26.724 -4.496 7.154 1.00 92.75 296 LYS A O 1
ATOM 2371 N N . ASP A 1 297 ? -25.296 -2.793 6.785 1.00 91.81 297 ASP A N 1
ATOM 2372 C CA . ASP A 1 297 ? -24.857 -3.243 5.460 1.00 91.81 297 ASP A CA 1
ATOM 2373 C C . ASP A 1 297 ? -23.787 -4.343 5.552 1.00 91.81 297 ASP A C 1
ATOM 2375 O O . ASP A 1 297 ? -23.750 -5.271 4.743 1.00 91.81 297 ASP A O 1
ATOM 2379 N N . VAL A 1 298 ? -22.928 -4.278 6.572 1.00 96.25 298 VAL A N 1
ATOM 2380 C CA . VAL A 1 298 ? -21.782 -5.183 6.736 1.00 96.25 298 VAL A CA 1
ATOM 2381 C C . VAL A 1 298 ? -22.177 -6.547 7.312 1.00 96.25 298 VAL A C 1
ATOM 2383 O O . VAL A 1 298 ? -21.717 -7.576 6.821 1.00 96.25 298 VAL A O 1
ATOM 2386 N N . ILE A 1 299 ? -23.029 -6.591 8.344 1.00 95.94 299 ILE A N 1
ATOM 2387 C CA . ILE A 1 299 ? -23.377 -7.836 9.056 1.00 95.94 299 ILE A CA 1
ATOM 2388 C C . ILE A 1 299 ? -23.962 -8.923 8.130 1.00 95.94 299 ILE A C 1
ATOM 2390 O O . ILE A 1 299 ? -23.544 -10.082 8.255 1.00 95.94 299 ILE A O 1
ATOM 2394 N N . PRO A 1 300 ? -24.891 -8.611 7.201 1.00 95.19 300 PRO A N 1
ATOM 2395 C CA . PRO A 1 300 ? -25.460 -9.617 6.308 1.00 95.19 300 PRO A CA 1
ATOM 2396 C C . PRO A 1 300 ? -24.430 -10.251 5.371 1.00 95.19 300 PRO A C 1
ATOM 2398 O O . PRO A 1 300 ? -24.509 -11.449 5.107 1.00 95.19 300 PRO A O 1
ATOM 2401 N N . ASN A 1 301 ? -23.455 -9.458 4.922 1.00 94.62 301 ASN A N 1
ATOM 2402 C CA . ASN A 1 301 ? -22.437 -9.848 3.944 1.00 94.62 301 ASN A CA 1
ATOM 2403 C C . ASN A 1 301 ? -21.165 -10.430 4.591 1.00 94.62 301 ASN A C 1
ATOM 2405 O O . ASN A 1 301 ? -20.280 -10.930 3.901 1.00 94.62 301 ASN A O 1
ATOM 2409 N N . ALA A 1 302 ? -21.061 -10.379 5.921 1.00 95.44 302 ALA A N 1
ATOM 2410 C CA . ALA A 1 302 ? -19.896 -10.850 6.652 1.00 95.44 302 ALA A CA 1
ATOM 2411 C C . ALA A 1 302 ? -19.763 -12.384 6.618 1.00 95.44 302 ALA A C 1
ATOM 2413 O O . ALA A 1 302 ? -20.721 -13.130 6.845 1.00 95.44 302 ALA A O 1
ATOM 2414 N N . THR A 1 303 ? -18.533 -12.864 6.431 1.00 95.31 303 THR A N 1
ATOM 2415 C CA . THR A 1 303 ? -18.196 -14.291 6.572 1.00 95.31 303 THR A CA 1
ATOM 2416 C C . THR A 1 303 ? -18.405 -14.778 8.018 1.00 95.31 303 THR A C 1
ATOM 2418 O O . THR A 1 303 ? -18.417 -13.965 8.948 1.00 95.31 303 THR A O 1
ATOM 2421 N N . PRO A 1 304 ? -18.511 -16.097 8.276 1.00 95.44 304 PRO A N 1
ATOM 2422 C CA . PRO A 1 304 ? -18.653 -16.618 9.640 1.00 95.44 304 PRO A CA 1
ATOM 2423 C C . PRO A 1 304 ? -17.544 -16.155 10.599 1.00 95.44 304 PRO A C 1
ATOM 2425 O O . PRO A 1 304 ? -17.813 -15.866 11.765 1.00 95.44 304 PRO A O 1
ATOM 2428 N N . GLN A 1 305 ? -16.308 -16.032 10.104 1.00 94.25 305 GLN A N 1
ATOM 2429 C CA . GLN A 1 305 ? -15.184 -15.532 10.894 1.00 94.25 305 GLN A CA 1
ATOM 2430 C C . GLN A 1 305 ? -15.340 -14.038 11.211 1.00 94.25 305 GLN A C 1
ATOM 2432 O O . GLN A 1 305 ? -15.226 -13.642 12.370 1.00 94.25 305 GLN A O 1
ATOM 2437 N N . MET A 1 306 ? -15.692 -13.220 10.216 1.00 95.94 306 MET A N 1
ATOM 2438 C CA . MET A 1 306 ? -15.973 -11.793 10.411 1.00 95.94 306 MET A CA 1
ATOM 2439 C C . MET A 1 306 ? -17.116 -11.567 11.405 1.00 95.94 306 MET A C 1
ATOM 2441 O O . MET A 1 306 ? -17.022 -10.691 12.261 1.00 95.94 306 MET A O 1
ATOM 2445 N N . LYS A 1 307 ? -18.169 -12.393 11.360 1.00 95.69 307 LYS A N 1
ATOM 2446 C CA . LYS A 1 307 ? -19.286 -12.326 12.313 1.00 95.69 307 LYS A CA 1
ATOM 2447 C C . LYS A 1 307 ? -18.836 -12.548 13.757 1.00 95.69 307 LYS A C 1
ATOM 2449 O O . LYS A 1 307 ? -19.339 -11.868 14.646 1.00 95.69 307 LYS A O 1
ATOM 2454 N N . ARG A 1 308 ? -17.851 -13.419 14.012 1.00 93.81 308 ARG A N 1
ATOM 2455 C CA . ARG A 1 308 ? -17.268 -13.581 15.359 1.00 93.81 308 ARG A CA 1
ATOM 2456 C C . ARG A 1 308 ? -16.577 -12.303 15.839 1.00 93.81 308 ARG A C 1
ATOM 2458 O O . ARG A 1 308 ? -16.745 -11.924 16.997 1.00 93.81 308 ARG A O 1
ATOM 2465 N N . TYR A 1 309 ? -15.848 -11.613 14.962 1.00 95.69 309 TYR A N 1
ATOM 2466 C CA . TYR A 1 309 ? -15.213 -10.335 15.300 1.00 95.69 309 TYR A CA 1
ATOM 2467 C C . TYR A 1 309 ? -16.241 -9.223 15.523 1.00 95.69 309 TYR A C 1
ATOM 2469 O O . TYR A 1 309 ? -16.197 -8.535 16.544 1.00 95.69 309 TYR A O 1
ATOM 2477 N N . LEU A 1 310 ? -17.227 -9.107 14.629 1.00 95.12 310 LEU A N 1
ATOM 2478 C CA . LEU A 1 310 ? -18.329 -8.152 14.753 1.00 95.12 310 LEU A CA 1
ATOM 2479 C C . LEU A 1 310 ? -19.158 -8.387 16.019 1.00 95.12 310 LEU A C 1
ATOM 2481 O O . LEU A 1 310 ? -19.574 -7.421 16.652 1.00 95.12 310 LEU A O 1
ATOM 2485 N N . LYS A 1 311 ? -19.352 -9.646 16.436 1.00 92.94 311 LYS A N 1
ATOM 2486 C CA . LYS A 1 311 ? -20.019 -9.996 17.699 1.00 92.94 311 LYS A CA 1
ATOM 2487 C C . LYS A 1 311 ? -19.310 -9.355 18.895 1.00 92.94 311 LYS A C 1
ATOM 2489 O O . LYS A 1 311 ? -19.953 -8.727 19.734 1.00 92.94 311 LYS A O 1
ATOM 2494 N N . ASN A 1 312 ? -17.984 -9.469 18.966 1.00 91.00 312 ASN A N 1
ATOM 2495 C CA . ASN A 1 312 ? -17.204 -8.860 20.046 1.00 91.00 312 ASN A CA 1
ATOM 2496 C C . ASN A 1 312 ? -17.227 -7.330 19.972 1.00 91.00 312 ASN A C 1
ATOM 2498 O O . ASN A 1 312 ? -17.416 -6.676 20.994 1.00 91.00 312 ASN A O 1
ATOM 2502 N N . PHE A 1 313 ? -17.120 -6.761 18.772 1.00 91.88 313 PHE A N 1
ATOM 2503 C CA . PHE A 1 313 ? -17.221 -5.317 18.577 1.00 91.88 313 PHE A CA 1
ATOM 2504 C C . PHE A 1 313 ? -18.585 -4.766 19.024 1.00 91.88 313 PHE A C 1
ATOM 2506 O O . PHE A 1 313 ? -18.641 -3.818 19.805 1.00 91.88 313 PHE A O 1
ATOM 2513 N N . ALA A 1 314 ? -19.689 -5.413 18.636 1.00 90.44 314 ALA A N 1
ATOM 2514 C CA . ALA A 1 314 ? -21.041 -5.050 19.058 1.00 90.44 314 ALA A CA 1
ATOM 2515 C C . ALA A 1 314 ? -21.236 -5.150 20.583 1.00 90.44 314 ALA A C 1
ATOM 2517 O O . ALA A 1 314 ? -21.881 -4.279 21.172 1.00 90.44 314 ALA A O 1
ATOM 2518 N N . ARG A 1 315 ? -20.631 -6.154 21.241 1.00 88.62 315 ARG A N 1
ATOM 2519 C CA . ARG A 1 315 ? -20.587 -6.235 22.714 1.00 88.62 315 ARG A CA 1
ATOM 2520 C C . ARG A 1 315 ? -19.890 -5.016 23.313 1.00 88.62 315 ARG A C 1
ATOM 2522 O O . ARG A 1 315 ? -20.456 -4.362 24.186 1.00 88.62 315 ARG A O 1
ATOM 2529 N N . THR A 1 316 ? -18.701 -4.670 22.821 1.00 87.62 316 THR A N 1
ATOM 2530 C CA . THR A 1 316 ? -17.945 -3.501 23.294 1.00 87.62 316 THR A CA 1
ATOM 2531 C C . THR A 1 316 ? -18.734 -2.206 23.119 1.00 87.62 316 THR A C 1
ATOM 2533 O O . THR A 1 316 ? -18.747 -1.385 24.035 1.00 87.62 316 THR A O 1
ATOM 2536 N N . LEU A 1 317 ? -19.443 -2.036 22.000 1.00 88.12 317 LEU A N 1
ATOM 2537 C CA . LEU A 1 317 ? -20.309 -0.877 21.767 1.00 88.12 317 LEU A CA 1
ATOM 2538 C C . LEU A 1 317 ? -21.409 -0.761 22.831 1.00 88.12 317 LEU A C 1
ATOM 2540 O O . LEU A 1 317 ? -21.527 0.279 23.482 1.00 88.12 317 LEU A O 1
ATOM 2544 N N . CYS A 1 318 ? -22.159 -1.842 23.066 1.00 86.50 318 CYS A N 1
ATOM 2545 C CA . CYS A 1 318 ? -23.264 -1.856 24.030 1.00 86.50 318 CYS A CA 1
ATOM 2546 C C . CYS A 1 318 ? -22.803 -1.653 25.484 1.00 86.50 318 CYS A C 1
ATOM 2548 O O . CYS A 1 318 ? -23.565 -1.146 26.307 1.00 86.50 318 CYS A O 1
ATOM 2550 N N . LEU A 1 319 ? -21.563 -2.033 25.806 1.00 83.69 319 LEU A N 1
ATOM 2551 C CA . LEU A 1 319 ? -20.957 -1.827 27.126 1.00 83.69 319 LEU A CA 1
ATOM 2552 C C . LEU A 1 319 ? -20.377 -0.419 27.318 1.00 83.69 319 LEU A C 1
ATOM 2554 O O . LEU A 1 319 ? -20.163 -0.002 28.457 1.00 83.69 319 LEU A O 1
ATOM 2558 N N . THR A 1 320 ? -20.097 0.303 26.231 1.00 82.19 320 THR A N 1
ATOM 2559 C CA . THR A 1 320 ? -19.387 1.591 26.281 1.00 82.19 320 THR A CA 1
ATOM 2560 C C . THR A 1 320 ? -20.329 2.792 26.228 1.00 82.19 320 THR A C 1
ATOM 2562 O O . THR A 1 320 ? -20.024 3.805 26.851 1.00 82.19 320 THR A O 1
ATOM 2565 N N . SER A 1 321 ? -21.464 2.694 25.527 1.00 83.06 321 SER A N 1
ATOM 2566 C CA . SER A 1 321 ? -22.383 3.822 25.307 1.00 83.06 321 SER A CA 1
ATOM 2567 C C . SER A 1 321 ? -23.850 3.407 25.474 1.00 83.06 321 SER A C 1
ATOM 2569 O O . SER A 1 321 ? -24.305 2.422 24.886 1.00 83.06 321 SER A O 1
ATOM 2571 N N . ILE A 1 322 ? -24.604 4.169 26.280 1.00 84.38 322 ILE A N 1
ATOM 2572 C CA . ILE A 1 322 ? -26.043 3.936 26.497 1.00 84.38 322 ILE A CA 1
ATOM 2573 C C . ILE A 1 322 ? -26.832 4.204 25.202 1.00 84.38 322 ILE A C 1
ATOM 2575 O O . ILE A 1 322 ? -27.610 3.324 24.819 1.00 84.38 322 ILE A O 1
ATOM 2579 N N . PRO A 1 323 ? -26.620 5.327 24.481 1.00 83.50 323 PRO A N 1
ATOM 2580 C CA . PRO A 1 323 ? -27.259 5.550 23.183 1.00 83.50 323 PRO A CA 1
ATOM 2581 C C . PRO A 1 323 ? -26.950 4.453 22.166 1.00 83.50 323 PRO A C 1
ATOM 2583 O O . PRO A 1 323 ? -27.867 3.977 21.495 1.00 83.50 323 PRO A O 1
ATOM 2586 N N . ALA A 1 324 ? -25.701 3.972 22.110 1.00 82.75 324 ALA A N 1
ATOM 2587 C CA . ALA A 1 324 ? -25.334 2.866 21.228 1.00 82.75 324 ALA A CA 1
ATOM 2588 C C . ALA A 1 324 ? -26.137 1.609 21.562 1.00 82.75 324 ALA A C 1
ATOM 2590 O O . ALA A 1 324 ? -26.728 1.008 20.673 1.00 82.75 324 ALA A O 1
ATOM 2591 N N . LYS A 1 325 ? -26.240 1.247 22.846 1.00 86.38 325 LYS A N 1
ATOM 2592 C CA . LYS A 1 325 ? -27.043 0.103 23.299 1.00 86.38 325 LYS A CA 1
ATOM 2593 C C . LYS A 1 325 ? -28.525 0.242 22.925 1.00 86.38 325 LYS A C 1
ATOM 2595 O O . LYS A 1 325 ? -29.122 -0.708 22.421 1.00 86.38 325 LYS A O 1
ATOM 2600 N N . GLN A 1 326 ? -29.124 1.410 23.165 1.00 85.69 326 GLN A N 1
ATOM 2601 C CA . GLN A 1 326 ? -30.535 1.669 22.854 1.00 85.69 326 GLN A CA 1
ATOM 2602 C C . GLN A 1 326 ? -30.815 1.614 21.351 1.00 85.69 326 GLN A C 1
ATOM 2604 O O . GLN A 1 326 ? -31.818 1.038 20.932 1.00 85.69 326 GLN A O 1
ATOM 2609 N N . LEU A 1 327 ? -29.930 2.192 20.537 1.00 82.94 327 LEU A N 1
ATOM 2610 C CA . LEU A 1 327 ? -30.054 2.156 19.085 1.00 82.94 327 LEU A CA 1
ATOM 2611 C C . LEU A 1 327 ? -29.835 0.744 18.558 1.00 82.94 327 LEU A C 1
ATOM 2613 O O . LEU A 1 327 ? -30.683 0.255 17.824 1.00 82.94 327 LEU A O 1
ATOM 2617 N N . MET A 1 328 ? -28.800 0.040 19.011 1.00 84.00 328 MET A N 1
ATOM 2618 C CA . MET A 1 328 ? -28.534 -1.354 18.644 1.00 84.00 328 MET A CA 1
ATOM 2619 C C . MET A 1 328 ? -29.729 -2.271 18.933 1.00 84.00 328 MET A C 1
ATOM 2621 O O . MET A 1 328 ? -30.036 -3.133 18.113 1.00 84.00 328 MET A O 1
ATOM 2625 N N . LYS A 1 329 ? -30.484 -2.029 20.016 1.00 86.06 329 LYS A N 1
ATOM 2626 C CA . LYS A 1 329 ? -31.753 -2.730 20.279 1.00 86.06 329 LYS A CA 1
ATOM 2627 C C . LYS A 1 329 ? -32.804 -2.503 19.182 1.00 86.06 329 LYS A C 1
ATOM 2629 O O . LYS A 1 329 ? -33.518 -3.428 18.824 1.00 86.06 329 LYS A O 1
ATOM 2634 N N . LYS A 1 330 ? -32.880 -1.313 18.575 1.00 85.69 330 LYS A N 1
ATOM 2635 C CA . LYS A 1 330 ? -33.752 -1.069 17.403 1.00 85.69 330 LYS A CA 1
ATOM 2636 C C . LYS A 1 330 ? -33.290 -1.830 16.151 1.00 85.69 330 LYS A C 1
ATOM 2638 O O . LYS A 1 330 ? -34.095 -2.070 15.257 1.00 85.69 330 LYS A O 1
ATOM 2643 N N . TYR A 1 331 ? -32.018 -2.227 16.092 1.00 84.75 331 TYR A N 1
ATOM 2644 C CA . TYR A 1 331 ? -31.414 -3.004 15.003 1.00 84.75 331 TYR A CA 1
ATOM 2645 C C . TYR A 1 331 ? -31.266 -4.500 15.343 1.00 84.75 331 TYR A C 1
ATOM 2647 O O . TYR A 1 331 ? -30.475 -5.206 14.713 1.00 84.75 331 TYR A O 1
ATOM 2655 N N . GLU A 1 332 ? -32.057 -5.011 16.294 1.00 84.88 332 GLU A N 1
ATOM 2656 C CA . GLU A 1 332 ? -32.001 -6.394 16.790 1.00 84.88 332 GLU A CA 1
ATOM 2657 C C . GLU A 1 332 ? -32.059 -7.450 15.678 1.00 84.88 332 GLU A C 1
ATOM 2659 O O . GLU A 1 332 ? -31.329 -8.435 15.739 1.00 84.88 332 GLU A O 1
ATOM 2664 N N . LYS A 1 333 ? -32.817 -7.204 14.598 1.00 89.19 333 LYS A N 1
ATOM 2665 C CA . LYS A 1 333 ? -32.872 -8.093 13.422 1.00 89.19 333 LYS A CA 1
ATOM 2666 C C . LYS A 1 333 ? -31.482 -8.433 12.866 1.00 89.19 333 LYS A C 1
ATOM 2668 O O . LYS A 1 333 ? -31.231 -9.580 12.511 1.00 89.19 333 LYS A O 1
ATOM 2673 N N . TYR A 1 334 ? -30.590 -7.446 12.766 1.00 89.94 334 TYR A N 1
ATOM 2674 C CA . TYR A 1 334 ? -29.230 -7.663 12.262 1.00 89.94 334 TYR A CA 1
ATOM 2675 C C . TYR A 1 334 ? -28.349 -8.302 13.336 1.00 89.94 334 TYR A C 1
ATOM 2677 O O . TYR A 1 334 ? -27.525 -9.160 13.030 1.00 89.94 334 TYR A O 1
ATOM 2685 N N . LEU A 1 335 ? -28.558 -7.954 14.607 1.00 89.25 335 LEU A N 1
ATOM 2686 C CA . LEU A 1 335 ? -27.825 -8.569 15.713 1.00 89.25 335 LEU A CA 1
ATOM 2687 C C . LEU A 1 335 ? -28.169 -10.045 15.906 1.00 89.25 335 LEU A C 1
ATOM 2689 O O . LEU A 1 335 ? -27.275 -10.814 16.244 1.00 89.25 335 LEU A O 1
ATOM 2693 N N . GLY A 1 336 ? -29.390 -10.473 15.589 1.00 89.81 336 GLY A N 1
ATOM 2694 C CA . GLY A 1 336 ? -29.762 -11.891 15.544 1.00 89.81 336 GLY A CA 1
ATOM 2695 C C . GLY A 1 336 ? -28.945 -12.710 14.535 1.00 89.81 336 GLY A C 1
ATOM 2696 O O . GLY A 1 336 ? -28.899 -13.931 14.621 1.00 89.81 336 GLY A O 1
ATOM 2697 N N . MET A 1 337 ? -28.233 -12.063 13.600 1.00 93.19 337 MET A N 1
ATOM 2698 C CA . MET A 1 337 ? -27.272 -12.738 12.715 1.00 93.19 337 MET A CA 1
ATOM 2699 C C . MET A 1 337 ? -25.894 -12.959 13.370 1.00 93.19 337 MET A C 1
ATOM 2701 O O . MET A 1 337 ? -25.065 -13.675 12.804 1.00 93.19 337 MET A O 1
ATOM 2705 N N . LEU A 1 338 ? -25.626 -12.321 14.517 1.00 91.94 338 LEU A N 1
ATOM 2706 C CA . LEU A 1 338 ? -24.373 -12.392 15.284 1.00 91.94 338 LEU A CA 1
ATOM 2707 C C . LEU A 1 338 ? -24.535 -13.107 16.639 1.00 91.94 338 LEU A C 1
ATOM 2709 O O . LEU A 1 338 ? -23.579 -13.702 17.145 1.00 91.94 338 LEU A O 1
ATOM 2713 N N . PHE A 1 339 ? -25.718 -13.019 17.243 1.00 92.19 339 PHE A N 1
ATOM 2714 C CA . PHE A 1 339 ? -26.026 -13.475 18.596 1.00 92.19 339 PHE A CA 1
ATOM 2715 C C . PHE A 1 339 ? -27.202 -14.456 18.586 1.00 92.19 339 PHE A C 1
ATOM 2717 O O . PHE A 1 339 ? -28.079 -14.367 17.731 1.00 92.19 339 PHE A O 1
ATOM 2724 N N . THR A 1 340 ? -27.230 -15.373 19.553 1.00 90.56 340 THR A N 1
ATOM 2725 C CA . THR A 1 340 ? -28.449 -16.128 19.873 1.00 90.56 340 THR A CA 1
ATOM 2726 C C . THR A 1 340 ? -29.448 -15.225 20.605 1.00 90.56 340 THR A C 1
ATOM 2728 O O . THR A 1 340 ? -29.078 -14.166 21.112 1.00 90.56 340 THR A O 1
ATOM 2731 N N . ASN A 1 341 ? -30.712 -15.641 20.702 1.00 87.69 341 ASN A N 1
ATOM 2732 C CA . ASN A 1 341 ? -31.718 -14.878 21.454 1.00 87.69 341 ASN A CA 1
ATOM 2733 C C . ASN A 1 341 ? -31.325 -14.734 22.937 1.00 87.69 341 ASN A C 1
ATOM 2735 O O . ASN A 1 341 ? -31.380 -13.636 23.480 1.00 87.69 341 ASN A O 1
ATOM 2739 N N . GLU A 1 342 ? -30.818 -15.806 23.553 1.00 88.06 342 GLU A N 1
ATOM 2740 C CA . GLU A 1 342 ? -30.293 -15.782 24.928 1.00 88.06 342 GLU A CA 1
ATOM 2741 C C . GLU A 1 342 ? -29.119 -14.797 25.079 1.00 88.06 342 GLU A C 1
ATOM 2743 O O . GLU A 1 342 ? -29.077 -13.999 26.016 1.00 88.06 342 GLU A O 1
ATOM 2748 N N . ASP A 1 343 ? -28.178 -14.795 24.125 1.00 87.69 343 ASP A N 1
ATOM 2749 C CA . ASP A 1 343 ? -27.056 -13.852 24.110 1.00 87.69 343 ASP A CA 1
ATOM 2750 C C . ASP A 1 343 ? -27.535 -12.389 24.036 1.00 87.69 343 ASP A C 1
ATOM 2752 O O . ASP A 1 343 ? -26.907 -11.510 24.632 1.00 87.69 343 ASP A O 1
ATOM 2756 N N . LEU A 1 344 ? -28.605 -12.112 23.280 1.00 87.06 344 LEU A N 1
ATOM 2757 C CA . LEU A 1 344 ? -29.174 -10.768 23.132 1.00 87.06 344 LEU A CA 1
ATOM 2758 C C . LEU A 1 344 ? -29.862 -10.303 24.411 1.00 87.06 344 LEU A C 1
ATOM 2760 O O . LEU A 1 344 ? -29.659 -9.160 24.822 1.00 87.06 344 LEU A O 1
ATOM 2764 N N . GLU A 1 345 ? -30.621 -11.180 25.068 1.00 86.38 345 GLU A N 1
ATOM 2765 C CA . GLU A 1 345 ? -31.230 -10.882 26.366 1.00 86.38 345 GLU A CA 1
ATOM 2766 C C . GLU A 1 345 ? -30.161 -10.510 27.396 1.00 86.38 345 GLU A C 1
ATOM 2768 O O . GLU A 1 345 ? -30.262 -9.465 28.042 1.00 86.38 345 GLU A O 1
ATOM 2773 N N . ILE A 1 346 ? -29.078 -11.292 27.473 1.00 85.56 346 ILE A N 1
ATOM 2774 C CA . ILE A 1 346 ? -27.925 -11.000 28.334 1.00 85.56 346 ILE A CA 1
ATOM 2775 C C . ILE A 1 346 ? -27.286 -9.665 27.929 1.00 85.56 346 ILE A C 1
ATOM 2777 O O . ILE A 1 346 ? -27.094 -8.781 28.765 1.00 85.56 346 ILE A O 1
ATOM 2781 N N . LEU A 1 347 ? -26.986 -9.469 26.643 1.00 84.50 347 LEU A N 1
ATOM 2782 C CA . LEU A 1 347 ? -26.353 -8.247 26.144 1.00 84.50 347 LEU A CA 1
ATOM 2783 C C . LEU A 1 347 ? -27.168 -6.988 26.465 1.00 84.50 347 LEU A C 1
ATOM 2785 O O . LEU A 1 347 ? -26.597 -5.934 26.745 1.00 84.50 347 LEU A O 1
ATOM 2789 N N . PHE A 1 348 ? -28.498 -7.073 26.426 1.00 84.25 348 PHE A N 1
ATOM 2790 C CA . PHE A 1 348 ? -29.364 -5.944 26.736 1.00 84.25 348 PHE A CA 1
ATOM 2791 C C . PHE A 1 348 ? -29.718 -5.825 28.221 1.00 84.25 348 PHE A C 1
ATOM 2793 O O . PHE A 1 348 ? -30.031 -4.716 28.662 1.00 84.25 348 PHE A O 1
ATOM 2800 N N . ALA A 1 349 ? -29.574 -6.884 29.014 1.00 81.88 349 ALA A N 1
ATOM 2801 C CA . ALA A 1 349 ? -29.653 -6.824 30.471 1.00 81.88 349 ALA A CA 1
ATOM 2802 C C . ALA A 1 349 ? -28.418 -6.126 31.071 1.00 81.88 349 ALA A C 1
ATOM 2804 O O . ALA A 1 349 ? -28.551 -5.198 31.869 1.00 81.88 349 ALA A O 1
ATOM 2805 N N . TYR A 1 350 ? -27.213 -6.479 30.614 1.00 73.06 350 TYR A N 1
ATOM 2806 C CA . TYR A 1 350 ? -25.960 -5.875 31.078 1.00 73.06 350 TYR A CA 1
ATOM 2807 C C . TYR A 1 350 ? -25.625 -4.620 30.263 1.00 73.06 350 TYR A C 1
ATOM 2809 O O . TYR A 1 350 ? -25.719 -4.597 29.042 1.00 73.06 350 TYR A O 1
ATOM 2817 N N . GLY A 1 351 ? -25.322 -3.496 30.909 1.00 65.00 351 GLY A N 1
ATOM 2818 C CA . GLY A 1 351 ? -25.058 -2.224 30.222 1.00 65.00 351 GLY A CA 1
ATOM 2819 C C . GLY A 1 351 ? -23.877 -1.466 30.814 1.00 65.00 351 GLY A C 1
ATOM 2820 O O . GLY A 1 351 ? -23.243 -1.966 31.742 1.00 65.00 351 GLY A O 1
ATOM 2821 N N . PRO A 1 352 ? -23.619 -0.232 30.348 1.00 61.47 352 PRO A N 1
ATOM 2822 C CA . PRO A 1 352 ? -22.579 0.634 30.912 1.00 61.47 352 PRO A CA 1
ATOM 2823 C C . PRO A 1 352 ? -22.783 0.917 32.411 1.00 61.47 352 PRO A C 1
ATOM 2825 O O . PRO A 1 352 ? -21.842 1.265 33.115 1.00 61.47 352 PRO A O 1
ATOM 2828 N N . THR A 1 353 ? -24.019 0.755 32.893 1.00 58.38 353 THR A N 1
ATOM 2829 C CA . THR A 1 353 ? -24.453 0.936 34.283 1.00 58.38 353 THR A CA 1
ATOM 2830 C C . THR A 1 353 ? -24.324 -0.318 35.148 1.00 58.38 353 THR A C 1
ATOM 2832 O O . THR A 1 353 ? -24.527 -0.236 36.359 1.00 58.38 353 THR A O 1
ATOM 2835 N N . ALA A 1 354 ? -23.994 -1.479 34.569 1.00 57.44 354 ALA A N 1
ATOM 2836 C CA . ALA A 1 354 ? -23.700 -2.663 35.363 1.00 57.44 354 ALA A CA 1
ATOM 2837 C C . ALA A 1 354 ? -22.449 -2.375 36.201 1.00 57.44 354 ALA A C 1
ATOM 2839 O O . ALA A 1 354 ? -21.431 -1.932 35.661 1.00 57.44 354 ALA A O 1
ATOM 2840 N N . LYS A 1 355 ? -22.519 -2.605 37.522 1.00 48.97 355 LYS A N 1
ATOM 2841 C CA . LYS A 1 355 ? -21.333 -2.567 38.386 1.00 48.97 355 LYS A CA 1
ATOM 2842 C C . LYS A 1 355 ? -20.307 -3.496 37.749 1.00 48.97 355 LYS A C 1
ATOM 2844 O O . LYS A 1 355 ? -20.519 -4.703 37.724 1.00 48.97 355 LYS A O 1
ATOM 2849 N N . ARG A 1 356 ? -19.235 -2.933 37.182 1.00 48.22 356 ARG A N 1
ATOM 2850 C CA . ARG A 1 356 ? -18.111 -3.734 36.707 1.00 48.22 356 ARG A CA 1
ATOM 2851 C C . ARG A 1 356 ? -17.607 -4.481 37.926 1.00 48.22 356 ARG A C 1
ATOM 2853 O O . ARG A 1 356 ? -17.006 -3.869 38.807 1.00 48.22 356 ARG A O 1
ATOM 2860 N N . GLU A 1 357 ? -17.850 -5.782 37.983 1.00 47.47 357 GLU A N 1
ATOM 2861 C CA . GLU A 1 357 ? -16.949 -6.648 38.715 1.00 47.47 357 GLU A CA 1
ATOM 2862 C C . GLU A 1 357 ? -15.601 -6.427 38.046 1.00 47.47 357 GLU A C 1
ATOM 2864 O O . GLU A 1 357 ? -15.362 -6.820 36.903 1.00 47.47 357 GLU A O 1
ATOM 2869 N N . THR A 1 358 ? -14.756 -5.632 38.696 1.00 39.47 358 THR A N 1
ATOM 2870 C CA . THR A 1 358 ? -13.358 -5.553 38.328 1.00 39.47 358 THR A CA 1
ATOM 2871 C C . THR A 1 358 ? -12.839 -6.971 38.455 1.00 39.47 358 THR A C 1
ATOM 2873 O O . THR A 1 358 ? -12.575 -7.425 39.567 1.00 39.47 358 THR A O 1
ATOM 2876 N N . PHE A 1 359 ? -12.725 -7.670 37.327 1.00 42.16 359 PHE A N 1
ATOM 2877 C CA . PHE A 1 359 ? -11.851 -8.819 37.209 1.00 42.16 359 PHE A CA 1
ATOM 2878 C C . PHE A 1 359 ? -10.459 -8.308 37.566 1.00 42.16 359 PHE A C 1
ATOM 2880 O O . PHE A 1 359 ? -9.756 -7.714 36.747 1.00 42.16 359 PHE A O 1
ATOM 2887 N N . LYS A 1 360 ? -10.103 -8.446 38.843 1.00 39.53 360 LYS A N 1
ATOM 2888 C CA . LYS A 1 360 ? -8.717 -8.387 39.265 1.00 39.53 360 LYS A CA 1
ATOM 2889 C C . LYS A 1 360 ? -8.088 -9.602 38.609 1.00 39.53 360 LYS A C 1
ATOM 2891 O O . LYS A 1 360 ? -8.376 -10.728 38.994 1.00 39.53 360 LYS A O 1
ATOM 2896 N N . PHE A 1 361 ? -7.321 -9.379 37.549 1.00 43.69 361 PHE A N 1
ATOM 2897 C CA . PHE A 1 361 ? -6.394 -10.403 37.098 1.00 43.69 361 PHE A CA 1
ATOM 2898 C C . PHE A 1 361 ? -5.516 -10.742 38.303 1.00 43.69 361 PHE A C 1
ATOM 2900 O O . PHE A 1 361 ? -4.946 -9.833 38.903 1.00 43.69 361 PHE A O 1
ATOM 2907 N N . ASP A 1 362 ? -5.440 -12.019 38.679 1.00 49.81 362 ASP A N 1
ATOM 2908 C CA . ASP A 1 362 ? -4.764 -12.454 39.912 1.00 49.81 362 ASP A CA 1
ATOM 2909 C C . ASP A 1 362 ? -3.258 -12.135 39.943 1.00 49.81 362 ASP A C 1
ATOM 2911 O O . ASP A 1 362 ? -2.628 -12.283 40.988 1.00 49.81 362 ASP A O 1
ATOM 2915 N N . LYS A 1 363 ? -2.690 -11.674 38.819 1.00 48.88 363 LYS A N 1
ATOM 2916 C CA . LYS A 1 363 ? -1.421 -10.941 38.703 1.00 48.88 363 LYS A CA 1
ATOM 2917 C C . LYS A 1 363 ? -1.333 -10.274 37.328 1.00 48.88 363 LYS A C 1
ATOM 2919 O O . LYS A 1 363 ? -1.212 -10.955 36.311 1.00 48.88 363 LYS A O 1
ATOM 2924 N N . SER A 1 364 ? -1.351 -8.949 37.281 1.00 50.25 364 SER A N 1
ATOM 2925 C CA . SER A 1 364 ? -0.817 -8.189 36.147 1.00 50.25 364 SER A CA 1
ATOM 2926 C C . SER A 1 364 ? 0.715 -8.295 36.131 1.00 50.25 364 SER A C 1
ATOM 2928 O O . SER A 1 364 ? 1.340 -8.416 37.181 1.00 50.25 364 SER A O 1
ATOM 2930 N N . PHE A 1 365 ? 1.362 -8.166 34.966 1.00 53.38 365 PHE A N 1
ATOM 2931 C CA . PHE A 1 365 ? 2.826 -7.984 34.888 1.00 53.38 365 PHE A CA 1
ATOM 2932 C C . PHE A 1 365 ? 3.301 -6.766 35.710 1.00 53.38 365 PHE A C 1
ATOM 2934 O O 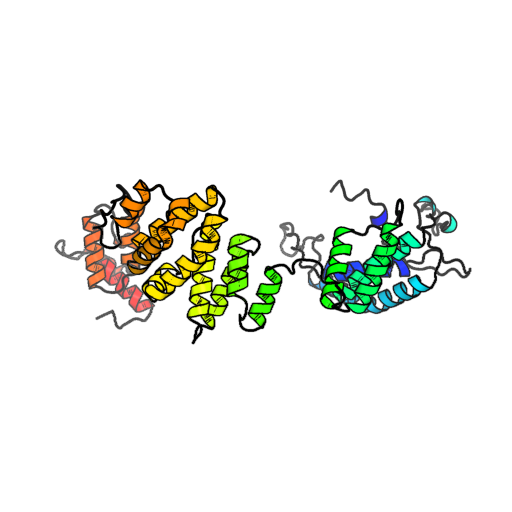. PHE A 1 365 ? 4.428 -6.723 36.189 1.00 53.38 365 PHE A O 1
ATOM 2941 N N . THR A 1 366 ? 2.417 -5.787 35.930 1.00 56.62 366 THR A N 1
ATOM 2942 C CA . THR A 1 366 ? 2.657 -4.625 36.804 1.00 56.62 366 THR A CA 1
ATOM 2943 C C . THR A 1 366 ? 2.552 -4.933 38.301 1.00 56.62 366 THR A C 1
ATOM 2945 O O . THR A 1 366 ? 2.904 -4.084 39.119 1.00 56.62 366 THR A O 1
ATOM 2948 N N . ASP A 1 367 ? 2.051 -6.114 38.668 1.00 60.66 367 ASP A N 1
ATOM 2949 C CA . ASP A 1 367 ? 1.946 -6.573 40.058 1.00 60.66 367 ASP A CA 1
ATOM 2950 C C . ASP A 1 367 ? 3.200 -7.332 40.507 1.00 60.66 367 ASP A C 1
ATOM 2952 O O . ASP A 1 367 ? 3.329 -7.665 41.686 1.00 60.66 367 ASP A O 1
ATOM 2956 N N . ASP A 1 368 ? 4.147 -7.573 39.591 1.00 77.12 368 ASP A N 1
ATOM 2957 C CA . ASP A 1 368 ? 5.472 -8.063 39.946 1.00 77.12 368 ASP A CA 1
ATOM 2958 C C . ASP A 1 368 ? 6.173 -7.031 40.837 1.00 77.12 368 ASP A C 1
ATOM 2960 O O . ASP A 1 368 ? 6.301 -5.846 40.508 1.00 77.12 368 ASP A O 1
ATOM 2964 N N . ILE A 1 369 ? 6.628 -7.507 41.991 1.00 74.19 369 ILE A N 1
ATOM 2965 C CA . ILE A 1 369 ? 7.297 -6.714 43.015 1.00 74.19 369 ILE A CA 1
ATOM 2966 C C . ILE A 1 369 ? 8.507 -5.981 42.419 1.00 74.19 369 ILE A C 1
ATOM 2968 O O . ILE A 1 369 ? 8.679 -4.797 42.690 1.00 74.19 369 ILE A O 1
ATOM 2972 N N . ASN A 1 370 ? 9.284 -6.624 41.543 1.00 78.44 370 ASN A N 1
ATOM 2973 C CA . ASN A 1 370 ? 10.448 -6.018 40.898 1.00 78.44 370 ASN A CA 1
ATOM 2974 C C . ASN A 1 370 ? 10.052 -4.922 39.906 1.00 78.44 370 ASN A C 1
ATOM 2976 O O . ASN A 1 370 ? 10.700 -3.880 39.842 1.00 78.44 370 ASN A O 1
ATOM 2980 N N . VAL A 1 371 ? 8.955 -5.110 39.167 1.00 78.31 371 VAL A N 1
ATOM 2981 C CA . VAL A 1 371 ? 8.433 -4.083 38.251 1.00 78.31 371 VAL A CA 1
ATOM 2982 C C . VAL A 1 371 ? 7.945 -2.867 39.039 1.00 78.31 371 VAL A C 1
ATOM 2984 O O . VAL A 1 371 ? 8.206 -1.728 38.640 1.00 78.31 371 VAL A O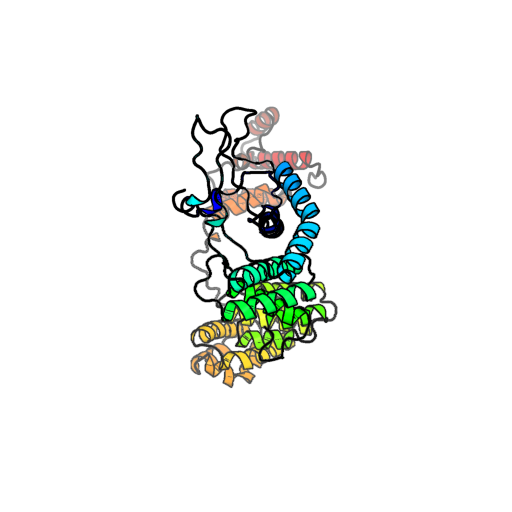 1
ATOM 2987 N N . GLN A 1 372 ? 7.305 -3.084 40.193 1.00 78.75 372 GLN A N 1
ATOM 2988 C CA . GLN A 1 372 ? 6.938 -1.996 41.097 1.00 78.75 372 GLN A CA 1
ATOM 2989 C C . GLN A 1 372 ? 8.171 -1.291 41.670 1.00 78.75 372 GLN A C 1
ATOM 2991 O O . GLN A 1 372 ? 8.193 -0.061 41.647 1.00 78.75 372 GLN A O 1
ATOM 2996 N N . ILE A 1 373 ? 9.201 -2.025 42.118 1.00 80.38 373 ILE A N 1
ATOM 2997 C CA . ILE A 1 373 ? 10.485 -1.451 42.570 1.00 80.38 373 ILE A CA 1
ATOM 2998 C C . ILE A 1 373 ? 11.038 -0.524 41.496 1.00 80.38 373 ILE A C 1
ATOM 3000 O O . ILE A 1 373 ? 11.204 0.667 41.744 1.00 80.38 373 ILE A O 1
ATOM 3004 N N . THR A 1 374 ? 11.228 -1.035 40.279 1.00 80.50 374 THR A N 1
ATOM 3005 C CA . THR A 1 374 ? 11.802 -0.261 39.177 1.00 80.50 374 THR A CA 1
ATOM 3006 C C . THR A 1 374 ? 10.946 0.960 38.829 1.00 80.50 374 THR A C 1
ATOM 3008 O O . THR A 1 374 ? 11.477 2.017 38.486 1.00 80.50 374 THR A O 1
ATOM 3011 N N . ALA A 1 375 ? 9.617 0.868 38.932 1.00 83.06 375 ALA A N 1
ATOM 3012 C CA . ALA A 1 375 ? 8.734 2.013 38.727 1.00 83.06 375 ALA A CA 1
ATOM 3013 C C . ALA A 1 375 ? 8.897 3.081 39.826 1.00 83.06 375 ALA A C 1
ATOM 3015 O O . ALA A 1 375 ? 8.960 4.273 39.514 1.00 83.06 3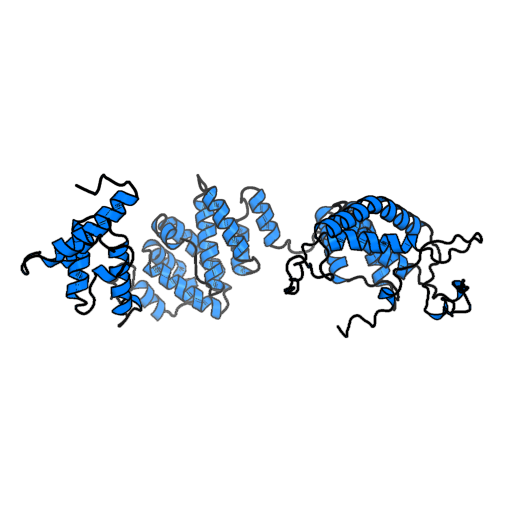75 ALA A O 1
ATOM 3016 N N . PHE A 1 376 ? 8.992 2.680 41.096 1.00 83.56 376 PHE A N 1
ATOM 3017 C CA . PHE A 1 376 ? 9.240 3.598 42.211 1.00 83.56 376 PHE A CA 1
ATOM 3018 C C . PHE A 1 376 ? 10.646 4.213 42.152 1.00 83.56 376 PHE A C 1
ATOM 3020 O O . PHE A 1 376 ? 10.777 5.420 42.350 1.00 83.56 376 PHE A O 1
ATOM 3027 N N . GLU A 1 377 ? 11.672 3.436 41.799 1.00 86.06 377 GLU A N 1
ATOM 3028 C CA . GLU A 1 377 ? 13.040 3.916 41.573 1.00 86.06 377 GLU A CA 1
ATOM 3029 C C . GLU A 1 377 ? 13.080 4.959 40.455 1.00 86.06 377 GLU A C 1
ATOM 3031 O O . GLU A 1 377 ? 13.598 6.055 40.652 1.00 86.06 377 GLU A O 1
ATOM 3036 N N . ARG A 1 378 ? 12.460 4.682 39.300 1.00 84.62 378 ARG A N 1
ATOM 3037 C CA . ARG A 1 378 ? 12.378 5.652 38.194 1.00 84.62 378 ARG A CA 1
ATOM 3038 C C . ARG A 1 378 ? 11.679 6.938 38.615 1.00 84.62 378 ARG A C 1
ATOM 3040 O O . ARG A 1 378 ? 12.175 8.016 38.304 1.00 84.62 378 ARG A O 1
ATOM 3047 N N . ARG A 1 379 ? 10.570 6.837 39.357 1.00 85.50 379 ARG A N 1
ATOM 3048 C CA . ARG A 1 379 ? 9.866 8.011 39.897 1.00 85.50 379 ARG A CA 1
ATOM 3049 C C . ARG A 1 379 ? 10.751 8.809 40.848 1.00 85.50 379 ARG A C 1
ATOM 3051 O O . ARG A 1 379 ? 10.742 10.033 40.768 1.00 85.50 379 ARG A O 1
ATOM 3058 N N . LEU A 1 380 ? 11.530 8.146 41.704 1.00 87.12 380 LEU A N 1
ATOM 3059 C CA . LEU A 1 380 ? 12.495 8.804 42.584 1.00 87.12 380 LEU A CA 1
ATOM 3060 C C . LEU A 1 380 ? 13.605 9.498 41.779 1.00 87.12 380 LEU A C 1
ATOM 3062 O O . LEU A 1 380 ? 13.944 10.644 42.069 1.00 87.12 380 LEU A O 1
ATOM 3066 N N . LEU A 1 381 ? 14.131 8.861 40.729 1.00 85.81 381 LEU A N 1
ATOM 3067 C CA . LEU A 1 381 ? 15.150 9.444 39.848 1.00 85.81 381 LEU A CA 1
ATOM 3068 C C . LEU A 1 381 ? 14.645 10.691 39.111 1.00 85.81 381 LEU A C 1
ATOM 3070 O O . LEU A 1 381 ? 15.402 11.646 38.971 1.00 85.81 381 LEU A O 1
ATOM 3074 N N . THR A 1 382 ? 13.374 10.733 38.711 1.00 83.62 382 THR A N 1
ATOM 3075 C CA . THR A 1 382 ? 12.784 11.886 38.006 1.00 83.62 382 THR A CA 1
ATOM 3076 C C . THR A 1 382 ? 12.160 12.937 38.925 1.00 83.62 382 THR A C 1
ATOM 3078 O O . THR A 1 382 ? 11.850 14.031 38.467 1.00 83.62 382 THR A O 1
ATOM 3081 N N . CYS A 1 383 ? 11.939 12.624 40.204 1.00 84.06 383 CYS A N 1
ATOM 3082 C CA . CYS A 1 383 ? 11.349 13.555 41.164 1.00 84.06 383 CYS A CA 1
ATOM 3083 C C . CYS A 1 383 ? 12.316 14.704 41.479 1.00 84.06 383 CYS A C 1
ATOM 3085 O O . CYS A 1 383 ? 13.501 14.472 41.739 1.00 84.06 383 CYS A O 1
ATOM 3087 N N . THR A 1 384 ? 11.790 15.928 41.472 1.00 80.19 384 THR A N 1
ATOM 3088 C CA . THR A 1 384 ? 12.524 17.171 41.752 1.00 80.19 384 THR A CA 1
ATOM 3089 C C . THR A 1 384 ? 12.097 17.832 43.064 1.00 80.19 384 THR A C 1
ATOM 3091 O O . THR A 1 384 ? 12.884 18.558 43.657 1.00 80.19 384 THR A O 1
ATOM 3094 N N . GLU A 1 385 ? 10.887 17.558 43.558 1.00 83.94 385 GLU A N 1
ATOM 3095 C CA . GLU A 1 385 ? 10.364 18.149 44.794 1.00 83.94 385 GLU A CA 1
ATOM 3096 C C . GLU A 1 385 ? 10.805 17.373 46.045 1.00 83.94 385 GLU A C 1
ATOM 3098 O O . GLU A 1 385 ? 10.690 16.143 46.109 1.00 83.94 385 GLU A O 1
ATOM 3103 N N . ALA A 1 386 ? 11.251 18.084 47.084 1.00 82.38 386 ALA A N 1
ATOM 3104 C CA . ALA A 1 386 ? 11.769 17.478 48.315 1.00 82.38 386 ALA A CA 1
ATOM 3105 C C . ALA A 1 386 ? 10.708 16.672 49.092 1.00 82.38 386 ALA A C 1
ATOM 3107 O O . ALA A 1 386 ? 10.991 15.576 49.582 1.00 82.38 386 ALA A O 1
ATOM 3108 N N . VAL A 1 387 ? 9.468 17.172 49.162 1.00 85.38 387 VAL A N 1
ATOM 3109 C CA . VAL A 1 387 ? 8.353 16.507 49.865 1.00 85.38 387 VAL A CA 1
ATOM 3110 C C . VAL A 1 387 ? 8.012 15.171 49.200 1.00 85.38 387 VAL A C 1
ATOM 3112 O O . VAL A 1 387 ? 7.945 14.135 49.863 1.00 85.38 387 VAL A O 1
ATOM 3115 N N . ASN A 1 388 ? 7.884 15.171 47.873 1.00 84.88 388 ASN A N 1
ATOM 3116 C CA . ASN A 1 388 ? 7.608 13.964 47.096 1.00 84.88 388 ASN A CA 1
ATOM 3117 C C . ASN A 1 388 ? 8.785 12.979 47.114 1.00 84.88 388 ASN A C 1
ATOM 3119 O O . ASN A 1 388 ? 8.571 11.772 47.228 1.00 84.88 388 ASN A O 1
ATOM 3123 N N . THR A 1 389 ? 10.023 13.481 47.109 1.00 86.94 389 THR A N 1
ATOM 3124 C CA . THR A 1 389 ? 11.235 12.664 47.286 1.00 86.94 389 THR A CA 1
ATOM 3125 C C . THR A 1 389 ? 11.199 11.925 48.624 1.00 86.94 389 THR A C 1
ATOM 3127 O O . THR A 1 389 ? 11.372 10.708 48.656 1.00 86.94 389 THR A O 1
ATOM 3130 N N . LYS A 1 390 ? 10.868 12.622 49.721 1.00 87.44 390 LYS A N 1
ATOM 3131 C CA . LYS A 1 390 ? 10.736 12.017 51.054 1.00 87.44 390 LYS A CA 1
ATOM 3132 C C . LYS A 1 390 ? 9.667 10.923 51.094 1.00 87.44 390 LYS A C 1
ATOM 3134 O O . LYS A 1 390 ? 9.903 9.851 51.652 1.00 87.44 390 LYS A O 1
ATOM 3139 N N . HIS A 1 391 ? 8.503 11.165 50.488 1.00 87.56 391 HIS A N 1
ATOM 3140 C CA . HIS A 1 391 ? 7.441 10.160 50.407 1.00 87.56 391 HIS A CA 1
ATOM 3141 C C . HIS A 1 391 ? 7.868 8.919 49.615 1.00 87.56 391 HIS A C 1
ATOM 3143 O O . HIS A 1 391 ? 7.621 7.801 50.068 1.00 87.56 391 HIS A O 1
ATOM 3149 N N . LEU A 1 392 ? 8.538 9.097 48.474 1.00 86.94 392 LEU A N 1
ATOM 3150 C CA . LEU A 1 392 ? 9.006 7.994 47.631 1.00 86.94 392 LEU A CA 1
ATOM 3151 C C . LEU A 1 392 ? 10.105 7.167 48.310 1.00 86.94 392 LEU A C 1
ATOM 3153 O O . LEU A 1 392 ? 10.045 5.942 48.264 1.00 86.94 392 LEU A O 1
ATOM 3157 N N . VAL A 1 393 ? 11.058 7.811 48.991 1.00 87.69 393 VAL A N 1
ATOM 3158 C CA . VAL A 1 393 ? 12.111 7.125 49.762 1.00 87.69 393 VAL A CA 1
ATOM 3159 C C . VAL A 1 393 ? 11.505 6.292 50.892 1.00 87.69 393 VAL A C 1
ATOM 3161 O O . VAL A 1 393 ? 11.831 5.115 51.031 1.00 87.69 393 VAL A O 1
ATOM 3164 N N . ASN A 1 394 ? 10.558 6.850 51.652 1.00 87.69 394 ASN A N 1
ATOM 3165 C CA . ASN A 1 394 ? 9.883 6.111 52.721 1.00 87.69 394 ASN A CA 1
ATOM 3166 C C . ASN A 1 394 ? 9.063 4.926 52.187 1.00 87.69 394 ASN A C 1
ATOM 3168 O O . ASN A 1 394 ? 9.054 3.864 52.804 1.00 87.69 394 ASN A O 1
ATOM 3172 N N . GLN A 1 395 ? 8.402 5.080 51.034 1.00 85.81 395 GLN A N 1
ATOM 3173 C CA . GLN A 1 395 ? 7.665 3.990 50.384 1.00 85.81 395 GLN A CA 1
ATOM 3174 C C . GLN A 1 395 ? 8.590 2.887 49.861 1.00 85.81 395 GLN A C 1
ATOM 3176 O O . GLN A 1 395 ? 8.256 1.709 49.990 1.00 85.81 395 GLN A O 1
ATOM 3181 N N . LEU A 1 396 ? 9.742 3.254 49.294 1.00 84.94 396 LEU A N 1
ATOM 3182 C CA . LEU A 1 396 ? 10.749 2.302 48.829 1.00 84.94 396 LEU A CA 1
ATOM 3183 C C . LEU A 1 396 ? 11.348 1.518 49.994 1.00 84.94 396 LEU A C 1
ATOM 3185 O O . LEU A 1 396 ? 11.370 0.296 49.922 1.00 84.94 396 LEU A O 1
ATOM 3189 N N . ARG A 1 397 ? 11.720 2.178 51.098 1.00 84.81 397 ARG A N 1
ATOM 3190 C CA . ARG A 1 397 ? 12.212 1.489 52.304 1.00 84.81 397 ARG A CA 1
ATOM 3191 C C . ARG A 1 397 ? 11.171 0.563 52.913 1.00 84.81 397 ARG A C 1
ATOM 3193 O O . ARG A 1 397 ? 11.456 -0.599 53.158 1.00 84.81 397 ARG A O 1
ATOM 3200 N N . ALA A 1 398 ? 9.943 1.051 53.099 1.00 81.75 398 ALA A N 1
ATOM 3201 C CA . ALA A 1 398 ? 8.870 0.260 53.700 1.00 81.75 398 ALA A CA 1
ATOM 3202 C C . ALA A 1 398 ? 8.568 -1.026 52.916 1.00 81.75 398 ALA A C 1
ATOM 3204 O O . ALA A 1 398 ? 8.109 -2.006 53.498 1.00 81.75 398 ALA A O 1
ATOM 3205 N N . LYS A 1 399 ? 8.819 -1.022 51.602 1.00 77.31 399 LYS A N 1
ATOM 3206 C CA . LYS A 1 399 ? 8.647 -2.196 50.748 1.00 77.31 399 LYS A CA 1
ATOM 3207 C C . LYS A 1 399 ? 9.941 -3.002 50.552 1.00 77.31 399 LYS A C 1
ATOM 3209 O O . LYS A 1 399 ? 9.846 -4.202 50.314 1.00 77.31 399 LYS A O 1
ATOM 3214 N N . PHE A 1 400 ? 11.120 -2.381 50.666 1.00 72.88 400 PHE A N 1
ATOM 3215 C CA . PHE A 1 400 ? 12.418 -2.959 50.301 1.00 72.88 400 PHE A CA 1
ATOM 3216 C C . PHE A 1 400 ? 13.542 -2.470 51.228 1.00 72.88 400 PHE A C 1
ATOM 3218 O O . PHE A 1 400 ? 14.120 -1.405 51.031 1.00 72.88 400 PHE A O 1
ATOM 3225 N N . ASN A 1 401 ? 13.894 -3.291 52.221 1.00 66.00 401 ASN A N 1
ATOM 3226 C CA . ASN A 1 401 ? 14.881 -2.947 53.256 1.00 66.00 401 ASN A CA 1
ATOM 3227 C C . ASN A 1 401 ? 16.340 -3.310 52.910 1.00 66.00 401 ASN A C 1
ATOM 3229 O O . ASN A 1 401 ? 17.231 -3.057 53.716 1.00 66.00 401 ASN A O 1
ATOM 3233 N N . HIS A 1 402 ? 16.607 -3.936 51.758 1.00 61.50 402 HIS A N 1
ATOM 3234 C CA . HIS A 1 402 ? 17.918 -4.545 51.473 1.00 61.50 402 HIS A CA 1
ATOM 3235 C C . HIS A 1 402 ? 18.853 -3.710 50.588 1.00 61.50 402 HIS A C 1
ATOM 3237 O O . HIS A 1 402 ? 20.001 -4.109 50.398 1.00 61.50 402 HIS A O 1
ATOM 3243 N N . LEU A 1 403 ? 18.400 -2.573 50.049 1.00 68.38 403 LEU A N 1
ATOM 3244 C CA . LEU A 1 403 ? 19.207 -1.738 49.159 1.00 68.38 403 LEU A CA 1
ATOM 3245 C C . LEU A 1 403 ? 19.394 -0.343 49.753 1.00 68.38 403 LEU A C 1
ATOM 3247 O O . LEU A 1 403 ? 18.419 0.322 50.098 1.00 68.38 403 LEU A O 1
ATOM 3251 N N . HIS A 1 404 ? 20.643 0.115 49.822 1.00 78.94 404 HIS A N 1
ATOM 3252 C CA . HIS A 1 404 ? 20.930 1.515 50.108 1.00 78.94 404 HIS A CA 1
ATOM 3253 C C . HIS A 1 404 ? 20.515 2.363 48.904 1.00 78.94 404 HIS A C 1
ATOM 3255 O O . HIS A 1 404 ? 21.131 2.296 47.836 1.00 78.94 404 HIS A O 1
ATOM 3261 N N . LEU A 1 405 ? 19.467 3.162 49.065 1.00 83.56 405 LEU A N 1
ATOM 3262 C CA . LEU A 1 405 ? 18.826 3.934 48.005 1.00 83.56 405 LEU A CA 1
ATOM 3263 C C . LEU A 1 405 ? 19.761 4.994 47.412 1.00 83.56 405 LEU A C 1
ATOM 3265 O O . LEU A 1 405 ? 19.600 5.365 46.252 1.00 83.56 405 LEU A O 1
ATOM 3269 N N . TRP A 1 406 ? 20.788 5.434 48.146 1.00 79.00 406 TRP A N 1
ATOM 3270 C CA . TRP A 1 406 ? 21.813 6.329 47.598 1.00 79.00 406 TRP A CA 1
ATOM 3271 C C . TRP A 1 406 ? 22.623 5.700 46.448 1.00 79.00 406 TRP A C 1
ATOM 3273 O O . TRP A 1 406 ? 23.218 6.421 45.655 1.00 79.00 406 TRP A O 1
ATOM 3283 N N . THR A 1 407 ? 22.638 4.366 46.317 1.00 83.50 407 THR A N 1
ATOM 3284 C CA . THR A 1 407 ? 23.365 3.655 45.245 1.00 83.50 407 THR A CA 1
ATOM 3285 C C . THR A 1 407 ? 22.590 3.558 43.927 1.00 83.50 407 THR A C 1
ATOM 3287 O O . THR A 1 407 ? 23.158 3.142 42.917 1.00 83.50 407 THR A O 1
ATOM 3290 N N . LEU A 1 408 ? 21.317 3.977 43.908 1.00 84.00 408 LEU A N 1
ATOM 3291 C CA . LEU A 1 408 ? 20.437 3.886 42.735 1.00 84.00 408 LEU A CA 1
ATOM 3292 C C . LEU A 1 408 ? 20.942 4.686 41.529 1.00 84.00 408 LEU A C 1
ATOM 3294 O O . LEU A 1 408 ? 20.639 4.346 40.386 1.00 84.00 408 LEU A O 1
ATOM 3298 N N . ASN A 1 409 ? 21.714 5.746 41.765 1.00 82.19 409 ASN A N 1
ATOM 3299 C CA . ASN A 1 409 ? 22.285 6.567 40.710 1.00 82.19 409 ASN A CA 1
ATOM 3300 C C . ASN A 1 409 ? 23.761 6.839 40.988 1.00 82.19 409 ASN A C 1
ATOM 3302 O O . ASN A 1 409 ? 24.106 7.537 41.937 1.00 82.19 409 ASN A O 1
ATOM 3306 N N . LYS A 1 410 ? 24.638 6.375 40.092 1.00 80.81 410 LYS A N 1
ATOM 3307 C CA . LYS A 1 410 ? 26.086 6.634 40.172 1.00 80.81 410 LYS A CA 1
ATOM 3308 C C . LYS A 1 410 ? 26.441 8.126 40.125 1.00 80.81 410 LYS A C 1
ATOM 3310 O O . LYS A 1 410 ? 27.538 8.501 40.500 1.00 80.81 410 LYS A O 1
ATOM 3315 N N . LYS A 1 411 ? 25.529 8.991 39.669 1.00 80.00 411 LYS A N 1
ATOM 3316 C CA . LYS A 1 411 ? 25.734 10.448 39.652 1.00 80.00 411 LYS A CA 1
ATOM 3317 C C . LYS A 1 411 ? 25.475 11.125 41.001 1.00 80.00 411 LYS A C 1
ATOM 3319 O O . LYS A 1 411 ? 25.753 12.311 41.124 1.00 80.00 411 LYS A O 1
ATOM 3324 N N . TRP A 1 412 ? 24.961 10.404 41.999 1.00 85.19 412 TRP A N 1
ATOM 3325 C CA . TRP A 1 412 ? 24.728 10.930 43.350 1.00 85.19 412 TRP A CA 1
ATOM 3326 C C . TRP A 1 412 ? 25.976 10.909 44.242 1.00 85.19 412 TRP A C 1
ATOM 3328 O O . TRP A 1 412 ? 25.882 11.098 45.449 1.00 85.19 412 TRP A O 1
ATOM 3338 N N . GLU A 1 413 ? 27.161 10.718 43.665 1.00 77.06 413 GLU A N 1
ATOM 3339 C CA . GLU A 1 413 ? 28.418 10.779 44.405 1.00 77.06 413 GLU A CA 1
ATOM 3340 C C . GLU A 1 413 ? 28.632 12.165 45.034 1.00 77.06 413 GLU A C 1
ATOM 3342 O O . GLU A 1 413 ? 28.802 13.179 44.354 1.00 77.06 413 GLU A O 1
ATOM 3347 N N . THR A 1 414 ? 28.632 12.215 46.367 1.00 77.62 414 THR A N 1
ATOM 3348 C CA . THR A 1 414 ? 28.890 13.447 47.118 1.00 77.62 414 THR A CA 1
ATOM 3349 C C . THR A 1 414 ? 30.393 13.678 47.329 1.00 77.62 414 THR A C 1
ATOM 3351 O O . THR A 1 414 ? 31.124 12.718 47.593 1.00 77.62 414 THR A O 1
ATOM 3354 N N . PRO A 1 415 ? 30.875 14.939 47.319 1.00 82.38 415 PRO A N 1
ATOM 3355 C CA . PRO A 1 415 ? 32.270 15.267 47.619 1.00 82.38 415 PRO A CA 1
ATOM 3356 C C . PRO A 1 415 ? 32.747 14.710 48.969 1.00 82.38 415 PRO A C 1
ATOM 3358 O O . PRO A 1 415 ? 31.969 14.596 49.918 1.00 82.38 415 PRO A O 1
ATOM 3361 N N . VAL A 1 416 ? 34.052 14.436 49.090 1.00 79.88 416 VAL A N 1
ATOM 3362 C CA . VAL A 1 416 ? 34.669 13.822 50.288 1.00 79.88 416 VAL A CA 1
ATOM 3363 C C . VAL A 1 416 ? 34.307 14.561 51.585 1.00 79.88 416 VAL A C 1
ATOM 3365 O O . VAL A 1 416 ? 33.966 13.921 52.576 1.00 79.88 416 VAL A O 1
ATOM 3368 N N . ALA A 1 417 ? 34.291 15.897 51.570 1.00 79.25 417 ALA A N 1
ATOM 3369 C CA . ALA A 1 417 ? 33.920 16.712 52.730 1.00 79.25 417 ALA A CA 1
ATOM 3370 C C . ALA A 1 417 ? 32.468 16.479 53.201 1.00 79.25 417 ALA A C 1
ATOM 3372 O O . ALA A 1 417 ? 32.209 16.405 54.401 1.00 79.25 417 ALA A O 1
ATOM 3373 N N . VAL A 1 418 ? 31.527 16.302 52.266 1.00 80.00 418 VAL A N 1
ATOM 3374 C CA . VAL A 1 418 ? 30.112 16.019 52.565 1.00 80.00 418 VAL A CA 1
ATOM 3375 C C . VAL A 1 418 ? 29.952 14.598 53.103 1.00 80.00 418 VAL A C 1
ATOM 3377 O O . VAL A 1 418 ? 29.199 14.377 54.045 1.00 80.00 418 VAL A O 1
ATOM 3380 N N . ASN A 1 419 ? 30.716 13.640 52.576 1.00 79.94 419 ASN A N 1
ATOM 3381 C CA . ASN A 1 419 ? 30.732 12.270 53.091 1.00 79.94 419 ASN A CA 1
ATOM 3382 C C . ASN A 1 419 ? 31.265 12.182 54.530 1.00 79.94 419 ASN A C 1
ATOM 3384 O O . ASN A 1 419 ? 30.737 11.413 55.330 1.00 79.94 419 ASN A O 1
ATOM 3388 N N . ILE A 1 420 ? 32.284 12.974 54.883 1.00 82.19 420 ILE A N 1
ATOM 3389 C CA . ILE A 1 420 ? 32.782 13.066 56.266 1.00 82.19 420 ILE A CA 1
ATOM 3390 C C . ILE A 1 420 ? 31.696 13.640 57.185 1.00 82.19 420 ILE A C 1
ATOM 3392 O O . ILE A 1 420 ? 31.477 13.112 58.273 1.00 82.19 420 ILE A O 1
ATOM 3396 N N . PHE A 1 421 ? 30.979 14.674 56.736 1.00 85.00 421 PHE A N 1
ATOM 3397 C CA . PHE A 1 421 ? 29.851 15.237 57.476 1.00 85.00 421 PHE A CA 1
ATOM 3398 C C . PHE A 1 421 ? 28.733 14.208 57.696 1.00 85.00 421 PHE A C 1
ATOM 3400 O O . PHE A 1 421 ? 28.322 14.003 58.834 1.00 85.00 421 PHE A O 1
ATOM 3407 N N . LEU A 1 422 ? 28.291 13.515 56.640 1.00 81.81 422 LEU A N 1
ATOM 3408 C CA . LEU A 1 422 ? 27.218 12.515 56.712 1.00 81.81 422 LEU A CA 1
ATOM 3409 C C . LEU A 1 422 ? 27.538 11.370 57.683 1.00 81.81 422 LEU A C 1
ATOM 3411 O O . LEU A 1 422 ? 26.646 10.916 58.392 1.00 81.81 422 LEU A O 1
ATOM 3415 N N . LYS A 1 423 ? 28.806 10.945 57.776 1.00 80.56 423 LYS A N 1
ATOM 3416 C CA . LYS A 1 423 ? 29.251 9.918 58.738 1.00 80.56 423 LYS A CA 1
ATOM 3417 C C . LYS A 1 423 ? 29.154 10.360 60.201 1.00 80.56 423 LYS A C 1
ATOM 3419 O O . LYS A 1 423 ? 29.024 9.511 61.075 1.00 80.56 423 LYS A O 1
ATOM 3424 N N . ASN A 1 424 ? 29.212 11.666 60.458 1.00 82.81 424 ASN A N 1
ATOM 3425 C CA . ASN A 1 424 ? 29.149 12.251 61.798 1.00 82.81 424 ASN A CA 1
ATOM 3426 C C . ASN A 1 424 ? 27.729 12.693 62.191 1.00 82.81 424 ASN A C 1
ATOM 3428 O O . ASN A 1 424 ? 27.533 13.248 63.272 1.00 82.81 424 ASN A O 1
ATOM 3432 N N . VAL A 1 425 ? 26.735 12.474 61.324 1.00 83.56 425 VAL A N 1
ATOM 3433 C CA . VAL A 1 425 ? 25.334 12.776 61.623 1.00 83.56 425 VAL A CA 1
ATOM 3434 C C . VAL A 1 425 ? 24.826 11.813 62.709 1.00 83.56 425 VAL A C 1
ATOM 3436 O O . VAL A 1 425 ? 25.031 10.604 62.585 1.00 83.56 425 VAL A O 1
ATOM 3439 N N . PRO A 1 426 ? 24.148 12.307 63.760 1.00 85.06 426 PRO A N 1
ATOM 3440 C CA . PRO A 1 426 ? 23.595 11.471 64.823 1.00 85.06 426 PRO A CA 1
ATOM 3441 C C . PRO A 1 426 ? 22.707 10.317 64.309 1.00 85.06 426 PRO A C 1
ATOM 3443 O O . PRO A 1 426 ? 21.972 10.501 63.339 1.00 85.06 426 PRO A O 1
ATOM 3446 N N . PRO A 1 427 ? 22.706 9.138 64.963 1.00 73.81 427 PRO A N 1
ATOM 3447 C CA . PRO A 1 427 ? 21.995 7.944 64.481 1.00 73.81 427 PRO A CA 1
ATOM 3448 C C . PRO A 1 427 ? 20.461 8.069 64.500 1.00 73.81 427 PRO A C 1
ATOM 3450 O O . PRO A 1 427 ? 19.765 7.269 63.886 1.00 73.81 427 PRO A O 1
ATOM 3453 N N . ASN A 1 428 ? 19.920 9.070 65.197 1.00 79.88 428 ASN A N 1
ATOM 3454 C CA . ASN A 1 428 ? 18.498 9.418 65.195 1.00 79.88 428 ASN A CA 1
ATOM 3455 C C . ASN A 1 428 ? 18.083 10.280 63.986 1.00 79.88 428 ASN A C 1
ATOM 3457 O O . ASN A 1 428 ? 16.907 10.617 63.856 1.00 79.88 428 ASN A O 1
ATOM 3461 N N . VAL A 1 429 ? 19.028 10.655 63.121 1.00 81.38 429 VAL A N 1
ATOM 3462 C CA . VAL A 1 429 ? 18.793 11.455 61.920 1.00 81.38 429 VAL A CA 1
ATOM 3463 C C . VAL A 1 429 ? 19.011 10.592 60.680 1.00 81.38 429 VAL A C 1
ATOM 3465 O O . VAL A 1 429 ? 19.966 9.827 60.576 1.00 81.38 429 VAL A O 1
ATOM 3468 N N . ASP A 1 430 ? 18.108 10.729 59.715 1.00 84.69 430 ASP A N 1
ATOM 3469 C CA . ASP A 1 430 ? 18.075 9.925 58.498 1.00 84.69 430 ASP A CA 1
ATOM 3470 C C . ASP A 1 430 ? 19.183 10.324 57.504 1.00 84.69 430 ASP A C 1
ATOM 3472 O O . ASP A 1 430 ? 18.989 11.149 56.607 1.00 84.69 430 ASP A O 1
ATOM 3476 N N . GLN A 1 431 ? 20.365 9.734 57.690 1.00 85.00 431 GLN A N 1
ATOM 3477 C CA . GLN A 1 431 ? 21.572 10.010 56.904 1.00 85.00 431 GLN A CA 1
ATOM 3478 C C . GLN A 1 431 ? 21.371 9.785 55.397 1.00 85.00 431 GLN A C 1
ATOM 3480 O O . GLN A 1 431 ? 21.851 10.567 54.577 1.00 85.00 431 GLN A O 1
ATOM 3485 N N . GLU A 1 432 ? 20.635 8.739 55.020 1.00 84.19 432 GLU A N 1
ATOM 3486 C CA . GLU A 1 432 ? 20.383 8.390 53.619 1.00 84.19 432 GLU A CA 1
ATOM 3487 C C . GLU A 1 432 ? 19.412 9.368 52.947 1.00 84.19 432 GLU A C 1
ATOM 3489 O O . GLU A 1 432 ? 19.626 9.744 51.795 1.00 84.19 432 GLU A O 1
ATOM 3494 N N . MET A 1 433 ? 18.395 9.855 53.666 1.00 87.38 433 MET A N 1
ATOM 3495 C CA . MET A 1 433 ? 17.513 10.908 53.151 1.00 87.38 433 MET A CA 1
ATOM 3496 C C . MET A 1 433 ? 18.285 12.202 52.894 1.00 87.38 433 MET A C 1
ATOM 3498 O O . MET A 1 433 ? 18.107 12.831 51.852 1.00 87.38 433 MET A O 1
ATOM 3502 N N . ILE A 1 434 ? 19.166 12.590 53.823 1.00 87.00 434 ILE A N 1
ATOM 3503 C CA . ILE A 1 434 ? 20.007 13.783 53.664 1.00 87.00 434 ILE A CA 1
ATOM 3504 C C . ILE A 1 434 ? 20.910 13.624 52.438 1.00 87.00 434 ILE A C 1
ATOM 3506 O O . ILE A 1 434 ? 21.011 14.547 51.633 1.00 87.00 434 ILE A O 1
ATOM 3510 N N . HIS A 1 435 ? 21.518 12.450 52.258 1.00 87.38 435 HIS A N 1
ATOM 3511 C CA . HIS A 1 435 ? 22.362 12.167 51.100 1.00 87.38 435 HIS A CA 1
ATOM 3512 C C . HIS A 1 435 ? 21.597 12.317 49.773 1.00 87.38 435 HIS A C 1
ATOM 3514 O O . HIS A 1 435 ? 22.056 13.021 48.874 1.00 87.38 435 HIS A O 1
ATOM 3520 N N . ILE A 1 436 ? 20.405 11.721 49.665 1.00 88.75 436 ILE A N 1
ATOM 3521 C CA . ILE A 1 436 ? 19.575 11.792 48.452 1.00 88.75 436 ILE A CA 1
ATOM 3522 C C . ILE A 1 436 ? 19.127 13.233 48.174 1.00 88.75 436 ILE A C 1
ATOM 3524 O O . ILE A 1 436 ? 19.206 13.690 47.035 1.00 88.75 436 ILE A O 1
ATOM 3528 N N . LEU A 1 437 ? 18.700 13.980 49.197 1.00 88.31 437 LEU A N 1
ATOM 3529 C CA . LEU A 1 437 ? 18.284 15.377 49.034 1.00 88.31 437 LEU A CA 1
ATOM 3530 C C . LEU A 1 437 ? 19.447 16.283 48.603 1.00 88.31 437 LEU A C 1
ATOM 3532 O O . LEU A 1 437 ? 19.264 17.131 47.731 1.00 88.31 437 LEU A O 1
ATOM 3536 N N . LEU A 1 438 ? 20.649 16.083 49.153 1.00 87.56 438 LEU A N 1
ATOM 3537 C CA . LEU A 1 438 ? 21.846 16.822 48.742 1.00 87.56 438 LEU A CA 1
ATOM 3538 C C . LEU A 1 438 ? 22.238 16.514 47.294 1.00 87.56 438 LEU A C 1
ATOM 3540 O O . LEU A 1 438 ? 22.558 17.433 46.538 1.00 87.56 438 LEU A O 1
ATOM 3544 N N . ALA A 1 439 ? 22.172 15.244 46.889 1.00 86.75 439 ALA A N 1
ATOM 3545 C CA . ALA A 1 439 ? 22.437 14.842 45.514 1.00 86.75 439 ALA A CA 1
ATOM 3546 C C . ALA A 1 439 ? 21.425 15.464 44.536 1.00 86.75 439 ALA A C 1
ATOM 3548 O O . ALA A 1 439 ? 21.814 16.023 43.511 1.00 86.75 439 ALA A O 1
ATOM 3549 N N . LYS A 1 440 ? 20.134 15.472 44.891 1.00 87.25 440 LYS A N 1
ATOM 3550 C CA . LYS A 1 440 ? 19.070 16.126 44.113 1.00 87.25 440 LYS A CA 1
ATOM 3551 C C . LYS A 1 440 ? 19.256 17.637 44.008 1.00 87.25 440 LYS A C 1
ATOM 3553 O O . LYS A 1 440 ? 19.116 18.200 42.925 1.00 87.25 440 LYS A O 1
ATOM 3558 N N . ALA A 1 441 ? 19.629 18.297 45.102 1.00 85.44 441 ALA A N 1
ATOM 3559 C CA . ALA A 1 441 ? 19.942 19.722 45.092 1.00 85.44 441 ALA A CA 1
ATOM 3560 C C . ALA A 1 441 ? 21.149 20.035 44.186 1.00 85.44 441 ALA A C 1
ATOM 3562 O O . ALA A 1 441 ? 21.140 21.032 43.460 1.00 85.44 441 ALA A O 1
ATOM 3563 N N . ALA A 1 442 ? 22.169 19.171 44.174 1.00 83.62 442 ALA A N 1
ATOM 3564 C CA . ALA A 1 442 ? 23.313 19.296 43.272 1.00 83.62 442 ALA A CA 1
ATOM 3565 C C . ALA A 1 442 ? 22.919 19.104 41.794 1.00 83.62 442 ALA A C 1
ATOM 3567 O O . ALA A 1 442 ? 23.366 19.880 40.947 1.00 83.62 442 ALA A O 1
ATOM 3568 N N . GLU A 1 443 ? 22.043 18.141 41.485 1.00 83.56 443 GLU A N 1
ATOM 3569 C CA . GLU A 1 443 ? 21.478 17.949 40.140 1.00 83.56 443 GLU A CA 1
ATOM 3570 C C . GLU A 1 443 ? 20.704 19.192 39.673 1.00 83.56 443 GLU A C 1
ATOM 3572 O O . GLU A 1 443 ? 20.971 19.707 38.586 1.00 83.56 443 GLU A O 1
ATOM 3577 N N . LEU A 1 444 ? 19.809 19.726 40.515 1.00 82.69 444 LEU A N 1
ATOM 3578 C CA . LEU A 1 444 ? 19.035 20.944 40.232 1.00 82.69 444 LEU A CA 1
ATOM 3579 C C . LEU A 1 444 ? 19.937 22.165 40.006 1.00 82.69 444 LEU A C 1
ATOM 3581 O O . LEU A 1 444 ? 19.705 22.964 39.093 1.00 82.69 444 LEU A O 1
ATOM 3585 N N . ARG A 1 445 ? 21.015 22.281 40.791 1.00 82.12 445 ARG A N 1
ATOM 3586 C CA . ARG A 1 445 ? 22.028 23.328 40.627 1.00 82.12 445 ARG A CA 1
ATOM 3587 C C . ARG A 1 445 ? 22.778 23.197 39.301 1.00 82.12 445 ARG A C 1
ATOM 3589 O O . ARG A 1 445 ? 23.006 24.212 38.643 1.00 82.12 445 ARG A O 1
ATOM 3596 N N . ALA A 1 446 ? 23.138 21.980 38.889 1.00 81.06 446 ALA A N 1
ATOM 3597 C CA . ALA A 1 446 ? 23.829 21.732 37.622 1.00 81.06 446 ALA A CA 1
ATOM 3598 C C . ALA A 1 446 ? 22.977 22.132 36.404 1.00 81.06 446 ALA A C 1
ATOM 3600 O O . ALA A 1 446 ? 23.505 22.679 35.437 1.00 81.06 446 ALA A O 1
ATOM 3601 N N . ILE A 1 447 ? 21.656 21.938 36.476 1.00 81.56 447 ILE A N 1
ATOM 3602 C CA . ILE A 1 447 ? 20.710 22.334 35.417 1.00 81.56 447 ILE A CA 1
ATOM 3603 C C . ILE A 1 447 ? 20.184 23.775 35.563 1.00 81.56 447 ILE A C 1
ATOM 3605 O O . ILE A 1 447 ? 19.279 24.170 34.833 1.00 81.56 447 ILE A O 1
ATOM 3609 N N . LYS A 1 448 ? 20.750 24.574 36.484 1.00 83.12 448 LYS A N 1
ATOM 3610 C CA . LYS A 1 448 ? 20.377 25.978 36.761 1.00 83.12 448 LYS A CA 1
ATOM 3611 C C . LYS A 1 448 ? 18.897 26.181 37.137 1.00 83.12 448 LYS A C 1
ATOM 3613 O O . LYS A 1 448 ? 18.340 27.254 36.906 1.00 83.12 448 LYS A O 1
ATOM 3618 N N . CYS A 1 449 ? 18.253 25.176 37.7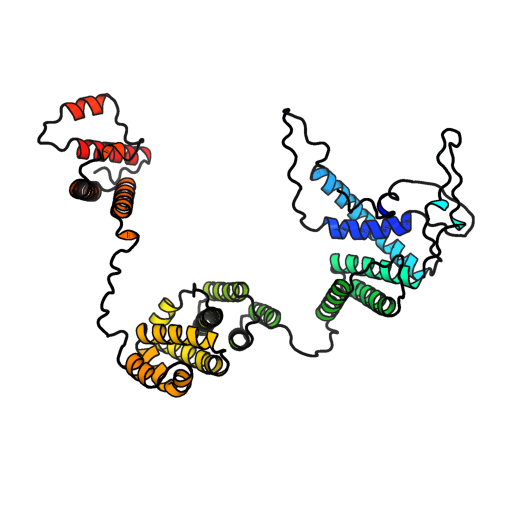32 1.00 70.19 449 CYS A N 1
ATOM 3619 C CA . CYS A 1 449 ? 16.856 25.253 38.159 1.00 70.19 449 CYS A CA 1
ATOM 3620 C C . CYS A 1 449 ? 16.777 25.619 39.651 1.00 70.19 449 CYS A C 1
ATOM 3622 O O . CYS A 1 449 ? 16.711 24.753 40.518 1.00 70.19 449 CYS A O 1
ATOM 3624 N N . PHE A 1 450 ? 16.836 26.921 39.954 1.00 70.75 450 PHE A N 1
ATOM 3625 C CA . PHE A 1 450 ? 16.958 27.422 41.334 1.00 70.75 450 PHE A CA 1
ATOM 3626 C C . PHE A 1 450 ? 15.625 27.602 42.080 1.00 70.75 450 PHE A C 1
ATOM 3628 O O . PHE A 1 450 ? 15.629 27.721 43.300 1.00 70.75 450 PHE A O 1
ATOM 3635 N N . LEU A 1 451 ? 14.491 27.591 41.370 1.00 62.44 451 LEU A N 1
ATOM 3636 C CA . LEU A 1 451 ? 13.145 27.800 41.935 1.00 62.44 451 LEU A CA 1
ATOM 3637 C C . LEU A 1 451 ? 12.669 26.664 42.859 1.00 62.44 451 LEU A C 1
ATOM 3639 O O . LEU A 1 451 ? 11.722 26.856 43.607 1.00 62.44 451 LEU A O 1
ATOM 3643 N N . LEU A 1 452 ? 13.311 25.493 42.801 1.00 59.62 452 LEU A N 1
ATOM 3644 C CA . LEU A 1 452 ? 12.956 24.295 43.577 1.00 59.62 452 LEU A CA 1
ATOM 3645 C C . LEU A 1 452 ? 13.951 24.000 44.721 1.00 59.62 452 LEU A C 1
ATOM 3647 O O . LEU A 1 452 ? 13.910 22.919 45.301 1.00 59.62 452 LEU A O 1
ATOM 3651 N N . LEU A 1 453 ? 14.881 24.924 45.007 1.00 54.28 453 LEU A N 1
ATOM 3652 C CA . LEU A 1 453 ? 15.891 24.794 46.075 1.00 54.28 453 LEU A CA 1
ATOM 3653 C C . LEU A 1 453 ? 15.464 25.422 47.415 1.00 54.28 453 LEU A C 1
ATOM 3655 O O . LEU A 1 453 ? 16.167 25.233 48.408 1.00 54.28 453 LEU A O 1
ATOM 3659 N N . SER A 1 454 ? 14.362 26.177 47.434 1.00 42.78 454 SER A N 1
ATOM 3660 C CA . SER A 1 454 ? 13.687 26.677 48.643 1.00 42.78 454 SER A CA 1
ATOM 3661 C C . SER A 1 454 ? 12.683 25.656 49.153 1.00 42.78 454 SER A C 1
ATOM 3663 O O . SER A 1 454 ? 12.602 25.480 50.386 1.00 42.78 454 SER A O 1
#

Foldseek 3Di:
DPPPPPDPVVVPPDDDDDDDDDPADLDDCLLVCLLVLLVCLLVLPDDDDADDFDPDPDPPDDDPVDDDPVVSVVVSVVSVVCNVVSLVSLVVVLVPLHWDFADDPQQWFDDDPVPPDGHGNSVPTHTFDSLLSLLQSLQSSLSSCVVVVVLVSSLVSLVSNVVSVVVDDPRPRRPDDPVVSVVSNVVSCVVVVVPDDDDDPDLLVVCVVCVVVVNPCVLVSLLVCLLVVRDDLVVLVVSLVVCVVVVVVPLLVNLSSLLSSQLSCLLVVHDRPGPNLVSCVVVVQSSLVSNLVSLVSNLVSRDPVSLQSVLVVLLVQQARGVNNVVVVVVVVVSCVSNDPPVRNVVSNVDGVPPPPPPPPPPDDPCNPLVVVLVVLLVCLVPDLALVVNVVSVVVNCVSPVDDLSCPSDPQLDDDPVVVVVLVPPDPVDDSSSVSSVVSSLVVCVVVVNCPRVD

Radius of gyration: 37.7 Å; chains: 1; bounding box: 85×48×115 Å

pLDDT: mean 79.92, std 17.43, range [21.12, 97.38]

InterPro domains:
  IPR038751 INTS8 [PTHR13350] (36-448)
  IPR057980 Integrator complex subunit 8, TPR repeats [PF25756] (371-450)
  IPR060085 Integrator complex subunit 8, TPR repeat domain [PF26722] (197-347)
  IPR060086 Integrator complex subunit 8, N-terminal TPR repeats [PF26725] (36-188)